Protein AF-A0A2V6TLI9-F1 (afdb_monomer_lite)

Foldseek 3Di:
DDDCPPCVLVVLLVCLLPDPDPVVNLVSLLVNLLVVLVLVPPQQCPQHDLGGPSLQSSVCSVVVHHDQDPPRRSHQDPVCSVVSVVVSVLVSLLSSLVSCCVHVCVVLNVQFPWDQDPVQGIETANVRSLVVLVVCCVPPVVVSLVSLLSNLSSCVSRNVVRYPNLVVSLCSNCVVPVVSNLSNQCSNADADEADQEEEEEEADQEEHEYEDHHYAYEYYGHHEAYEYEDAHYAYEYEQAHYAYEYEDHAEAYEEECHEEAYEYEDAHEAYEEEPAYEAYEYHDHAYAYEYADHAEAYEYELAHDEYEYEQYAYAYEYEDHADEYEAENEEYQYEYEFEARNAHYEYWYDFYPPPRAHEYEYDPPQDPVQWDWEDDPQWIKIDGHPGNGIYIYPNLAPPPDDGRHRQWYAYPVGDIQGPVNNLVRHQAADQEEEEHEAHQEAEEHENAHYAYEYEHDHEAYEYHDAHDEYEYHDAYYAYEAHQHEEEYEEEQHHEAYEYELAHYQYEYEQEAYAYEYEPHAHAYEYEDYHAAYEYEDEPRNPNYHYDYDHPDPPRHYDDDYDPRDDPVNDDDDDDD

Secondary structure (DSSP, 8-state):
----SSSHHHHHHHHHHH---HHHHHHHHHHHHHHHHT-TTS-TTTT-SSS-HHHHHHHHHHHTS----GGG-SS--TTHHHHHHHHHHHHHHHHHHHHHHHHTSHHHHHHH--EEETTTEEE---HHHHHHHHHHHHH-HHHHHHHHHHHHHHHHHTTGGG-THHHHHHHHHHTT-GGGHHHHHTTTPPPEE--SS--EEE--SS--EEEEEESS-EEEEEESS-EEEEEESS-EEEEEESS-EEEEEESS-EEEEEESS-EEEEEESS-EEEEEESS-EEEEEEES-EEEEEESS-EEEEEEES-EEEEEES--EEE--SB--EEEEEES--EEEE-TT-BEEEEE----SS-PPPEEEEPTT--GGGEEEEEETTEEEEEETTSS-EEEEETTT-TT-TT-S--EEE-TTS-EEEHHHHHHHHTEEESS--EEE-BSB--EEEEESS--EEEEEESS-EEEEEESS-EEEEEESS-EEEEEESS-EEEEEES--EEEEEESS-EEE--SS--EEE--SB--EEE--SS--EEEE-TT-BS-EE------TT---EEEEPTT--GGG-------

Structure (mmCIF, N/CA/C/O backbone):
data_AF-A0A2V6TLI9-F1
#
_entry.id   AF-A0A2V6TLI9-F1
#
loop_
_atom_site.group_PDB
_atom_site.id
_atom_site.type_symbol
_atom_site.label_atom_id
_atom_site.label_alt_id
_atom_site.label_comp_id
_atom_site.label_asym_id
_atom_site.label_entity_id
_atom_site.label_seq_id
_atom_site.pdbx_PDB_ins_code
_atom_site.Cartn_x
_atom_site.Cartn_y
_atom_site.Cartn_z
_atom_site.occupancy
_atom_site.B_iso_or_equiv
_atom_site.auth_seq_id
_atom_site.auth_comp_id
_atom_site.auth_asym_id
_atom_site.auth_atom_id
_atom_site.pdbx_PDB_model_num
ATOM 1 N N . MET A 1 1 ? 9.121 -11.587 -52.478 1.00 81.62 1 MET A N 1
ATOM 2 C CA . MET A 1 1 ? 10.486 -11.855 -51.974 1.00 81.62 1 MET A CA 1
ATOM 3 C C . MET A 1 1 ? 11.314 -12.549 -53.044 1.00 81.62 1 MET A C 1
ATOM 5 O O . MET A 1 1 ? 10.767 -13.359 -53.789 1.00 81.62 1 MET A O 1
ATOM 9 N N . VAL A 1 2 ? 12.601 -12.220 -53.144 1.00 83.88 2 VAL A N 1
ATOM 10 C CA . VAL A 1 2 ? 13.513 -12.738 -54.177 1.00 83.88 2 VAL A CA 1
ATOM 11 C C . VAL A 1 2 ? 14.134 -14.068 -53.736 1.00 83.88 2 VAL A C 1
ATOM 13 O O . VAL A 1 2 ? 14.597 -14.200 -52.606 1.00 83.88 2 VAL A O 1
ATOM 16 N N . HIS A 1 3 ? 14.183 -15.051 -54.639 1.00 81.06 3 HIS A N 1
ATOM 17 C CA . HIS A 1 3 ? 14.968 -16.273 -54.438 1.00 81.06 3 HIS A CA 1
ATOM 18 C C . HIS A 1 3 ? 16.465 -15.991 -54.640 1.00 81.06 3 HIS A C 1
ATOM 20 O O . HIS A 1 3 ? 16.863 -15.467 -55.682 1.00 81.06 3 HIS A O 1
ATOM 26 N N . ASP A 1 4 ? 17.308 -16.377 -53.677 1.00 84.69 4 ASP A N 1
ATOM 27 C CA . ASP A 1 4 ? 18.757 -16.133 -53.725 1.00 84.69 4 ASP A CA 1
ATOM 28 C C . ASP A 1 4 ? 19.486 -17.080 -54.694 1.00 84.69 4 ASP A C 1
ATOM 30 O O . ASP A 1 4 ? 20.162 -18.026 -54.297 1.00 84.69 4 ASP A O 1
ATOM 34 N N . MET A 1 5 ? 19.356 -16.830 -55.997 1.00 80.06 5 MET A N 1
ATOM 35 C CA . MET A 1 5 ? 20.033 -17.635 -57.022 1.00 80.06 5 MET A CA 1
ATOM 36 C C . MET A 1 5 ? 21.547 -17.374 -57.104 1.00 80.06 5 MET A C 1
ATOM 38 O O . MET A 1 5 ? 22.277 -18.197 -57.650 1.00 80.06 5 MET A O 1
ATOM 42 N N . ALA A 1 6 ? 22.021 -16.236 -56.583 1.00 81.69 6 ALA A N 1
ATOM 43 C CA . ALA A 1 6 ? 23.413 -15.791 -56.690 1.00 81.69 6 ALA A CA 1
ATOM 44 C C . ALA A 1 6 ? 24.234 -15.985 -55.398 1.00 81.69 6 ALA A C 1
ATOM 46 O O . ALA A 1 6 ? 25.433 -15.709 -55.397 1.00 81.69 6 ALA A O 1
ATOM 47 N N . GLY A 1 7 ? 23.612 -16.433 -54.301 1.00 89.25 7 GLY A N 1
ATOM 48 C CA . GLY A 1 7 ? 24.256 -16.612 -52.993 1.00 89.25 7 GLY A CA 1
ATOM 49 C C . GLY A 1 7 ? 24.571 -15.305 -52.255 1.00 89.25 7 GLY A C 1
ATOM 50 O O . GLY A 1 7 ? 25.278 -15.321 -51.248 1.00 89.25 7 GLY A O 1
ATOM 51 N N . THR A 1 8 ? 24.092 -14.164 -52.757 1.00 89.44 8 THR A N 1
ATOM 52 C CA . THR A 1 8 ? 24.393 -12.839 -52.196 1.00 89.44 8 THR A CA 1
ATOM 53 C C . THR A 1 8 ? 23.690 -12.640 -50.859 1.00 89.44 8 THR A C 1
ATOM 55 O O . THR A 1 8 ? 24.303 -12.142 -49.918 1.00 89.44 8 THR A O 1
ATOM 58 N N . LEU A 1 9 ? 22.421 -13.053 -50.759 1.00 91.56 9 LEU A N 1
ATOM 59 C CA . LEU A 1 9 ? 21.652 -12.933 -49.519 1.00 91.56 9 LEU A CA 1
ATOM 60 C C . LEU A 1 9 ? 22.250 -13.840 -48.438 1.00 91.56 9 LEU A C 1
ATOM 62 O O . LEU A 1 9 ? 22.463 -13.397 -47.311 1.00 91.56 9 LEU A O 1
ATOM 66 N N . LYS A 1 10 ? 22.624 -15.072 -48.809 1.00 93.38 10 LYS A N 1
ATOM 67 C CA . LYS A 1 10 ? 23.360 -15.986 -47.927 1.00 93.38 10 LYS A CA 1
ATOM 68 C C . LYS A 1 10 ? 24.668 -15.371 -47.420 1.00 93.38 10 LYS A C 1
ATOM 70 O O . LYS A 1 10 ? 24.961 -15.491 -46.234 1.00 93.38 10 LYS A O 1
ATOM 75 N N . GLY A 1 11 ? 25.435 -14.714 -48.291 1.00 95.88 11 GLY A N 1
ATOM 76 C CA . GLY A 1 11 ? 26.679 -14.040 -47.911 1.00 95.88 11 GLY A CA 1
ATOM 77 C C . GLY A 1 11 ? 26.464 -12.933 -46.875 1.00 95.88 11 GLY A C 1
ATOM 78 O O . GLY A 1 11 ? 27.190 -12.882 -45.887 1.00 95.88 11 GLY A O 1
ATOM 79 N N . LEU A 1 12 ? 25.430 -12.103 -47.051 1.00 96.12 12 LEU A N 1
ATOM 80 C CA . LEU A 1 12 ? 25.084 -11.041 -46.098 1.00 96.12 12 LEU A CA 1
ATOM 81 C C . LEU A 1 12 ? 24.686 -11.599 -44.723 1.00 96.12 12 LEU A C 1
ATOM 83 O O . LEU A 1 12 ? 25.171 -11.113 -43.703 1.00 96.12 12 LEU A O 1
ATOM 87 N N . VAL A 1 13 ? 23.867 -12.656 -44.690 1.00 95.31 13 VAL A N 1
ATOM 88 C CA . VAL A 1 13 ? 23.484 -13.334 -43.436 1.00 95.31 13 VAL A CA 1
ATOM 89 C C . VAL A 1 13 ? 24.705 -13.955 -42.747 1.00 95.31 13 VAL A C 1
ATOM 91 O O . VAL A 1 13 ? 24.851 -13.845 -41.532 1.00 95.31 13 VAL A O 1
ATOM 94 N N . GLN A 1 14 ? 25.629 -14.555 -43.505 1.00 96.06 14 GLN A N 1
ATOM 95 C CA . GLN A 1 14 ? 26.885 -15.069 -42.949 1.00 96.06 14 GLN A CA 1
ATOM 96 C C . GLN A 1 14 ? 27.755 -13.948 -42.368 1.00 96.06 14 GLN A C 1
ATOM 98 O O . GLN A 1 14 ? 28.296 -14.112 -41.279 1.00 96.06 14 GLN A O 1
ATOM 103 N N . SER A 1 15 ? 27.855 -12.801 -43.050 1.00 97.50 15 SER A N 1
ATOM 104 C CA . SER A 1 15 ? 28.566 -11.631 -42.523 1.00 97.50 15 SER A CA 1
ATOM 105 C C . SER A 1 15 ? 27.953 -11.129 -41.217 1.00 97.50 15 SER A C 1
ATOM 107 O O . SER A 1 15 ? 28.702 -10.824 -40.291 1.00 97.50 15 SER A O 1
ATOM 109 N N . PHE A 1 16 ? 26.620 -11.108 -41.107 1.00 97.19 16 PHE A N 1
ATOM 110 C CA . PHE A 1 16 ? 25.928 -10.755 -39.864 1.00 97.19 16 PHE A CA 1
ATOM 111 C C . PHE A 1 16 ? 26.291 -11.724 -38.732 1.00 97.19 16 PHE A C 1
ATOM 113 O O . PHE A 1 16 ? 26.703 -11.291 -37.655 1.00 97.19 16 PHE A O 1
ATOM 120 N N . ALA A 1 17 ? 26.211 -13.032 -38.997 1.00 95.81 17 ALA A N 1
ATOM 121 C CA . ALA A 1 17 ? 26.489 -14.082 -38.017 1.00 95.81 17 ALA A CA 1
ATOM 122 C C . ALA A 1 17 ? 27.933 -14.049 -37.487 1.00 95.81 17 ALA A C 1
ATOM 124 O O . ALA A 1 17 ? 28.187 -14.459 -36.362 1.00 95.81 17 ALA A O 1
ATOM 125 N N . THR A 1 18 ? 28.886 -13.559 -38.284 1.00 95.94 18 THR A N 1
ATOM 126 C CA . THR A 1 18 ? 30.300 -13.445 -37.882 1.00 95.94 18 THR A CA 1
ATOM 127 C C . THR A 1 18 ? 30.695 -12.065 -37.351 1.00 95.94 18 THR A C 1
ATOM 129 O O . THR A 1 18 ? 31.822 -11.900 -36.890 1.00 95.94 18 THR A O 1
ATOM 132 N N . SER A 1 19 ? 29.816 -11.061 -37.441 1.00 94.75 19 SER A N 1
ATOM 133 C CA . SER A 1 19 ? 30.129 -9.690 -37.022 1.00 94.75 19 SER A CA 1
ATOM 134 C C . SER A 1 19 ? 30.090 -9.546 -35.504 1.00 94.75 19 SER A C 1
ATOM 136 O O . SER A 1 19 ? 29.073 -9.844 -34.876 1.00 94.75 19 SER A O 1
ATOM 138 N N . THR A 1 20 ? 31.162 -9.010 -34.923 1.00 88.06 20 THR A N 1
ATOM 139 C CA . THR A 1 20 ? 31.243 -8.673 -33.492 1.00 88.06 20 THR A CA 1
ATOM 140 C C . THR A 1 20 ? 30.789 -7.247 -33.181 1.00 88.06 20 THR A C 1
ATOM 142 O O . THR A 1 20 ? 30.606 -6.925 -32.015 1.00 88.06 20 THR A O 1
ATOM 145 N N . ASP A 1 21 ? 30.610 -6.400 -34.198 1.00 88.81 21 ASP A N 1
ATOM 146 C CA . ASP A 1 21 ? 30.218 -4.994 -34.053 1.00 88.81 21 ASP A CA 1
ATOM 147 C C . ASP A 1 21 ? 28.692 -4.824 -34.246 1.00 88.81 21 ASP A C 1
ATOM 149 O O . ASP A 1 21 ? 28.194 -5.095 -35.352 1.00 88.81 21 ASP A O 1
ATOM 153 N N . PRO A 1 22 ? 27.948 -4.380 -33.208 1.00 86.06 22 PRO A N 1
ATOM 154 C CA . PRO A 1 22 ? 26.521 -4.057 -33.290 1.00 86.06 22 PRO A CA 1
ATOM 155 C C . PRO A 1 22 ? 26.162 -3.057 -34.395 1.00 86.06 22 PRO A C 1
ATOM 157 O O . PRO A 1 22 ? 25.188 -3.257 -35.127 1.00 86.06 22 PRO A O 1
ATOM 160 N N . ALA A 1 23 ? 26.959 -1.998 -34.572 1.00 85.38 23 ALA A N 1
ATOM 161 C CA . ALA A 1 23 ? 26.677 -0.961 -35.562 1.00 85.38 23 ALA A CA 1
ATOM 162 C C . ALA A 1 23 ? 26.753 -1.542 -36.980 1.00 85.38 23 ALA A C 1
ATOM 164 O O . ALA A 1 23 ? 25.869 -1.325 -37.816 1.00 85.38 23 ALA A O 1
ATOM 165 N N . GLN A 1 24 ? 27.767 -2.375 -37.225 1.00 93.62 24 GLN A N 1
ATOM 166 C CA . GLN A 1 24 ? 27.917 -3.088 -38.487 1.00 93.62 24 GLN A CA 1
ATOM 167 C C . GLN A 1 24 ? 26.790 -4.103 -38.723 1.00 93.62 24 GLN A C 1
ATOM 169 O O . GLN A 1 24 ? 26.320 -4.240 -39.857 1.00 93.62 24 GLN A O 1
ATOM 174 N N . ARG A 1 25 ? 26.313 -4.795 -37.678 1.00 94.56 25 ARG A N 1
ATOM 175 C CA . ARG A 1 25 ? 25.137 -5.676 -37.779 1.00 94.56 25 ARG A CA 1
ATOM 176 C C . ARG A 1 25 ? 23.897 -4.896 -38.228 1.00 94.56 25 ARG A C 1
ATOM 178 O O . ARG A 1 25 ? 23.210 -5.348 -39.142 1.00 94.56 25 ARG A O 1
ATOM 185 N N . GLY A 1 26 ? 23.668 -3.698 -37.689 1.00 90.12 26 GLY A N 1
ATOM 186 C CA . GLY A 1 26 ? 22.569 -2.821 -38.111 1.00 90.12 26 GLY A CA 1
ATOM 187 C C . GLY A 1 26 ? 22.622 -2.440 -39.599 1.00 90.12 26 GLY A C 1
ATOM 188 O O . GLY A 1 26 ? 21.595 -2.449 -40.281 1.00 90.12 26 GLY A O 1
ATOM 189 N N . VAL A 1 27 ? 23.817 -2.166 -40.136 1.00 94.25 27 VAL A N 1
ATOM 190 C CA . VAL A 1 27 ? 24.017 -1.909 -41.577 1.00 94.25 27 VAL A CA 1
ATOM 191 C C . VAL A 1 27 ? 23.728 -3.159 -42.414 1.00 94.25 27 VAL A C 1
ATOM 193 O O . VAL A 1 27 ? 23.079 -3.075 -43.459 1.00 94.25 27 VAL A O 1
ATOM 196 N N . LEU A 1 28 ? 24.190 -4.328 -41.961 1.00 97.06 28 LEU A N 1
ATOM 197 C CA . LEU A 1 28 ? 23.985 -5.597 -42.662 1.00 97.06 28 LEU A CA 1
ATOM 198 C C . LEU A 1 28 ? 22.503 -5.975 -42.749 1.00 97.06 28 LEU A C 1
ATOM 200 O O . LEU A 1 28 ? 22.072 -6.436 -43.803 1.00 97.06 28 LEU A O 1
ATOM 204 N N . VAL A 1 29 ? 21.707 -5.736 -41.704 1.00 96.69 29 VAL A N 1
ATOM 205 C CA . VAL A 1 29 ? 20.259 -6.024 -41.722 1.00 96.69 29 VAL A CA 1
ATOM 206 C C . VAL A 1 29 ? 19.532 -5.211 -42.785 1.00 96.69 29 VAL A C 1
ATOM 208 O O . VAL A 1 29 ? 18.716 -5.751 -43.529 1.00 96.69 29 VAL A O 1
ATOM 211 N N . GLU A 1 30 ? 19.865 -3.933 -42.930 1.00 95.25 30 GLU A N 1
ATOM 212 C CA . GLU A 1 30 ? 19.266 -3.100 -43.971 1.00 95.25 30 GLU A CA 1
ATOM 213 C C . GLU A 1 30 ? 19.638 -3.591 -45.379 1.00 95.25 30 GLU A C 1
ATOM 215 O O . GLU A 1 30 ? 18.778 -3.685 -46.257 1.00 95.25 30 GLU A O 1
ATOM 220 N N . GLN A 1 31 ? 20.892 -4.006 -45.588 1.00 95.25 31 GLN A N 1
ATOM 221 C CA . GLN A 1 31 ? 21.316 -4.632 -46.847 1.00 95.25 31 GLN A CA 1
ATOM 222 C C . GLN A 1 31 ? 20.581 -5.952 -47.112 1.00 95.25 31 GLN A C 1
ATOM 224 O O . GLN A 1 31 ? 20.184 -6.212 -48.251 1.00 95.25 31 GLN A O 1
ATOM 229 N N . ILE A 1 32 ? 20.376 -6.770 -46.074 1.00 96.25 32 ILE A N 1
ATOM 230 C CA . ILE A 1 32 ? 19.600 -8.015 -46.136 1.00 96.25 32 ILE A CA 1
ATOM 231 C C . ILE A 1 32 ? 18.164 -7.706 -46.564 1.00 96.25 32 ILE A C 1
ATOM 233 O O . ILE A 1 32 ? 17.704 -8.287 -47.543 1.00 96.25 32 ILE A O 1
ATOM 237 N N . LEU A 1 33 ? 17.481 -6.764 -45.909 1.00 96.31 33 LEU A N 1
ATOM 238 C CA . LEU A 1 33 ? 16.100 -6.375 -46.216 1.00 96.31 33 LEU A CA 1
ATOM 239 C C . LEU A 1 33 ? 15.939 -5.870 -47.655 1.00 96.31 33 LEU A C 1
ATOM 241 O O . LEU A 1 33 ? 15.080 -6.348 -48.405 1.00 96.31 33 LEU A O 1
ATOM 245 N N . VAL A 1 34 ? 16.794 -4.936 -48.071 1.00 95.06 34 VAL A N 1
ATOM 246 C CA . VAL A 1 34 ? 16.762 -4.357 -49.420 1.00 95.06 34 VAL A CA 1
ATOM 247 C C . VAL A 1 34 ? 17.021 -5.433 -50.477 1.00 95.06 34 VAL A C 1
ATOM 249 O O . VAL A 1 34 ? 16.317 -5.494 -51.487 1.00 95.06 34 VAL A O 1
ATOM 252 N N . ARG A 1 35 ? 17.982 -6.336 -50.244 1.00 94.62 35 ARG A N 1
ATOM 253 C CA . ARG A 1 35 ? 18.284 -7.428 -51.179 1.00 94.62 35 ARG A CA 1
ATOM 254 C C . ARG A 1 35 ? 17.188 -8.492 -51.210 1.00 94.62 35 ARG A C 1
ATOM 256 O O . ARG A 1 35 ? 16.842 -8.973 -52.287 1.00 94.62 35 ARG A O 1
ATOM 263 N N . TRP A 1 36 ? 16.643 -8.863 -50.055 1.00 94.31 36 TRP A N 1
ATOM 264 C CA . TRP A 1 36 ? 15.619 -9.901 -49.924 1.00 94.31 36 TRP A CA 1
ATOM 265 C C . TRP A 1 36 ? 14.309 -9.510 -50.616 1.00 94.31 36 TRP A C 1
ATOM 267 O O . TRP A 1 36 ? 13.657 -10.339 -51.260 1.00 94.31 36 TRP A O 1
ATOM 277 N N . THR A 1 37 ? 13.965 -8.225 -50.558 1.00 94.25 37 THR A N 1
ATOM 278 C CA . THR A 1 37 ? 12.782 -7.669 -51.226 1.00 94.25 37 THR A CA 1
ATOM 279 C C . THR A 1 37 ? 13.008 -7.354 -52.707 1.00 94.25 37 THR A C 1
ATOM 281 O O . THR A 1 37 ? 12.034 -7.206 -53.441 1.00 94.25 37 THR A O 1
ATOM 284 N N . GLY A 1 38 ? 14.261 -7.330 -53.180 1.00 92.38 38 GLY A N 1
ATOM 285 C CA . GLY A 1 38 ? 14.605 -6.951 -54.557 1.00 92.38 38 GLY A CA 1
ATOM 286 C C . GLY A 1 38 ? 14.588 -5.440 -54.798 1.00 92.38 38 GLY A C 1
ATOM 287 O O . GLY A 1 38 ? 14.409 -4.991 -55.929 1.00 92.38 38 GLY A O 1
ATOM 288 N N . SER A 1 39 ? 14.749 -4.658 -53.731 1.00 93.00 39 SER A N 1
ATOM 289 C CA . SER A 1 39 ? 14.694 -3.193 -53.740 1.00 93.00 39 SER A CA 1
ATOM 290 C C . SER A 1 39 ? 16.056 -2.543 -54.018 1.00 93.00 39 SER A C 1
ATOM 292 O O . SER A 1 39 ? 16.161 -1.323 -54.108 1.00 93.00 39 SER A O 1
ATOM 294 N N . ASP A 1 40 ? 17.119 -3.333 -54.171 1.00 89.69 40 ASP A N 1
ATOM 295 C CA . ASP A 1 40 ? 18.507 -2.885 -54.341 1.00 89.69 40 ASP A CA 1
ATOM 296 C C . ASP A 1 40 ? 18.758 -2.093 -55.631 1.00 89.69 40 ASP A C 1
ATOM 298 O O . ASP A 1 40 ? 19.648 -1.243 -55.669 1.00 89.69 40 ASP A O 1
ATOM 302 N N . GLY A 1 41 ? 17.954 -2.328 -56.670 1.00 90.31 41 GLY A N 1
ATOM 303 C CA . GLY A 1 41 ? 18.005 -1.579 -57.929 1.00 90.31 41 GLY A CA 1
ATOM 304 C C . GLY A 1 41 ? 17.278 -0.227 -57.916 1.00 90.31 41 GLY A C 1
ATOM 305 O O . GLY A 1 41 ? 17.340 0.501 -58.908 1.00 90.31 41 GLY A O 1
ATOM 306 N N . ILE A 1 42 ? 16.565 0.116 -56.839 1.00 91.38 42 ILE A N 1
ATOM 307 C CA . ILE A 1 42 ? 15.774 1.351 -56.760 1.00 91.38 42 ILE A CA 1
ATOM 308 C C . ILE A 1 42 ? 16.688 2.530 -56.422 1.00 91.38 42 ILE A C 1
ATOM 310 O O . ILE A 1 42 ? 17.475 2.484 -55.480 1.00 91.38 42 ILE A O 1
ATOM 314 N N . ASN A 1 43 ? 16.563 3.619 -57.185 1.00 89.69 43 ASN A N 1
ATOM 315 C CA . ASN A 1 43 ? 17.271 4.861 -56.887 1.00 89.69 43 ASN A CA 1
ATOM 316 C C . ASN A 1 43 ? 16.726 5.466 -55.569 1.00 89.69 43 ASN A C 1
ATOM 318 O O . ASN A 1 43 ? 15.531 5.784 -55.539 1.00 89.69 43 ASN A O 1
ATOM 322 N N . PRO A 1 44 ? 17.565 5.684 -54.531 1.00 90.00 44 PRO A N 1
ATOM 323 C CA . PRO A 1 44 ? 17.146 6.166 -53.209 1.00 90.00 44 PRO A CA 1
ATOM 324 C C . PRO A 1 44 ? 16.294 7.439 -53.220 1.00 90.00 44 PRO A C 1
ATOM 326 O O . PRO A 1 44 ? 15.411 7.594 -52.387 1.00 90.00 44 PRO A O 1
ATOM 329 N N . THR A 1 45 ? 16.514 8.341 -54.180 1.00 87.69 45 THR A N 1
ATOM 330 C CA . THR A 1 45 ? 15.819 9.640 -54.251 1.00 87.69 45 THR A CA 1
ATOM 331 C C . THR A 1 45 ? 14.636 9.648 -55.220 1.00 87.69 45 THR A C 1
ATOM 333 O O . THR A 1 45 ? 13.971 10.671 -55.390 1.00 87.69 45 THR A O 1
ATOM 336 N N . SER A 1 46 ? 14.338 8.515 -55.869 1.00 86.94 46 SER A N 1
ATOM 337 C CA . SER A 1 46 ? 13.287 8.423 -56.900 1.00 86.94 46 SER A CA 1
ATOM 338 C C . SER A 1 46 ? 11.871 8.676 -56.384 1.00 86.94 46 SER A C 1
ATOM 340 O O . SER A 1 46 ? 10.964 8.913 -57.181 1.00 86.94 46 SER A O 1
ATOM 342 N N . ARG A 1 47 ? 11.682 8.651 -55.062 1.00 83.56 47 ARG A N 1
ATOM 343 C CA . ARG A 1 47 ? 10.399 8.864 -54.393 1.00 83.56 47 ARG A CA 1
ATOM 344 C C . ARG A 1 47 ? 10.424 10.055 -53.438 1.00 83.56 47 ARG A C 1
ATOM 346 O O . ARG A 1 47 ? 9.644 10.080 -52.506 1.00 83.56 47 ARG A O 1
ATOM 353 N N . GLY A 1 48 ? 11.270 11.055 -53.693 1.00 76.81 48 GLY A N 1
ATOM 354 C CA . GLY A 1 48 ? 11.366 12.271 -52.879 1.00 76.81 48 GLY A CA 1
ATOM 355 C C . GLY A 1 48 ? 12.540 12.267 -51.901 1.00 76.81 48 GLY A C 1
ATOM 356 O O . GLY A 1 48 ? 13.353 11.349 -51.895 1.00 76.81 48 GLY A O 1
ATOM 357 N N . ALA A 1 49 ? 12.657 13.346 -51.122 1.00 79.44 49 ALA A N 1
ATOM 358 C CA . ALA A 1 49 ? 13.779 13.576 -50.203 1.00 79.44 49 ALA A CA 1
ATOM 359 C C . ALA A 1 49 ? 13.449 13.278 -48.732 1.00 79.44 49 ALA A C 1
ATOM 361 O O . ALA A 1 49 ? 14.329 13.375 -47.885 1.00 79.44 49 ALA A O 1
ATOM 362 N N . LEU A 1 50 ? 12.188 12.957 -48.425 1.00 82.88 50 LEU A N 1
ATOM 363 C CA . LEU A 1 50 ? 11.736 12.748 -47.050 1.00 82.88 50 LEU A CA 1
ATOM 364 C C . LEU A 1 50 ? 12.053 11.340 -46.534 1.00 82.88 50 LEU A C 1
ATOM 366 O O . LEU A 1 50 ? 12.106 11.158 -45.331 1.00 82.88 50 LEU A O 1
ATOM 370 N N . MET A 1 51 ? 12.276 10.355 -47.409 1.00 87.31 51 MET A N 1
ATOM 371 C CA . MET A 1 51 ? 12.618 8.976 -47.040 1.00 87.31 51 MET A CA 1
ATOM 372 C C . MET A 1 51 ? 13.331 8.280 -48.208 1.00 87.31 51 MET A C 1
ATOM 374 O O . MET A 1 51 ? 13.075 8.608 -49.368 1.00 87.31 51 MET A O 1
ATOM 378 N N . ASP A 1 52 ? 14.206 7.311 -47.923 1.00 90.81 52 ASP A N 1
ATOM 379 C CA . ASP A 1 52 ? 14.850 6.498 -48.959 1.00 90.81 52 ASP A CA 1
ATOM 380 C C . ASP A 1 52 ? 13.810 5.614 -49.675 1.00 90.81 52 ASP A C 1
ATOM 382 O O . ASP A 1 52 ? 13.119 4.794 -49.066 1.00 90.81 52 ASP A O 1
ATOM 386 N N . ALA A 1 53 ? 13.712 5.750 -50.998 1.00 90.81 53 ALA A N 1
ATOM 387 C CA . ALA A 1 53 ? 12.763 5.012 -51.829 1.00 90.81 53 ALA A CA 1
ATOM 388 C C . ALA A 1 53 ? 12.898 3.482 -51.714 1.00 90.81 53 ALA A C 1
ATOM 390 O O . ALA A 1 53 ? 11.922 2.765 -51.949 1.00 90.81 53 ALA A O 1
ATOM 391 N N . ARG A 1 54 ? 14.086 2.972 -51.363 1.00 93.94 54 ARG A N 1
ATOM 392 C CA . ARG A 1 54 ? 14.332 1.539 -51.143 1.00 93.94 54 ARG A CA 1
ATOM 393 C C . ARG A 1 54 ? 13.646 1.046 -49.874 1.00 93.94 54 ARG A C 1
ATOM 395 O O . ARG A 1 54 ? 13.127 -0.062 -49.880 1.00 93.94 54 ARG A O 1
ATOM 402 N N . GLN A 1 55 ? 13.606 1.862 -48.822 1.00 93.50 55 GLN A N 1
ATOM 403 C CA . GLN A 1 55 ? 12.949 1.525 -47.555 1.00 93.50 55 GLN A CA 1
ATOM 404 C C . GLN A 1 55 ? 11.428 1.448 -47.736 1.00 93.50 55 GLN A C 1
ATOM 406 O O . GLN A 1 55 ? 10.795 0.494 -47.290 1.00 93.50 55 GLN A O 1
ATOM 411 N N . VAL A 1 56 ? 10.850 2.381 -48.502 1.00 90.81 56 VAL A N 1
ATOM 412 C CA . VAL A 1 56 ? 9.430 2.320 -48.890 1.00 90.81 56 VAL A CA 1
ATOM 413 C C . VAL A 1 56 ? 9.139 1.041 -49.681 1.00 90.81 56 VAL A C 1
ATOM 415 O O . VAL A 1 56 ? 8.186 0.335 -49.377 1.00 90.81 56 VAL A O 1
ATOM 418 N N . ALA A 1 57 ? 9.979 0.700 -50.662 1.00 91.94 57 ALA A N 1
ATOM 419 C CA . ALA A 1 57 ? 9.799 -0.514 -51.460 1.00 91.94 57 ALA A CA 1
ATOM 420 C C . ALA A 1 57 ? 9.946 -1.811 -50.645 1.00 91.94 57 ALA A C 1
ATOM 422 O O . ALA A 1 57 ? 9.250 -2.789 -50.923 1.00 91.94 57 ALA A O 1
ATOM 423 N N . VAL A 1 58 ? 10.805 -1.818 -49.618 1.00 95.06 58 VAL A N 1
ATOM 424 C CA . VAL A 1 58 ? 10.878 -2.920 -48.650 1.00 95.06 58 VAL A CA 1
ATOM 425 C C . VAL A 1 58 ? 9.528 -3.090 -47.954 1.00 95.06 58 VAL A C 1
ATOM 427 O O . VAL A 1 58 ? 8.980 -4.191 -47.981 1.00 95.06 58 VAL A O 1
ATOM 430 N N . LEU A 1 59 ? 8.958 -2.017 -47.396 1.00 93.00 59 LEU A N 1
ATOM 431 C CA . LEU A 1 59 ? 7.650 -2.070 -46.732 1.00 93.00 59 LEU A CA 1
ATOM 432 C C . LEU A 1 59 ? 6.543 -2.556 -47.676 1.00 93.00 59 LEU A C 1
ATOM 434 O O . LEU A 1 59 ? 5.767 -3.436 -47.312 1.00 93.00 59 LEU A O 1
ATOM 438 N N . GLU A 1 60 ? 6.505 -2.058 -48.913 1.00 90.81 60 GLU A N 1
ATOM 439 C CA . GLU A 1 60 ? 5.547 -2.501 -49.939 1.00 90.81 60 GLU A CA 1
ATOM 440 C C . GLU A 1 60 ? 5.655 -4.006 -50.226 1.00 90.81 60 GLU A C 1
ATOM 442 O O . GLU A 1 60 ? 4.644 -4.699 -50.368 1.00 90.81 60 GLU A O 1
ATOM 447 N N . ALA A 1 61 ? 6.883 -4.530 -50.291 1.00 92.94 61 ALA A N 1
ATOM 448 C CA . ALA A 1 61 ? 7.130 -5.945 -50.534 1.00 92.94 61 ALA A CA 1
ATOM 449 C C . ALA A 1 61 ? 6.669 -6.837 -49.369 1.00 92.94 61 ALA A C 1
ATOM 451 O O . ALA A 1 61 ? 6.211 -7.953 -49.623 1.00 92.94 61 ALA A O 1
ATOM 452 N N . PHE A 1 62 ? 6.777 -6.360 -48.125 1.00 91.25 62 PHE A N 1
ATOM 453 C CA . PHE A 1 62 ? 6.284 -7.067 -46.937 1.00 91.25 62 PHE A CA 1
ATOM 454 C C . PHE A 1 62 ? 4.761 -6.979 -46.793 1.00 91.25 62 PHE A C 1
ATOM 456 O O . PHE A 1 62 ? 4.123 -7.984 -46.495 1.00 91.25 62 PHE A O 1
ATOM 463 N N . MET A 1 63 ? 4.165 -5.816 -47.069 1.00 87.69 63 MET A N 1
ATOM 464 C CA . MET A 1 63 ? 2.711 -5.626 -47.005 1.00 87.69 63 MET A CA 1
ATOM 465 C C . MET A 1 63 ? 1.961 -6.243 -48.195 1.00 87.69 63 MET A C 1
ATOM 467 O O . MET A 1 63 ? 0.741 -6.384 -48.153 1.00 87.69 63 MET A O 1
ATOM 471 N N . GLY A 1 64 ? 2.663 -6.581 -49.282 1.00 87.56 64 GLY A N 1
ATOM 472 C CA . GLY A 1 64 ? 2.067 -7.140 -50.499 1.00 87.56 64 GLY A CA 1
ATOM 473 C C . GLY A 1 64 ? 1.269 -6.130 -51.333 1.00 87.56 64 GLY A C 1
ATOM 474 O O . GLY A 1 64 ? 0.580 -6.521 -52.275 1.00 87.56 64 GLY A O 1
ATOM 475 N N . GLN A 1 65 ? 1.368 -4.840 -51.012 1.00 84.94 65 GLN A N 1
ATOM 476 C CA . GLN A 1 65 ? 0.672 -3.747 -51.684 1.00 84.94 65 GLN A CA 1
ATOM 477 C C . GLN A 1 65 ? 1.552 -2.495 -51.736 1.00 84.94 65 GLN A C 1
ATOM 479 O O . GLN A 1 65 ? 2.354 -2.247 -50.839 1.00 84.94 65 GLN A O 1
ATOM 484 N N . GLY A 1 66 ? 1.408 -1.714 -52.809 1.00 81.94 66 GLY A N 1
ATOM 485 C CA . GLY A 1 66 ? 2.136 -0.457 -52.982 1.00 81.94 66 GLY A CA 1
ATOM 486 C C . GLY A 1 66 ? 1.607 0.646 -52.063 1.00 81.94 66 GLY A C 1
ATOM 487 O O . GLY A 1 66 ? 0.414 0.683 -51.762 1.00 81.94 66 GLY A O 1
ATOM 488 N N . TYR A 1 67 ? 2.473 1.578 -51.670 1.00 79.38 67 TYR A N 1
ATOM 489 C CA . TYR A 1 67 ? 2.061 2.790 -50.975 1.00 79.38 67 TYR A CA 1
ATOM 490 C C . TYR A 1 67 ? 1.211 3.657 -51.911 1.00 79.38 67 TYR A C 1
ATOM 492 O O . TYR A 1 67 ? 1.610 3.958 -53.040 1.00 79.38 67 TYR A O 1
ATOM 500 N N . VAL A 1 68 ? 0.042 4.085 -51.433 1.00 70.38 68 VAL A N 1
ATOM 501 C CA . VAL A 1 68 ? -0.864 4.969 -52.173 1.00 70.38 68 VAL A CA 1
ATOM 502 C C . VAL A 1 68 ? -0.919 6.317 -51.461 1.00 70.38 68 VAL A C 1
ATOM 504 O O . VAL A 1 68 ? -1.584 6.465 -50.440 1.00 70.38 68 VAL A O 1
ATOM 507 N N . GLY A 1 69 ? -0.209 7.310 -51.997 1.00 66.56 69 GLY A N 1
ATOM 508 C CA . GLY A 1 69 ? -0.270 8.683 -51.499 1.00 66.56 69 GLY A CA 1
ATOM 509 C C . GLY A 1 69 ? -1.578 9.391 -51.874 1.00 66.56 69 GLY A C 1
ATOM 510 O O . GLY A 1 69 ? -2.271 9.016 -52.826 1.00 66.56 69 GLY A O 1
ATOM 511 N N . TYR A 1 70 ? -1.902 10.478 -51.168 1.00 60.69 70 TYR A N 1
ATOM 512 C CA . TYR A 1 70 ? -3.016 11.349 -51.549 1.00 60.69 70 TYR A CA 1
ATOM 513 C C . TYR A 1 70 ? -2.728 12.022 -52.907 1.00 60.69 70 TYR A C 1
ATOM 515 O O . TYR A 1 70 ? -1.618 12.487 -53.162 1.00 60.69 70 TYR A O 1
ATOM 523 N N . ALA A 1 71 ? -3.728 12.062 -53.794 1.00 58.03 71 ALA A N 1
ATOM 524 C CA . ALA A 1 71 ? -3.660 12.665 -55.134 1.00 58.03 71 ALA A CA 1
ATOM 525 C C . ALA A 1 71 ? -2.643 12.049 -56.129 1.00 58.03 71 ALA A C 1
ATOM 527 O O . ALA A 1 71 ? -2.219 12.717 -57.072 1.00 58.03 71 ALA A O 1
ATOM 528 N N . GLY A 1 72 ? -2.275 10.771 -55.969 1.00 59.03 72 GLY A N 1
ATOM 529 C CA . GLY A 1 72 ? -1.397 10.069 -56.919 1.00 59.03 72 GLY A CA 1
ATOM 530 C C . GLY A 1 72 ? 0.089 10.426 -56.793 1.00 59.03 72 GLY A C 1
ATOM 531 O O . GLY A 1 72 ? 0.868 10.142 -57.703 1.00 59.03 72 GLY A O 1
ATOM 532 N N . ALA A 1 73 ? 0.490 11.048 -55.680 1.00 60.94 73 ALA A N 1
ATOM 533 C CA . ALA A 1 73 ? 1.891 11.286 -55.363 1.00 60.94 73 ALA A CA 1
ATOM 534 C C . ALA A 1 73 ? 2.613 9.969 -55.017 1.00 60.94 73 ALA A C 1
ATOM 536 O O . ALA A 1 73 ? 2.098 9.143 -54.266 1.00 60.94 73 ALA A O 1
ATOM 537 N N . THR A 1 74 ? 3.829 9.792 -55.542 1.00 61.25 74 THR A N 1
ATOM 538 C CA . THR A 1 74 ? 4.700 8.626 -55.286 1.00 61.25 74 THR A CA 1
ATOM 539 C C . THR A 1 74 ? 5.693 8.849 -54.137 1.00 61.25 74 THR A C 1
ATOM 541 O O . THR A 1 74 ? 6.549 7.999 -53.906 1.00 61.25 74 THR A O 1
ATOM 544 N N . ASN A 1 75 ? 5.612 9.998 -53.457 1.00 68.94 75 ASN A N 1
ATOM 545 C CA . ASN A 1 75 ? 6.455 10.388 -52.325 1.00 68.94 75 ASN A CA 1
ATOM 546 C C . ASN A 1 75 ? 5.593 10.434 -51.057 1.00 68.94 75 ASN A C 1
ATOM 548 O O . ASN A 1 75 ? 4.518 11.045 -51.119 1.00 68.94 75 ASN A O 1
ATOM 552 N N . PRO A 1 76 ? 6.021 9.837 -49.932 1.00 76.00 76 PRO A N 1
ATOM 553 C CA . PRO A 1 76 ? 5.329 10.038 -48.670 1.00 76.00 76 PRO A CA 1
ATOM 554 C C . PRO A 1 76 ? 5.236 11.525 -48.311 1.00 76.00 76 PRO A C 1
ATOM 556 O O . PRO A 1 76 ? 6.203 12.279 -48.398 1.00 76.00 76 PRO A O 1
ATOM 559 N N . TYR A 1 77 ? 4.031 11.960 -47.945 1.00 75.06 77 TYR A N 1
ATOM 560 C CA . TYR A 1 77 ? 3.760 13.345 -47.556 1.00 75.06 77 TYR A CA 1
ATOM 561 C C . TYR A 1 77 ? 4.361 13.656 -46.174 1.00 75.06 77 TYR A C 1
ATOM 563 O O . TYR A 1 77 ? 4.630 12.731 -45.414 1.00 75.06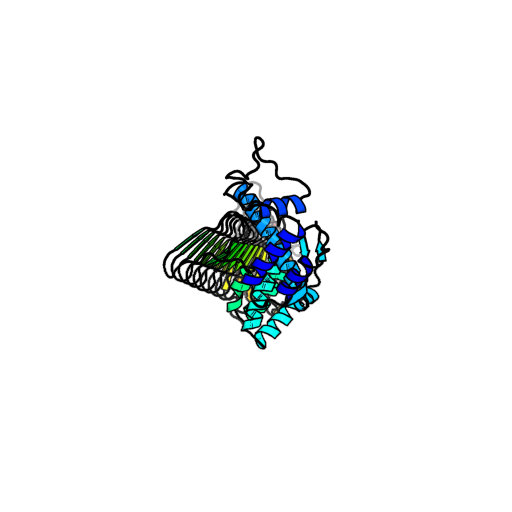 77 TYR A O 1
ATOM 571 N N . HIS A 1 78 ? 4.533 14.937 -45.817 1.00 71.94 78 HIS A N 1
ATOM 572 C CA . HIS A 1 78 ? 5.190 15.370 -44.567 1.00 71.94 78 HIS A CA 1
ATOM 573 C C . HIS A 1 78 ? 4.699 14.650 -43.302 1.00 71.94 78 HIS A C 1
ATOM 575 O O . HIS A 1 78 ? 5.501 14.351 -42.430 1.00 71.94 78 HIS A O 1
ATOM 581 N N . THR A 1 79 ? 3.405 14.347 -43.218 1.00 77.00 79 THR A N 1
ATOM 582 C CA . THR A 1 79 ? 2.801 13.641 -42.079 1.00 77.00 79 THR A CA 1
ATOM 583 C C . THR A 1 79 ? 2.917 12.117 -42.166 1.00 77.00 79 THR A C 1
ATOM 585 O O . THR A 1 79 ? 2.902 11.452 -41.142 1.00 77.00 79 THR A O 1
ATOM 588 N N . SER A 1 80 ? 3.043 11.540 -43.366 1.00 80.69 80 SER A N 1
ATOM 589 C CA . SER A 1 80 ? 3.163 10.085 -43.565 1.00 80.69 80 SER A CA 1
ATOM 590 C C . SER A 1 80 ? 4.608 9.593 -43.583 1.00 80.69 80 SER A C 1
ATOM 592 O O . SER A 1 80 ? 4.847 8.421 -43.309 1.00 80.69 80 SER A O 1
ATOM 594 N N . ALA A 1 81 ? 5.565 10.452 -43.943 1.00 82.38 81 ALA A N 1
ATOM 595 C CA . ALA A 1 81 ? 6.975 10.078 -44.001 1.00 82.38 81 ALA A CA 1
ATOM 596 C C . ALA A 1 81 ? 7.514 9.599 -42.639 1.00 82.38 81 ALA A C 1
ATOM 598 O O . ALA A 1 81 ? 8.100 8.519 -42.635 1.00 82.38 81 ALA A O 1
ATOM 599 N N . PRO A 1 82 ? 7.248 10.279 -41.503 1.00 78.81 82 PRO A N 1
ATOM 600 C CA . PRO A 1 82 ? 7.661 9.786 -40.187 1.00 78.81 82 PRO A CA 1
ATOM 601 C C . PRO A 1 82 ? 7.068 8.411 -39.853 1.00 78.81 82 PRO A C 1
ATOM 603 O O . PRO A 1 82 ? 7.782 7.532 -39.391 1.00 78.81 82 PRO A O 1
ATOM 606 N N . ILE A 1 83 ? 5.793 8.181 -40.187 1.00 81.62 83 ILE A N 1
ATOM 607 C CA . ILE A 1 83 ? 5.109 6.899 -39.942 1.00 81.62 83 ILE A CA 1
ATOM 608 C C . ILE A 1 83 ? 5.774 5.759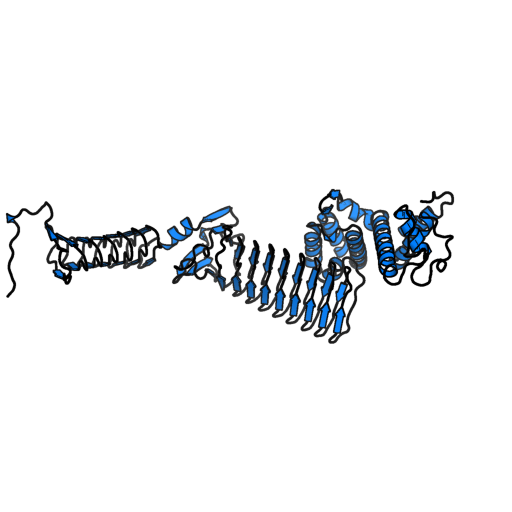 -40.728 1.00 81.62 83 ILE A C 1
ATOM 610 O O . ILE A 1 83 ? 6.030 4.689 -40.185 1.00 81.62 83 ILE A O 1
ATOM 614 N N . LEU A 1 84 ? 6.075 5.971 -42.015 1.00 86.56 84 LEU A N 1
ATOM 615 C CA . LEU A 1 84 ? 6.741 4.949 -42.830 1.00 86.56 84 LEU A CA 1
ATOM 616 C C . LEU A 1 84 ? 8.197 4.731 -42.413 1.00 86.56 84 LEU A C 1
ATOM 618 O O . LEU A 1 84 ? 8.685 3.607 -42.486 1.00 86.56 84 LEU A O 1
ATOM 622 N N . GLN A 1 85 ? 8.897 5.786 -41.997 1.00 86.19 85 GLN A N 1
ATOM 623 C CA . GLN A 1 85 ? 10.241 5.660 -41.441 1.00 86.19 85 GLN A CA 1
ATOM 624 C C . GLN A 1 85 ? 10.224 4.802 -40.180 1.00 86.19 85 GLN A C 1
ATOM 626 O O . GLN A 1 85 ? 11.027 3.876 -40.091 1.00 86.19 85 GLN A O 1
ATOM 631 N N . GLN A 1 86 ? 9.277 5.048 -39.272 1.00 83.25 86 GLN A N 1
ATOM 632 C CA . GLN A 1 86 ? 9.102 4.239 -38.071 1.00 83.25 86 GLN A CA 1
ATOM 633 C C . GLN A 1 86 ? 8.795 2.783 -38.426 1.00 83.25 86 GLN A C 1
ATOM 635 O O . GLN A 1 86 ? 9.539 1.897 -38.029 1.00 83.25 86 GLN A O 1
ATOM 640 N N . ALA A 1 87 ? 7.823 2.535 -39.310 1.00 88.19 87 ALA A N 1
ATOM 641 C CA . ALA A 1 87 ? 7.482 1.177 -39.738 1.00 88.19 87 ALA A CA 1
ATOM 642 C C . ALA A 1 87 ? 8.674 0.417 -40.358 1.00 88.19 87 ALA A C 1
ATOM 644 O O . ALA A 1 87 ? 8.811 -0.797 -40.191 1.00 88.19 87 ALA A O 1
ATOM 645 N N . PHE A 1 88 ? 9.547 1.108 -41.101 1.00 92.06 88 PHE A N 1
ATOM 646 C CA . PHE A 1 88 ? 10.771 0.499 -41.623 1.00 92.06 88 PHE A CA 1
ATOM 647 C C . PHE A 1 88 ? 11.780 0.199 -40.510 1.00 92.06 88 PHE A C 1
ATOM 649 O O . PHE A 1 88 ? 12.412 -0.860 -40.540 1.00 92.06 88 PHE A O 1
ATOM 656 N N . THR A 1 89 ? 11.930 1.108 -39.548 1.00 89.00 89 THR A N 1
ATOM 657 C CA . THR A 1 89 ? 12.753 0.899 -38.353 1.00 89.00 89 THR A CA 1
ATOM 658 C C . THR A 1 89 ? 12.263 -0.314 -37.568 1.00 89.00 89 THR A C 1
ATOM 660 O O . THR A 1 89 ? 13.064 -1.207 -37.316 1.00 89.00 89 THR A O 1
ATOM 663 N N . ASP A 1 90 ? 10.962 -0.436 -37.306 1.00 86.25 90 ASP A N 1
ATOM 664 C CA . ASP A 1 90 ? 10.380 -1.563 -36.565 1.00 86.25 90 ASP A CA 1
ATOM 665 C C . ASP A 1 90 ? 10.638 -2.900 -37.278 1.00 86.25 90 ASP A C 1
ATOM 667 O O . ASP A 1 90 ? 11.108 -3.869 -36.679 1.00 86.25 90 ASP A O 1
ATOM 671 N N . LEU A 1 91 ? 10.431 -2.945 -38.602 1.00 92.12 91 LEU A N 1
ATOM 672 C CA . LEU A 1 91 ? 10.751 -4.126 -39.410 1.00 92.12 91 LEU A CA 1
ATOM 673 C C . LEU A 1 91 ? 12.246 -4.479 -39.343 1.00 92.12 91 LEU A C 1
ATOM 675 O O . LEU A 1 91 ? 12.616 -5.657 -39.299 1.00 92.12 91 LEU A O 1
ATOM 679 N N . LYS A 1 92 ? 13.117 -3.468 -39.374 1.00 93.19 92 LYS A N 1
ATOM 680 C CA . LYS A 1 92 ? 14.567 -3.644 -39.264 1.00 93.19 92 LYS A CA 1
ATOM 681 C C . LYS A 1 92 ? 14.954 -4.195 -37.895 1.00 93.19 92 LYS A C 1
ATOM 683 O O . LYS A 1 92 ? 15.754 -5.128 -37.857 1.00 93.19 92 LYS A O 1
ATOM 688 N N . GLU A 1 93 ? 14.373 -3.683 -36.816 1.00 89.50 93 GLU A N 1
ATOM 689 C CA . GLU A 1 93 ? 14.591 -4.180 -35.455 1.00 89.50 93 GLU A CA 1
ATOM 690 C C . GLU A 1 93 ? 14.125 -5.630 -35.303 1.00 89.50 93 GLU A C 1
ATOM 692 O O . GLU A 1 93 ? 14.890 -6.468 -34.825 1.00 89.50 93 GLU A O 1
ATOM 697 N N . LEU A 1 94 ? 12.940 -5.969 -35.817 1.00 90.62 94 LEU A N 1
ATOM 698 C CA . LEU A 1 94 ? 12.417 -7.336 -35.780 1.00 90.62 94 LEU A CA 1
ATOM 699 C C . LEU A 1 94 ? 13.338 -8.328 -36.506 1.00 90.62 94 LEU A C 1
ATOM 701 O O . LEU A 1 94 ? 13.651 -9.404 -35.991 1.00 90.62 94 LEU A O 1
ATOM 705 N N . VAL A 1 95 ? 13.810 -7.978 -37.708 1.00 94.06 95 VAL A N 1
ATOM 706 C CA . VAL A 1 95 ? 14.733 -8.844 -38.461 1.00 94.06 95 VAL A CA 1
ATOM 707 C C . VAL A 1 95 ? 16.109 -8.908 -37.796 1.00 94.06 95 VAL A C 1
ATOM 709 O O . VAL A 1 95 ? 16.722 -9.977 -37.781 1.00 94.06 95 VAL A O 1
ATOM 712 N N . TYR A 1 96 ? 16.592 -7.801 -37.228 1.00 94.62 96 TYR A N 1
ATOM 713 C CA . TYR A 1 96 ? 17.834 -7.773 -36.458 1.00 94.62 96 TYR A CA 1
ATOM 714 C C . TYR A 1 96 ? 17.763 -8.731 -35.264 1.00 94.62 96 TYR A C 1
ATOM 716 O O . TYR A 1 96 ? 18.619 -9.609 -35.136 1.00 94.62 96 TYR A O 1
ATOM 724 N N . ALA A 1 97 ? 16.716 -8.619 -34.446 1.00 91.44 97 ALA A N 1
ATOM 725 C CA . ALA A 1 97 ? 16.481 -9.474 -33.290 1.00 91.44 97 ALA A CA 1
ATOM 726 C C . ALA A 1 97 ? 16.343 -10.945 -33.694 1.00 91.44 97 ALA A C 1
ATOM 728 O O . ALA A 1 97 ? 16.997 -11.814 -33.117 1.00 91.44 97 ALA A O 1
ATOM 729 N N . GLY A 1 98 ? 15.580 -11.226 -34.756 1.00 91.88 98 GLY A N 1
ATOM 730 C CA . GLY A 1 98 ? 15.424 -12.574 -35.301 1.00 91.88 98 GLY A CA 1
ATOM 731 C C . GLY A 1 98 ? 16.749 -13.210 -35.724 1.00 91.88 98 GLY A C 1
ATOM 732 O O . GLY A 1 98 ? 16.959 -14.403 -35.499 1.00 91.88 98 GLY A O 1
ATOM 733 N N . LEU A 1 99 ? 17.663 -12.432 -36.312 1.00 95.56 99 LEU A N 1
ATOM 734 C CA . LEU A 1 99 ? 19.000 -12.910 -36.658 1.00 95.56 99 LEU A CA 1
ATOM 735 C C . LEU A 1 99 ? 19.884 -13.074 -35.415 1.00 95.56 99 LEU A C 1
ATOM 737 O O . LEU A 1 99 ? 20.552 -14.099 -35.301 1.00 95.56 99 LEU A O 1
ATOM 741 N N . MET A 1 100 ? 19.855 -12.134 -34.463 1.00 95.06 100 MET A N 1
ATOM 742 C CA . MET A 1 100 ? 20.582 -12.257 -33.189 1.00 95.06 100 MET A CA 1
ATOM 743 C C . MET A 1 100 ? 20.192 -13.531 -32.437 1.00 95.06 100 MET A C 1
ATOM 745 O O . MET A 1 100 ? 21.074 -14.298 -32.042 1.00 95.06 100 MET A O 1
ATOM 749 N N . ALA A 1 101 ? 18.890 -13.800 -32.326 1.00 92.06 101 ALA A N 1
ATOM 750 C CA . ALA A 1 101 ? 18.333 -14.987 -31.685 1.00 92.06 101 ALA A CA 1
ATOM 751 C C . ALA A 1 101 ? 18.695 -16.298 -32.400 1.00 92.06 101 ALA A C 1
ATOM 753 O O . ALA A 1 101 ? 18.645 -17.362 -31.797 1.00 92.06 101 ALA A O 1
ATOM 754 N N . GLN A 1 102 ? 19.084 -16.256 -33.675 1.00 92.06 102 GLN A N 1
ATOM 755 C CA . GLN A 1 102 ? 19.492 -17.445 -34.432 1.00 92.06 102 GLN A CA 1
ATOM 756 C C . GLN A 1 102 ? 21.012 -17.612 -34.538 1.00 92.06 102 GLN A C 1
ATOM 758 O O . GLN A 1 102 ? 21.468 -18.664 -34.987 1.00 92.06 102 GLN A O 1
ATOM 763 N N . THR A 1 103 ? 21.802 -16.602 -34.154 1.00 94.50 103 THR A N 1
ATOM 764 C CA . THR A 1 103 ? 23.262 -16.628 -34.329 1.00 94.50 103 THR A CA 1
ATOM 765 C C . THR A 1 103 ? 24.037 -16.334 -33.053 1.00 94.50 103 THR A C 1
ATOM 767 O O . THR A 1 103 ? 24.801 -17.180 -32.604 1.00 94.50 103 THR A O 1
ATOM 770 N N . HIS A 1 104 ? 23.888 -15.136 -32.486 1.00 93.69 104 HIS A N 1
ATOM 771 C CA . HIS A 1 104 ? 24.759 -14.636 -31.413 1.00 93.69 104 HIS A CA 1
ATOM 772 C C . HIS A 1 104 ? 24.221 -14.969 -30.023 1.00 93.69 104 HIS A C 1
ATOM 774 O O . HIS A 1 104 ? 25.004 -15.160 -29.100 1.00 93.69 104 HIS A O 1
ATOM 780 N N . LEU A 1 105 ? 22.895 -15.051 -29.897 1.00 94.06 105 LEU A N 1
ATOM 781 C CA . LEU A 1 105 ? 22.176 -15.265 -28.639 1.00 94.06 105 LEU A CA 1
ATOM 782 C C . LEU A 1 105 ? 21.327 -16.543 -28.679 1.00 94.06 105 LEU A C 1
ATOM 784 O O . LEU A 1 105 ? 20.402 -16.705 -27.886 1.00 94.06 105 LEU A O 1
ATOM 788 N N . SER A 1 106 ? 21.604 -17.450 -29.621 1.00 92.19 106 SER A N 1
ATOM 789 C CA . SER A 1 106 ? 20.764 -18.629 -29.868 1.00 92.19 106 SER A CA 1
ATOM 790 C C . SER A 1 106 ? 20.604 -19.535 -28.663 1.00 92.19 106 SER A C 1
ATOM 792 O O . SER A 1 106 ? 19.574 -20.175 -28.491 1.00 92.19 106 SER A O 1
ATOM 794 N N . ASP A 1 107 ? 21.627 -19.598 -27.827 1.00 92.06 107 ASP A N 1
ATOM 795 C CA . ASP A 1 107 ? 21.614 -20.395 -26.617 1.00 92.06 107 ASP A CA 1
ATOM 796 C C . ASP A 1 107 ? 20.792 -19.737 -25.491 1.00 92.06 107 ASP A C 1
ATOM 798 O O . ASP A 1 107 ? 20.121 -20.462 -24.762 1.00 92.06 107 ASP A O 1
ATOM 802 N N . LEU A 1 108 ? 20.768 -18.398 -25.386 1.00 91.56 108 LEU A N 1
ATOM 803 C CA . LEU A 1 108 ? 19.885 -17.680 -24.459 1.00 91.56 108 LEU A CA 1
ATOM 804 C C . LEU A 1 108 ? 18.430 -17.842 -24.894 1.00 91.56 108 LEU A C 1
ATOM 806 O O . LEU A 1 108 ? 17.608 -18.322 -24.121 1.00 91.56 108 LEU A O 1
ATOM 810 N N . TYR A 1 109 ? 18.123 -17.554 -26.160 1.00 88.94 109 TYR A N 1
ATOM 811 C CA . TYR A 1 109 ? 16.761 -17.671 -26.690 1.00 88.94 109 TYR A CA 1
ATOM 812 C C . TYR A 1 109 ? 16.227 -19.110 -26.688 1.00 88.94 109 TYR A C 1
ATOM 814 O O . TYR A 1 109 ? 15.034 -19.319 -26.477 1.00 88.94 109 TYR A O 1
ATOM 822 N N . ALA A 1 110 ? 17.091 -20.120 -26.848 1.00 88.12 110 ALA A N 1
ATOM 823 C CA . ALA A 1 110 ? 16.691 -21.520 -26.704 1.00 88.12 110 ALA A CA 1
ATOM 824 C C . ALA A 1 110 ? 16.244 -21.882 -25.276 1.00 88.12 110 ALA A C 1
ATOM 826 O O . ALA A 1 110 ? 15.495 -22.844 -25.110 1.00 88.12 110 ALA A O 1
ATOM 827 N N . ARG A 1 111 ? 16.694 -21.136 -24.256 1.00 89.19 111 ARG A N 1
ATOM 828 C CA . ARG A 1 111 ? 16.315 -21.340 -22.848 1.00 89.19 111 ARG A CA 1
ATOM 829 C C . ARG A 1 111 ? 15.003 -20.656 -22.478 1.00 89.19 111 ARG A C 1
ATOM 831 O O . ARG A 1 111 ? 14.368 -21.125 -21.547 1.00 89.19 111 ARG A O 1
ATOM 838 N N . VAL A 1 112 ? 14.603 -19.613 -23.212 1.00 83.69 112 VAL A N 1
ATOM 839 C CA . VAL A 1 112 ? 13.381 -18.840 -22.922 1.00 83.69 112 VAL A CA 1
ATOM 840 C C . VAL A 1 112 ? 12.103 -19.638 -23.201 1.00 83.69 112 VAL A C 1
ATOM 842 O O . VAL A 1 112 ? 11.069 -19.417 -22.586 1.00 83.69 112 VAL A O 1
ATOM 845 N N . GLY A 1 113 ? 12.144 -20.578 -24.151 1.00 76.00 113 GLY A N 1
ATOM 846 C CA . GLY A 1 113 ? 10.963 -21.383 -24.477 1.00 76.00 113 GLY A CA 1
ATOM 847 C C . GLY A 1 113 ? 9.787 -20.548 -25.000 1.00 76.00 113 GLY A C 1
ATOM 848 O O . GLY A 1 113 ? 8.653 -20.773 -24.595 1.00 76.00 113 GLY A O 1
ATOM 849 N N . LEU A 1 114 ? 10.060 -19.589 -25.893 1.00 74.88 114 LEU A N 1
ATOM 850 C CA . LEU A 1 114 ? 9.066 -18.658 -26.442 1.00 74.88 114 LEU A CA 1
ATOM 851 C C . LEU A 1 114 ? 7.870 -19.384 -27.094 1.00 74.88 114 LEU A C 1
ATOM 853 O O . LEU A 1 114 ? 8.037 -20.241 -27.968 1.00 74.88 114 LEU A O 1
ATOM 857 N N . THR A 1 115 ? 6.662 -18.986 -26.704 1.00 74.94 115 THR A N 1
ATOM 858 C CA . THR A 1 115 ? 5.365 -19.443 -27.218 1.00 74.94 115 THR A CA 1
ATOM 859 C C . THR A 1 115 ? 4.498 -18.250 -27.615 1.00 74.94 115 THR A C 1
ATOM 861 O O . THR A 1 115 ? 4.726 -17.136 -27.163 1.00 74.94 115 THR A O 1
ATOM 864 N N . TRP A 1 116 ? 3.519 -18.459 -28.496 1.00 72.50 116 TRP A N 1
ATOM 865 C CA . TRP A 1 116 ? 2.579 -17.409 -28.896 1.00 72.50 116 TRP A CA 1
ATOM 866 C C . TRP A 1 116 ? 1.261 -17.544 -28.130 1.00 72.50 116 TRP A C 1
ATOM 868 O O . TRP A 1 116 ? 0.694 -18.638 -28.067 1.00 72.50 116 TRP A O 1
ATOM 878 N N . ASN A 1 117 ? 0.771 -16.427 -27.608 1.00 72.19 117 ASN A N 1
ATOM 879 C CA . ASN A 1 117 ? -0.494 -16.259 -26.911 1.00 72.19 117 ASN A CA 1
ATOM 880 C C . ASN A 1 117 ? -1.310 -15.168 -27.628 1.00 72.19 117 ASN A C 1
ATOM 882 O O . ASN A 1 117 ? -0.821 -14.068 -27.858 1.00 72.19 117 ASN A O 1
ATOM 886 N N . ASP A 1 118 ? -2.565 -15.452 -27.974 1.00 66.56 118 ASP A N 1
ATOM 887 C CA . ASP A 1 118 ? -3.397 -14.518 -28.746 1.00 66.56 118 ASP A CA 1
ATOM 888 C C . ASP A 1 118 ? -3.798 -13.245 -27.976 1.00 66.56 118 ASP A C 1
ATOM 890 O O . ASP A 1 118 ? -4.151 -12.250 -28.603 1.00 66.56 118 ASP A O 1
ATOM 894 N N . ALA A 1 119 ? -3.745 -13.265 -26.641 1.00 58.56 119 ALA A N 1
ATOM 895 C CA . ALA A 1 119 ? -4.021 -12.106 -25.792 1.00 58.56 119 ALA A CA 1
ATOM 896 C C . ALA A 1 119 ? -2.756 -11.304 -25.443 1.00 58.56 119 ALA A C 1
ATOM 898 O O . ALA A 1 119 ? -2.847 -10.101 -25.238 1.00 58.56 119 ALA A O 1
ATOM 899 N N . GLN A 1 120 ? -1.595 -11.964 -25.375 1.00 55.12 120 GLN A N 1
ATOM 900 C CA . GLN A 1 120 ? -0.358 -11.396 -24.810 1.00 55.12 120 GLN A CA 1
ATOM 901 C C . GLN A 1 120 ? 0.818 -11.365 -25.801 1.00 55.12 120 GLN A C 1
ATOM 903 O O . GLN A 1 120 ? 1.914 -10.941 -25.456 1.00 55.12 120 GLN A O 1
ATOM 908 N N . GLY A 1 121 ? 0.630 -11.838 -27.035 1.00 65.25 121 GLY A N 1
ATOM 909 C CA . GLY A 1 121 ? 1.704 -11.937 -28.020 1.00 65.25 121 GLY A CA 1
ATOM 910 C C . GLY A 1 121 ? 2.711 -13.039 -27.679 1.00 65.25 121 GLY A C 1
ATOM 911 O O . GLY A 1 121 ? 2.337 -14.172 -27.379 1.00 65.25 121 GLY A O 1
ATOM 912 N N . LEU A 1 122 ? 4.006 -12.749 -27.794 1.00 66.38 122 LEU A N 1
ATOM 913 C CA . LEU A 1 122 ? 5.062 -13.734 -27.566 1.00 66.38 122 LEU A CA 1
ATOM 914 C C . LEU A 1 122 ? 5.413 -13.818 -26.070 1.00 66.38 122 LEU A C 1
ATOM 916 O O . LEU A 1 122 ? 5.936 -12.869 -25.504 1.00 66.38 122 LEU A O 1
ATOM 920 N N . VAL A 1 123 ? 5.179 -14.973 -25.448 1.00 68.00 123 VAL A N 1
ATOM 921 C CA . VAL A 1 123 ? 5.396 -15.216 -24.012 1.00 68.00 123 VAL A CA 1
ATOM 922 C C . VAL A 1 123 ? 6.466 -16.293 -23.824 1.00 68.00 123 VAL A C 1
ATOM 924 O O . VAL A 1 123 ? 6.448 -17.309 -24.524 1.00 68.00 123 VAL A O 1
ATOM 927 N N . GLY A 1 124 ? 7.391 -16.121 -22.880 1.00 74.38 124 GLY A N 1
ATOM 928 C CA . GLY A 1 124 ? 8.378 -17.147 -22.537 1.00 74.38 124 GLY A CA 1
ATOM 929 C C . GLY A 1 124 ? 8.986 -16.961 -21.149 1.00 74.38 124 GLY A C 1
ATOM 930 O O . GLY A 1 124 ? 8.952 -15.865 -20.605 1.00 74.38 124 GLY A O 1
ATOM 931 N N . ASP A 1 125 ? 9.553 -18.042 -20.614 1.00 79.75 125 ASP A N 1
ATOM 932 C CA . ASP A 1 125 ? 10.158 -18.107 -19.281 1.00 79.75 125 ASP A CA 1
ATOM 933 C C . ASP A 1 125 ? 11.595 -17.577 -19.326 1.00 79.75 125 ASP A C 1
ATOM 935 O O . ASP A 1 125 ? 12.527 -18.238 -19.798 1.00 79.75 125 ASP A O 1
ATOM 939 N N . LEU A 1 126 ? 11.792 -16.361 -18.823 1.00 86.12 126 LEU A N 1
ATOM 940 C CA . LEU A 1 126 ? 13.101 -15.714 -18.824 1.00 86.12 126 LEU A CA 1
ATOM 941 C C . LEU A 1 126 ? 14.040 -16.236 -17.727 1.00 86.12 126 LEU A C 1
ATOM 943 O O . LEU A 1 126 ? 15.241 -15.976 -17.806 1.00 86.12 126 LEU A O 1
ATOM 947 N N . THR A 1 127 ? 13.567 -17.035 -16.765 1.00 83.50 127 THR A N 1
ATOM 948 C CA . THR A 1 127 ? 14.337 -17.474 -15.584 1.00 83.50 127 THR A CA 1
ATOM 949 C C . THR A 1 127 ? 15.616 -18.214 -15.970 1.00 83.50 127 THR A C 1
ATOM 951 O O . THR A 1 127 ? 16.704 -17.951 -15.450 1.00 83.50 127 THR A O 1
ATOM 954 N N . ALA A 1 128 ? 15.520 -19.134 -16.933 1.00 84.88 128 ALA A N 1
ATOM 955 C CA . ALA A 1 128 ? 16.668 -19.919 -17.382 1.00 84.88 128 ALA A CA 1
ATOM 956 C C . ALA A 1 128 ? 17.684 -19.083 -18.182 1.00 84.88 128 ALA A C 1
ATOM 958 O O . ALA A 1 128 ? 18.885 -19.368 -18.135 1.00 84.88 128 ALA A O 1
ATOM 959 N N . ALA A 1 129 ? 17.222 -18.064 -18.913 1.00 89.31 129 ALA A N 1
ATOM 960 C CA . ALA A 1 129 ? 18.092 -17.114 -19.605 1.00 89.31 129 ALA A CA 1
ATOM 961 C C . ALA A 1 129 ? 18.758 -16.150 -18.613 1.00 89.31 129 ALA A C 1
ATOM 963 O O . ALA A 1 129 ? 19.950 -15.871 -18.734 1.00 89.31 129 ALA A O 1
ATOM 964 N N . ALA A 1 130 ? 18.020 -15.715 -17.595 1.00 88.19 130 ALA A N 1
ATOM 965 C CA . ALA A 1 130 ? 18.495 -14.848 -16.532 1.00 88.19 130 ALA A CA 1
ATOM 966 C C . ALA A 1 130 ? 19.604 -15.519 -15.702 1.00 88.19 130 ALA A C 1
ATOM 968 O O . ALA A 1 130 ? 20.671 -14.941 -15.516 1.00 88.19 130 ALA A O 1
ATOM 969 N N . ALA A 1 131 ? 19.415 -16.780 -15.292 1.00 88.19 131 ALA A N 1
ATOM 970 C CA . ALA A 1 131 ? 20.428 -17.541 -14.553 1.00 88.19 131 ALA A CA 1
ATOM 971 C C . ALA A 1 131 ? 21.718 -17.750 -15.373 1.00 88.19 131 ALA A C 1
ATOM 973 O O . ALA A 1 131 ? 22.832 -17.712 -14.845 1.00 88.19 131 ALA A O 1
ATOM 974 N N . GLU A 1 132 ? 21.585 -17.946 -16.687 1.00 92.38 132 GLU A N 1
ATOM 975 C CA . GLU A 1 132 ? 22.726 -18.012 -17.604 1.00 92.38 132 GLU A CA 1
ATOM 976 C C . GLU A 1 132 ? 23.417 -16.644 -17.747 1.00 92.38 132 GLU A C 1
ATOM 978 O O . GLU A 1 132 ? 24.646 -16.581 -17.718 1.00 92.38 132 GLU A O 1
ATOM 983 N N . LEU A 1 133 ? 22.665 -15.545 -17.855 1.00 92.25 133 LEU A N 1
ATOM 984 C CA . LEU A 1 133 ? 23.216 -14.186 -17.907 1.00 92.25 133 LEU A CA 1
ATOM 985 C C . LEU A 1 133 ? 23.944 -13.812 -16.612 1.00 92.25 133 LEU A C 1
ATOM 987 O O . LEU A 1 133 ? 25.042 -13.268 -16.685 1.00 92.25 133 LEU A O 1
ATOM 991 N N . GLN A 1 134 ? 23.423 -14.193 -15.446 1.00 91.06 134 GLN A N 1
ATOM 992 C CA . GLN A 1 134 ? 24.130 -14.064 -14.167 1.00 91.06 134 GLN A CA 1
ATOM 993 C C . GLN A 1 134 ? 25.448 -14.841 -14.167 1.00 91.06 134 GLN A C 1
ATOM 995 O O . GLN A 1 134 ? 26.498 -14.317 -13.793 1.00 91.06 134 GLN A O 1
ATOM 1000 N N . HIS A 1 135 ? 25.426 -16.089 -14.643 1.00 91.69 135 HIS A N 1
ATOM 1001 C CA . HIS A 1 135 ? 26.645 -16.883 -14.759 1.00 91.69 135 HIS A CA 1
ATOM 1002 C C . HIS A 1 135 ? 27.677 -16.221 -15.692 1.00 91.69 135 HIS A C 1
ATOM 1004 O O . HIS A 1 135 ? 28.879 -16.226 -15.404 1.00 91.69 135 HIS A O 1
ATOM 1010 N N . ARG A 1 136 ? 27.223 -15.598 -16.788 1.00 93.81 136 ARG A N 1
ATOM 1011 C CA . ARG A 1 136 ? 28.078 -14.814 -17.694 1.00 93.81 136 ARG A CA 1
ATOM 1012 C C . ARG A 1 136 ? 28.621 -13.562 -17.035 1.00 93.81 136 ARG A C 1
ATOM 1014 O O . ARG A 1 136 ? 29.810 -13.305 -17.171 1.00 93.81 136 ARG A O 1
ATOM 1021 N N . LEU A 1 137 ? 27.800 -12.820 -16.299 1.00 92.06 137 LEU A N 1
ATOM 1022 C CA . LEU A 1 137 ? 28.229 -11.630 -15.562 1.00 92.06 137 LEU A CA 1
ATOM 1023 C C . LEU A 1 137 ? 29.335 -11.971 -14.559 1.00 92.06 137 LEU A C 1
ATOM 1025 O O . LEU A 1 137 ? 30.315 -11.241 -14.464 1.00 92.06 137 LEU A O 1
ATOM 1029 N N . ALA A 1 138 ? 29.249 -13.127 -13.897 1.00 91.12 138 ALA A N 1
ATOM 1030 C CA . ALA A 1 138 ? 30.284 -13.597 -12.978 1.00 91.12 138 ALA A CA 1
ATOM 1031 C C . ALA A 1 138 ? 31.595 -14.037 -13.667 1.00 91.12 138 ALA A C 1
ATOM 1033 O O . ALA A 1 138 ? 32.640 -14.098 -13.015 1.00 91.12 138 ALA A O 1
ATOM 1034 N N . THR A 1 139 ? 31.564 -14.381 -14.961 1.00 94.38 139 THR A N 1
ATOM 1035 C CA . THR A 1 139 ? 32.712 -14.963 -15.687 1.00 94.38 139 THR A CA 1
ATOM 1036 C C . THR A 1 139 ? 33.372 -13.996 -16.673 1.00 94.38 139 THR A C 1
ATOM 1038 O O . THR A 1 139 ? 34.600 -13.948 -16.741 1.00 94.38 139 THR A O 1
ATOM 1041 N N . ASP A 1 140 ? 32.584 -13.213 -17.410 1.00 93.88 140 ASP A N 1
ATOM 1042 C CA . ASP A 1 140 ? 33.014 -12.157 -18.333 1.00 93.88 140 ASP A CA 1
ATOM 1043 C C . ASP A 1 140 ? 31.992 -10.995 -18.323 1.00 93.88 140 ASP A C 1
ATOM 1045 O O . ASP A 1 140 ? 31.114 -10.921 -19.192 1.00 93.88 140 ASP A O 1
ATOM 1049 N N . PRO A 1 141 ? 32.099 -10.066 -17.351 1.00 88.31 141 PRO A N 1
ATOM 1050 C CA . PRO A 1 141 ? 31.123 -8.992 -17.162 1.00 88.31 141 PRO A CA 1
ATOM 1051 C C . PRO A 1 141 ? 30.945 -8.090 -18.389 1.00 88.31 141 PRO A C 1
ATOM 1053 O O . PRO A 1 141 ? 29.839 -7.647 -18.691 1.00 88.31 141 PRO A O 1
ATOM 1056 N N . VAL A 1 142 ? 32.028 -7.815 -19.125 1.00 87.88 142 VAL A N 1
ATOM 1057 C CA . VAL A 1 142 ? 32.001 -6.894 -20.272 1.00 87.88 142 VAL A CA 1
ATOM 1058 C C . VAL A 1 142 ? 31.199 -7.500 -21.419 1.00 87.88 142 VAL A C 1
ATOM 1060 O O . VAL A 1 142 ? 30.314 -6.846 -21.983 1.00 87.88 142 VAL A O 1
ATOM 1063 N N . LYS A 1 143 ? 31.481 -8.765 -21.753 1.00 88.69 143 LYS A N 1
ATOM 1064 C CA . LYS A 1 143 ? 30.717 -9.470 -22.782 1.00 88.69 143 LYS A CA 1
ATOM 1065 C C . LYS A 1 143 ? 29.275 -9.687 -22.332 1.00 88.69 143 LYS A C 1
ATOM 1067 O O . LYS A 1 143 ? 28.372 -9.467 -23.131 1.00 88.69 143 LYS A O 1
ATOM 1072 N N . ALA A 1 144 ? 29.054 -10.068 -21.076 1.00 89.75 144 ALA A N 1
ATOM 1073 C CA . ALA A 1 144 ? 27.721 -10.337 -20.549 1.00 89.75 144 ALA A CA 1
ATOM 1074 C C . ALA A 1 144 ? 26.802 -9.111 -20.614 1.00 89.75 144 ALA A C 1
ATOM 1076 O O . ALA A 1 144 ? 25.665 -9.243 -21.046 1.00 89.75 144 ALA A O 1
ATOM 1077 N N . ARG A 1 145 ? 27.303 -7.913 -20.287 1.00 90.00 145 ARG A N 1
ATOM 1078 C CA . ARG A 1 145 ? 26.544 -6.655 -20.428 1.00 90.00 145 ARG A CA 1
ATOM 1079 C C . ARG A 1 145 ? 26.194 -6.336 -21.880 1.00 90.00 145 ARG A C 1
ATOM 1081 O O . ARG A 1 145 ? 25.103 -5.858 -22.165 1.00 90.00 145 ARG A O 1
ATOM 1088 N N . THR A 1 146 ? 27.101 -6.645 -22.806 1.00 88.12 146 THR A N 1
ATOM 1089 C CA . THR A 1 146 ? 26.836 -6.492 -24.246 1.00 88.12 146 THR A CA 1
ATOM 1090 C C . THR A 1 146 ? 25.781 -7.495 -24.720 1.00 88.12 146 THR A C 1
ATOM 1092 O O . THR A 1 146 ? 24.849 -7.117 -25.425 1.00 88.12 146 THR A O 1
ATOM 1095 N N . ASP A 1 147 ? 25.908 -8.764 -24.318 1.00 91.06 147 ASP A N 1
ATOM 1096 C CA . ASP A 1 147 ? 24.925 -9.811 -24.608 1.00 91.06 147 ASP A CA 1
ATOM 1097 C C . ASP A 1 147 ? 23.553 -9.446 -24.015 1.00 91.06 147 ASP A C 1
ATOM 1099 O O . ASP A 1 147 ? 22.545 -9.647 -24.682 1.00 91.06 147 ASP A O 1
ATOM 1103 N N . LEU A 1 148 ? 23.519 -8.877 -22.805 1.00 91.19 148 LEU A N 1
ATOM 1104 C CA . LEU A 1 148 ? 22.310 -8.429 -22.115 1.00 91.19 148 LEU A CA 1
ATOM 1105 C C . LEU A 1 148 ? 21.611 -7.296 -22.865 1.00 91.19 148 LEU A C 1
ATOM 1107 O O . LEU A 1 148 ? 20.422 -7.408 -23.131 1.00 91.19 148 LEU A O 1
ATOM 1111 N N . ALA A 1 149 ? 22.341 -6.251 -23.265 1.00 89.00 149 ALA A N 1
ATOM 1112 C CA . ALA A 1 149 ? 21.774 -5.140 -24.031 1.00 89.00 149 ALA A CA 1
ATOM 1113 C C . ALA A 1 149 ? 21.164 -5.615 -25.363 1.00 89.00 149 ALA A C 1
ATOM 1115 O O . ALA A 1 149 ? 20.077 -5.198 -25.757 1.00 89.00 149 ALA A O 1
ATOM 1116 N N . GLU A 1 150 ? 21.849 -6.528 -26.057 1.00 90.75 150 GLU A N 1
ATOM 1117 C CA . GLU A 1 150 ? 21.356 -7.120 -27.305 1.00 90.75 150 GLU A CA 1
ATOM 1118 C C . GLU A 1 150 ? 20.186 -8.085 -27.073 1.00 90.75 150 GLU A C 1
ATOM 1120 O O . GLU A 1 150 ? 19.289 -8.193 -27.912 1.00 90.75 150 GLU A O 1
ATOM 1125 N N . PHE A 1 151 ? 20.185 -8.792 -25.943 1.00 90.75 151 PHE A N 1
ATOM 1126 C CA . PHE A 1 151 ? 19.093 -9.665 -25.543 1.00 90.75 151 PHE A CA 1
ATOM 1127 C C . PHE A 1 151 ? 17.841 -8.845 -25.229 1.00 90.75 151 PHE A C 1
ATOM 1129 O O . PHE A 1 151 ? 16.816 -9.100 -25.852 1.00 90.75 151 PHE A O 1
ATOM 1136 N N . ALA A 1 152 ? 17.949 -7.811 -24.390 1.00 87.38 152 ALA A N 1
ATOM 1137 C CA . ALA A 1 152 ? 16.870 -6.891 -24.028 1.00 87.38 152 ALA A CA 1
ATOM 1138 C C . ALA A 1 152 ? 16.296 -6.159 -25.256 1.00 87.38 152 ALA A C 1
ATOM 1140 O O . ALA A 1 152 ? 15.084 -6.130 -25.463 1.00 87.38 152 ALA A O 1
ATOM 1141 N N . ARG A 1 153 ? 17.164 -5.695 -26.166 1.00 87.06 153 ARG A N 1
ATOM 1142 C CA . ARG A 1 153 ? 16.748 -5.156 -27.471 1.00 87.06 153 ARG A CA 1
ATOM 1143 C C . ARG A 1 153 ? 15.937 -6.153 -28.291 1.00 87.06 153 ARG A C 1
ATOM 1145 O O . ARG A 1 153 ? 14.966 -5.776 -28.948 1.00 87.06 153 ARG A O 1
ATOM 1152 N N . GLY A 1 154 ? 16.357 -7.416 -28.298 1.00 87.38 154 GLY A N 1
ATOM 1153 C CA . GLY A 1 154 ? 15.631 -8.466 -28.997 1.00 87.38 154 GLY A CA 1
ATOM 1154 C C . GLY A 1 154 ? 14.286 -8.781 -28.342 1.00 87.38 154 GLY A C 1
ATOM 1155 O O . GLY A 1 154 ? 13.301 -8.909 -29.062 1.00 87.38 154 GLY A O 1
ATOM 1156 N N . LEU A 1 155 ? 14.219 -8.809 -27.006 1.00 83.06 155 LEU A N 1
ATOM 1157 C CA . LEU A 1 155 ? 12.973 -8.954 -26.249 1.00 83.06 155 LEU A CA 1
ATOM 1158 C C . LEU A 1 155 ? 11.955 -7.874 -26.648 1.00 83.06 155 LEU A C 1
ATOM 1160 O O . LEU A 1 155 ? 10.840 -8.217 -27.038 1.00 83.06 155 LEU A O 1
ATOM 1164 N N . ARG A 1 156 ? 12.364 -6.600 -26.694 1.00 82.19 156 ARG A N 1
ATOM 1165 C CA . ARG A 1 156 ? 11.523 -5.495 -27.193 1.00 82.19 156 ARG A CA 1
ATOM 1166 C C . ARG A 1 156 ? 11.064 -5.703 -28.626 1.00 82.19 156 ARG A C 1
ATOM 1168 O O . ARG A 1 156 ? 9.885 -5.586 -28.928 1.00 82.19 156 ARG A O 1
ATOM 1175 N N . ALA A 1 157 ? 11.981 -6.047 -29.527 1.00 82.69 157 ALA A N 1
ATOM 1176 C CA . ALA A 1 157 ? 11.636 -6.269 -30.931 1.00 82.69 157 ALA A CA 1
ATOM 1177 C C . ALA A 1 157 ? 10.632 -7.422 -31.131 1.00 82.69 157 ALA A C 1
ATOM 1179 O O . ALA A 1 157 ? 9.971 -7.485 -32.166 1.00 82.69 157 ALA A O 1
ATOM 1180 N N . PHE A 1 158 ? 10.520 -8.331 -30.159 1.00 79.31 158 PHE A N 1
ATOM 1181 C CA . PHE A 1 158 ? 9.531 -9.403 -30.135 1.00 79.31 158 PHE A CA 1
ATOM 1182 C C . PHE A 1 158 ? 8.258 -9.073 -29.335 1.00 79.31 158 PHE A C 1
ATOM 1184 O O . PHE A 1 158 ? 7.360 -9.914 -29.296 1.00 79.31 158 PHE A O 1
ATOM 1191 N N . GLY A 1 159 ? 8.160 -7.879 -28.740 1.00 73.44 159 GLY A N 1
ATOM 1192 C CA . GLY A 1 159 ? 7.017 -7.436 -27.933 1.00 73.44 159 GLY A CA 1
ATOM 1193 C C . GLY A 1 159 ? 6.978 -8.028 -26.523 1.00 73.44 159 GLY A C 1
ATOM 1194 O O . GLY A 1 159 ? 5.907 -8.141 -25.941 1.00 73.44 159 GLY A O 1
ATOM 1195 N N . ALA A 1 160 ? 8.122 -8.448 -25.974 1.00 69.62 160 ALA A N 1
ATOM 1196 C CA . ALA A 1 160 ? 8.187 -9.076 -24.651 1.00 69.62 160 ALA A CA 1
ATOM 1197 C C . ALA A 1 160 ? 8.085 -8.082 -23.476 1.00 69.62 160 ALA A C 1
ATOM 1199 O O . ALA A 1 160 ? 8.100 -8.515 -22.331 1.00 69.62 160 ALA A O 1
ATOM 1200 N N . GLU A 1 161 ? 7.953 -6.780 -23.746 1.00 62.31 161 GLU A N 1
ATOM 1201 C CA . GLU A 1 161 ? 7.683 -5.732 -22.741 1.00 62.31 161 GLU A CA 1
ATOM 1202 C C . GLU A 1 161 ? 6.378 -5.971 -21.957 1.00 62.31 161 GLU A C 1
ATOM 1204 O O . GLU A 1 161 ? 6.209 -5.466 -20.860 1.00 62.31 161 GLU A O 1
ATOM 1209 N N . GLN A 1 162 ? 5.500 -6.829 -22.481 1.00 61.28 162 GLN A N 1
ATOM 1210 C CA . GLN A 1 162 ? 4.223 -7.220 -21.881 1.00 61.28 162 GLN A CA 1
ATOM 1211 C C . GLN A 1 162 ? 4.289 -8.571 -21.131 1.00 61.28 162 GLN A C 1
ATOM 1213 O O . GLN A 1 162 ? 3.267 -9.109 -20.700 1.00 61.28 162 GLN A O 1
ATOM 1218 N N . ALA A 1 163 ? 5.475 -9.185 -21.027 1.00 63.28 163 ALA A N 1
ATOM 1219 C CA . ALA A 1 163 ? 5.641 -10.497 -20.406 1.00 63.28 163 ALA A CA 1
ATOM 1220 C C . ALA A 1 163 ? 5.781 -10.373 -18.872 1.00 63.28 163 ALA A C 1
ATOM 1222 O O . ALA A 1 163 ? 6.723 -9.729 -18.414 1.00 63.28 163 ALA A O 1
ATOM 1223 N N . PRO A 1 164 ? 4.949 -11.063 -18.063 1.00 62.38 164 PRO A N 1
ATOM 1224 C CA . PRO A 1 164 ? 5.030 -11.006 -16.595 1.00 62.38 164 PRO A CA 1
ATOM 1225 C C . PRO A 1 164 ? 6.401 -11.402 -16.023 1.00 62.38 164 PRO A C 1
ATOM 1227 O O . PRO A 1 164 ? 6.840 -10.870 -15.008 1.00 62.38 164 PRO A O 1
ATOM 1230 N N . ASP A 1 165 ? 7.109 -12.311 -16.700 1.00 71.69 165 ASP A N 1
ATOM 1231 C CA . ASP A 1 165 ? 8.419 -12.810 -16.265 1.00 71.69 165 ASP A CA 1
ATOM 1232 C C . ASP A 1 165 ? 9.565 -11.806 -16.511 1.00 71.69 165 ASP A C 1
ATOM 1234 O O . ASP A 1 165 ? 10.699 -12.050 -16.088 1.00 71.69 165 ASP A O 1
ATOM 1238 N N . TYR A 1 166 ? 9.309 -10.689 -17.206 1.00 78.44 166 TYR A N 1
ATOM 1239 C CA . TYR A 1 166 ? 10.320 -9.669 -17.498 1.00 78.44 166 TYR A CA 1
ATOM 1240 C C . TYR A 1 166 ? 10.831 -8.974 -16.232 1.00 78.44 166 TYR A C 1
ATOM 1242 O O . TYR A 1 166 ? 12.042 -8.814 -16.075 1.00 78.44 166 TYR A O 1
ATOM 1250 N N . TRP A 1 167 ? 9.948 -8.659 -15.285 1.00 75.19 167 TRP A N 1
ATOM 1251 C CA . TRP A 1 167 ? 10.349 -8.015 -14.032 1.00 75.19 167 TRP A CA 1
ATOM 1252 C C . TRP A 1 167 ? 11.130 -8.958 -13.124 1.00 75.19 167 TRP A C 1
ATOM 1254 O O . TRP A 1 167 ? 12.196 -8.602 -12.633 1.00 75.19 167 TRP A O 1
ATOM 1264 N N . ALA A 1 168 ? 10.712 -10.223 -13.029 1.00 80.81 168 ALA A N 1
ATOM 1265 C CA . ALA A 1 168 ? 11.503 -11.240 -12.340 1.00 80.81 168 ALA A CA 1
ATOM 1266 C C . ALA A 1 168 ? 12.899 -11.405 -12.973 1.00 80.81 168 ALA A C 1
ATOM 1268 O O . ALA A 1 168 ? 13.892 -11.598 -12.270 1.00 80.81 168 ALA A O 1
ATOM 1269 N N . PHE A 1 169 ? 12.998 -11.308 -14.303 1.00 85.94 169 PHE A N 1
ATOM 1270 C CA . PHE A 1 169 ? 14.273 -11.286 -15.019 1.00 85.94 169 PHE A CA 1
ATOM 1271 C C . PHE A 1 169 ? 15.124 -10.055 -14.664 1.00 85.94 169 PHE A C 1
ATOM 1273 O O . PHE A 1 169 ? 16.321 -10.222 -14.401 1.00 85.94 169 PHE A O 1
ATOM 1280 N N . ARG A 1 170 ? 14.524 -8.855 -14.635 1.00 86.00 170 ARG A N 1
ATOM 1281 C CA . ARG A 1 170 ? 15.173 -7.597 -14.236 1.00 86.00 170 ARG A CA 1
ATOM 1282 C C . ARG A 1 170 ? 15.714 -7.703 -12.818 1.00 86.00 170 ARG A C 1
ATOM 1284 O O . ARG A 1 170 ? 16.929 -7.652 -12.633 1.00 86.00 170 ARG A O 1
ATOM 1291 N N . ASP A 1 171 ? 14.837 -7.921 -11.845 1.00 84.62 171 ASP A N 1
ATOM 1292 C CA . ASP A 1 171 ? 15.160 -7.865 -10.418 1.00 84.62 171 ASP A CA 1
ATOM 1293 C C . ASP A 1 171 ? 16.249 -8.869 -10.057 1.00 84.62 171 ASP A C 1
ATOM 1295 O O . ASP A 1 171 ? 17.186 -8.565 -9.319 1.00 84.62 171 ASP A O 1
ATOM 1299 N N . MET A 1 172 ? 16.198 -10.065 -10.648 1.00 86.38 172 MET A N 1
ATOM 1300 C CA . MET A 1 172 ? 17.208 -11.081 -10.390 1.00 86.38 172 MET A CA 1
ATOM 1301 C C . MET A 1 172 ? 18.608 -10.660 -10.882 1.00 86.38 172 MET A C 1
ATOM 1303 O O . MET A 1 172 ? 19.614 -11.053 -10.283 1.00 86.38 172 MET A O 1
ATOM 1307 N N . LEU A 1 173 ? 18.708 -9.892 -11.971 1.00 88.25 173 LEU A N 1
ATOM 1308 C CA . LEU A 1 173 ? 19.982 -9.370 -12.481 1.00 88.25 173 LEU A CA 1
ATOM 1309 C C . LEU A 1 173 ? 20.431 -8.120 -11.712 1.00 88.25 173 LEU A C 1
ATOM 1311 O O . LEU A 1 173 ? 21.589 -8.058 -11.293 1.00 88.25 173 LEU A O 1
ATOM 1315 N N . VAL A 1 174 ? 19.518 -7.172 -11.489 1.00 87.75 174 VAL A N 1
ATOM 1316 C CA . VAL A 1 174 ? 19.770 -5.894 -10.800 1.00 87.75 174 VAL A CA 1
ATOM 1317 C C . VAL A 1 174 ? 20.184 -6.118 -9.346 1.00 87.75 174 VAL A C 1
ATOM 1319 O O . VAL A 1 174 ? 21.145 -5.507 -8.888 1.00 87.75 174 VAL A O 1
ATOM 1322 N N . ALA A 1 175 ? 19.588 -7.091 -8.649 1.00 85.00 175 ALA A N 1
ATOM 1323 C CA . ALA A 1 175 ? 19.958 -7.422 -7.271 1.00 85.00 175 ALA A CA 1
ATOM 1324 C C . ALA A 1 175 ? 21.434 -7.842 -7.103 1.00 85.00 175 ALA A C 1
ATOM 1326 O O . ALA A 1 175 ? 21.995 -7.717 -6.014 1.00 85.00 175 ALA A O 1
ATOM 1327 N N . GLN A 1 176 ? 22.081 -8.368 -8.152 1.00 84.06 176 GLN A N 1
ATOM 1328 C CA . GLN A 1 176 ? 23.516 -8.688 -8.112 1.00 84.06 176 GLN A CA 1
ATOM 1329 C C . GLN A 1 176 ? 24.399 -7.528 -8.567 1.00 84.06 176 GLN A C 1
ATOM 1331 O O . GLN A 1 176 ? 25.539 -7.409 -8.111 1.00 84.06 176 GLN A O 1
ATOM 1336 N N . ASP A 1 177 ? 23.902 -6.724 -9.502 1.00 85.50 177 ASP A N 1
ATOM 1337 C CA . ASP A 1 177 ? 24.619 -5.606 -10.100 1.00 85.50 177 ASP A CA 1
ATOM 1338 C C . ASP A 1 177 ? 23.620 -4.506 -10.494 1.00 85.50 177 ASP A C 1
ATOM 1340 O O . ASP A 1 177 ? 23.100 -4.524 -11.615 1.00 85.50 177 ASP A O 1
ATOM 1344 N N . PRO A 1 178 ? 23.383 -3.520 -9.608 1.00 84.62 178 PRO A N 1
ATOM 1345 C CA . PRO A 1 178 ? 22.456 -2.421 -9.874 1.00 84.62 178 PRO A CA 1
ATOM 1346 C C . PRO A 1 178 ? 22.818 -1.606 -11.120 1.00 84.62 178 PRO A C 1
ATOM 1348 O O . PRO A 1 178 ? 21.969 -0.997 -11.753 1.00 84.62 178 PRO A O 1
ATOM 1351 N N . THR A 1 179 ? 24.075 -1.657 -11.581 1.00 82.94 179 THR A N 1
ATOM 1352 C CA . THR A 1 179 ? 24.483 -0.939 -12.803 1.00 82.94 179 THR A CA 1
ATOM 1353 C C . THR A 1 179 ? 23.865 -1.503 -14.090 1.00 82.94 179 THR A C 1
ATOM 1355 O O . THR A 1 179 ? 24.067 -0.939 -15.169 1.00 82.94 179 THR A O 1
ATOM 1358 N N . LEU A 1 180 ? 23.151 -2.631 -14.009 1.00 86.62 180 LEU A N 1
ATOM 1359 C CA . LEU A 1 180 ? 22.456 -3.256 -15.136 1.00 86.62 180 LEU A CA 1
ATOM 1360 C C . LEU A 1 180 ? 21.050 -2.717 -15.366 1.00 86.62 180 LEU A C 1
ATOM 1362 O O . LEU A 1 180 ? 20.518 -2.935 -16.451 1.00 86.62 180 LEU A O 1
ATOM 1366 N N . GLU A 1 181 ? 20.479 -2.038 -14.380 1.00 85.75 181 GLU A N 1
ATOM 1367 C CA . GLU A 1 181 ? 19.082 -1.611 -14.346 1.00 85.75 181 GLU A CA 1
ATOM 1368 C C . GLU A 1 181 ? 18.686 -0.865 -15.623 1.00 85.75 181 GLU A C 1
ATOM 1370 O O . GLU A 1 181 ? 17.937 -1.377 -16.447 1.00 85.75 181 GLU A O 1
ATOM 1375 N N . TRP A 1 182 ? 19.384 0.229 -15.920 1.00 85.44 182 TRP A N 1
ATOM 1376 C CA . TRP A 1 182 ? 19.186 0.998 -17.146 1.00 85.44 182 TRP A CA 1
ATOM 1377 C C . TRP A 1 182 ? 19.351 0.200 -18.450 1.00 85.44 182 TRP A C 1
ATOM 1379 O O . TRP A 1 182 ? 18.678 0.466 -19.449 1.00 85.44 182 TRP A O 1
ATOM 1389 N N . ILE A 1 183 ? 20.279 -0.765 -18.490 1.00 84.00 183 ILE A N 1
ATOM 1390 C CA . ILE A 1 183 ? 20.503 -1.594 -19.689 1.00 84.00 183 ILE A CA 1
ATOM 1391 C C . ILE A 1 183 ? 19.275 -2.467 -19.956 1.00 84.00 183 ILE A C 1
ATOM 1393 O O . ILE A 1 183 ? 18.929 -2.702 -21.118 1.00 84.00 183 ILE A O 1
ATOM 1397 N N . ILE A 1 184 ? 18.662 -2.963 -18.884 1.00 84.88 184 ILE A N 1
ATOM 1398 C CA . ILE A 1 184 ? 17.497 -3.835 -18.927 1.00 84.88 184 ILE A CA 1
ATOM 1399 C C . ILE A 1 184 ? 16.260 -3.003 -19.225 1.00 84.88 184 ILE A C 1
ATOM 1401 O O . ILE A 1 184 ? 15.611 -3.296 -20.229 1.00 84.88 184 ILE A O 1
ATOM 1405 N N . ASP A 1 185 ? 16.013 -1.961 -18.432 1.00 84.50 185 ASP A N 1
ATOM 1406 C CA . ASP A 1 185 ? 14.769 -1.186 -18.421 1.00 84.50 185 ASP A CA 1
ATOM 1407 C C . ASP A 1 185 ? 14.600 -0.425 -19.728 1.00 84.50 185 ASP A C 1
ATOM 1409 O O . ASP A 1 185 ? 13.564 -0.528 -20.374 1.00 84.50 185 ASP A O 1
ATOM 1413 N N . SER A 1 186 ? 15.676 0.182 -20.247 1.00 83.50 186 SER A N 1
ATOM 1414 C CA . SER A 1 186 ? 15.648 0.791 -21.584 1.00 83.50 186 SER A CA 1
ATOM 1415 C C . SER A 1 186 ? 15.359 -0.216 -22.698 1.00 83.50 186 SER A C 1
ATOM 1417 O O . SER A 1 186 ? 15.140 0.189 -23.839 1.00 83.50 186 SER A O 1
ATOM 1419 N N . LEU A 1 187 ? 15.437 -1.524 -22.435 1.00 79.19 187 LEU A N 1
ATOM 1420 C CA . LEU A 1 187 ? 15.297 -2.586 -23.423 1.00 79.19 187 LEU A CA 1
ATOM 1421 C C . LEU A 1 187 ? 16.177 -2.343 -24.663 1.00 79.19 187 LEU A C 1
ATOM 1423 O O . LEU A 1 187 ? 15.775 -2.559 -25.811 1.00 79.19 187 LEU A O 1
ATOM 1427 N N . GLY A 1 188 ? 17.380 -1.800 -24.445 1.00 74.12 188 GLY A N 1
ATOM 1428 C CA . GLY A 1 188 ? 18.304 -1.400 -25.506 1.00 74.12 188 GLY A CA 1
ATOM 1429 C C . GLY A 1 188 ? 17.783 -0.273 -26.411 1.00 74.12 188 GLY A C 1
ATOM 1430 O O . GLY A 1 188 ? 18.068 -0.269 -27.617 1.00 74.12 188 GLY A O 1
ATOM 1431 N N . ARG A 1 189 ? 16.950 0.643 -25.900 1.00 78.19 189 ARG A N 1
ATOM 1432 C CA . ARG A 1 189 ? 16.590 1.913 -26.564 1.00 78.19 189 ARG A CA 1
ATOM 1433 C C . ARG A 1 189 ? 17.824 2.821 -26.615 1.00 78.19 189 ARG A C 1
ATOM 1435 O O . ARG A 1 189 ? 18.729 2.713 -25.792 1.00 78.19 189 ARG A O 1
ATOM 1442 N N . ASN A 1 190 ? 17.887 3.692 -27.622 1.00 72.25 190 ASN A N 1
ATOM 1443 C CA . ASN A 1 190 ? 18.933 4.714 -27.690 1.00 72.25 190 ASN A CA 1
ATOM 1444 C C . ASN A 1 190 ? 18.483 5.911 -26.853 1.00 72.25 190 ASN A C 1
ATOM 1446 O O . ASN A 1 190 ? 17.484 6.524 -27.226 1.00 72.25 190 ASN A O 1
ATOM 1450 N N . PRO A 1 191 ? 19.199 6.268 -25.782 1.00 79.75 191 PRO A N 1
ATOM 1451 C CA . PRO A 1 191 ? 18.670 7.244 -24.855 1.00 79.75 191 PRO A CA 1
ATOM 1452 C C . PRO A 1 191 ? 18.899 8.693 -25.277 1.00 79.75 191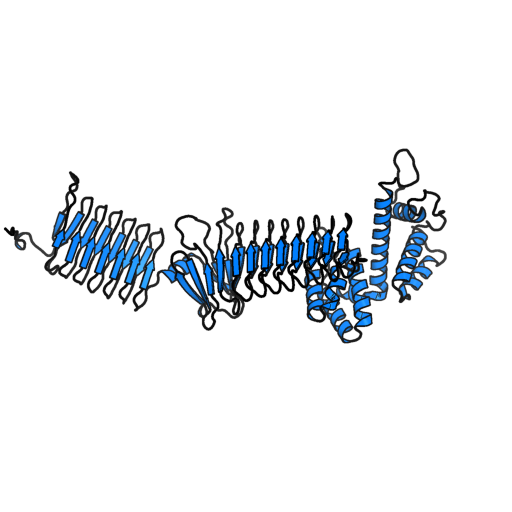 PRO A C 1
ATOM 1454 O O . PRO A 1 191 ? 19.904 9.030 -25.912 1.00 79.75 191 PRO A O 1
ATOM 1457 N N . ILE A 1 192 ? 17.974 9.554 -24.859 1.00 88.38 192 ILE A N 1
ATOM 1458 C CA . ILE A 1 192 ? 18.148 11.000 -24.765 1.00 88.38 192 ILE A CA 1
ATOM 1459 C C . ILE A 1 192 ? 18.753 11.273 -23.387 1.00 88.38 192 ILE A C 1
ATOM 1461 O O . ILE A 1 192 ? 18.104 11.050 -22.371 1.00 88.38 192 ILE A O 1
ATOM 1465 N N . THR A 1 193 ? 20.005 11.723 -23.350 1.00 92.06 193 THR A N 1
ATOM 1466 C CA . THR A 1 193 ? 20.718 11.995 -22.094 1.00 92.06 193 THR A CA 1
ATOM 1467 C C . THR A 1 193 ? 20.950 13.491 -21.921 1.00 92.06 193 THR A C 1
ATOM 1469 O O . THR A 1 193 ? 21.390 14.153 -22.870 1.00 92.06 193 THR A O 1
ATOM 1472 N N . GLY A 1 194 ? 20.659 13.997 -20.725 1.00 90.00 194 GLY A N 1
ATOM 1473 C CA . GLY A 1 194 ? 20.938 15.356 -20.289 1.00 90.00 194 GLY A CA 1
ATOM 1474 C C . GLY A 1 194 ? 22.417 15.597 -19.989 1.00 90.00 194 GLY A C 1
ATOM 1475 O O . GLY A 1 194 ? 23.322 14.865 -20.411 1.00 90.00 194 GLY A O 1
ATOM 1476 N N . THR A 1 195 ? 22.672 16.723 -19.347 1.00 93.25 195 THR A N 1
ATOM 1477 C CA . THR A 1 195 ? 23.983 17.233 -18.978 1.00 93.25 195 THR A CA 1
ATOM 1478 C C . THR A 1 195 ? 24.250 16.962 -17.496 1.00 93.25 195 THR A C 1
ATOM 1480 O O . THR A 1 195 ? 23.995 15.869 -17.021 1.00 93.25 195 THR A O 1
ATOM 1483 N N . ALA A 1 196 ? 24.910 17.883 -16.796 1.00 92.12 196 ALA A N 1
ATOM 1484 C CA . ALA A 1 196 ? 25.186 17.764 -15.360 1.00 92.12 196 ALA A CA 1
ATOM 1485 C C . ALA A 1 196 ? 24.581 18.944 -14.585 1.00 92.12 196 ALA A C 1
ATOM 1487 O O . ALA A 1 196 ? 25.103 19.368 -13.553 1.00 92.12 196 ALA A O 1
ATOM 1488 N N . GLY A 1 197 ? 23.568 19.578 -15.158 1.00 91.56 197 GLY A N 1
ATOM 1489 C CA . GLY A 1 197 ? 22.778 20.595 -14.493 1.00 91.56 197 GLY A CA 1
ATOM 1490 C C . GLY A 1 197 ? 21.396 20.619 -15.115 1.00 91.56 197 GLY A C 1
ATOM 1491 O O . GLY A 1 197 ? 21.212 20.042 -16.168 1.00 91.56 197 GLY A O 1
ATOM 1492 N N . ARG A 1 198 ? 20.483 21.378 -14.510 1.00 96.81 198 ARG A N 1
ATOM 1493 C CA . ARG A 1 198 ? 19.062 21.398 -14.865 1.00 96.81 198 ARG A CA 1
ATOM 1494 C C . ARG A 1 198 ? 18.756 21.365 -16.366 1.00 96.81 198 ARG A C 1
ATOM 1496 O O . ARG A 1 198 ? 18.899 22.380 -17.065 1.00 96.81 198 ARG A O 1
ATOM 1503 N N . ASP A 1 199 ? 18.197 20.251 -16.794 1.00 96.19 199 ASP A N 1
ATOM 1504 C CA . ASP A 1 199 ? 17.759 19.955 -18.141 1.00 96.19 199 ASP A CA 1
ATOM 1505 C C . ASP A 1 199 ? 16.232 19.836 -18.237 1.00 96.19 199 ASP A C 1
ATOM 1507 O O . ASP A 1 199 ? 15.500 19.677 -17.260 1.00 96.19 199 ASP A O 1
ATOM 1511 N N . VAL A 1 200 ? 15.731 19.996 -19.462 1.00 97.50 200 VAL A N 1
ATOM 1512 C CA . VAL A 1 200 ? 14.332 19.725 -19.802 1.00 97.50 200 VAL A CA 1
ATOM 1513 C C . VAL A 1 200 ? 14.335 18.804 -21.008 1.00 97.50 200 VAL A C 1
ATOM 1515 O O . VAL A 1 200 ? 14.653 19.240 -22.119 1.00 97.50 200 VAL A O 1
ATOM 1518 N N . LEU A 1 201 ? 14.000 17.540 -20.784 1.00 95.19 201 LEU A N 1
ATOM 1519 C CA . LEU A 1 201 ? 13.966 16.507 -21.809 1.00 95.19 201 LEU A CA 1
ATOM 1520 C C . LEU A 1 201 ? 12.515 16.131 -22.109 1.00 95.19 201 LEU A C 1
ATOM 1522 O O . LEU A 1 201 ? 11.637 16.167 -21.247 1.00 95.19 201 LEU A O 1
ATOM 1526 N N . SER A 1 202 ? 12.235 15.810 -23.365 1.00 96.06 202 SER A N 1
ATOM 1527 C CA . SER A 1 202 ? 10.918 15.330 -23.775 1.00 96.06 202 SER A CA 1
ATOM 1528 C C . SER A 1 202 ? 11.082 14.277 -24.855 1.00 96.06 202 SER A C 1
ATOM 1530 O O . SER A 1 202 ? 11.835 14.496 -25.813 1.00 96.06 202 SER A O 1
ATOM 1532 N N . GLY A 1 203 ? 10.392 13.160 -24.674 1.00 90.62 203 GLY A N 1
ATOM 1533 C CA . GLY A 1 203 ? 10.249 12.111 -25.656 1.00 90.62 203 GLY A CA 1
ATOM 1534 C C . GLY A 1 203 ? 9.250 12.500 -26.738 1.00 90.62 203 GLY A C 1
ATOM 1535 O O . GLY A 1 203 ? 8.977 13.674 -27.030 1.00 90.62 203 GLY A O 1
ATOM 1536 N N . THR A 1 204 ? 8.777 11.479 -27.417 1.00 86.06 204 THR A N 1
ATOM 1537 C CA . THR A 1 204 ? 7.952 11.522 -28.605 1.00 86.06 204 THR A CA 1
ATOM 1538 C C . THR A 1 204 ? 6.588 10.910 -28.289 1.00 86.06 204 THR A C 1
ATOM 1540 O O . THR A 1 204 ? 6.089 11.037 -27.183 1.00 86.06 204 THR A O 1
ATOM 1543 N N . ALA A 1 205 ? 5.915 10.359 -29.297 1.00 81.69 205 ALA A N 1
ATOM 1544 C CA . ALA A 1 205 ? 4.668 9.618 -29.105 1.00 81.69 205 ALA A CA 1
ATOM 1545 C C . ALA A 1 205 ? 4.881 8.104 -29.265 1.00 81.69 205 ALA A C 1
ATOM 1547 O O . ALA A 1 205 ? 3.932 7.364 -29.523 1.00 81.69 205 ALA A O 1
ATOM 1548 N N . GLY A 1 206 ? 6.140 7.676 -29.281 1.00 80.00 206 GLY A N 1
ATOM 1549 C CA . GLY A 1 206 ? 6.513 6.280 -29.225 1.00 80.00 206 GLY A CA 1
ATOM 1550 C C . GLY A 1 206 ? 7.464 6.082 -28.062 1.00 80.00 206 GLY A C 1
ATOM 1551 O O . GLY A 1 206 ? 8.023 7.032 -27.549 1.00 80.00 206 GLY A O 1
ATOM 1552 N N . ALA A 1 207 ? 7.688 4.824 -27.732 1.00 83.50 207 ALA A N 1
ATOM 1553 C CA . ALA A 1 207 ? 8.416 4.443 -26.545 1.00 83.50 207 ALA A CA 1
ATOM 1554 C C . ALA A 1 207 ? 9.911 4.859 -26.573 1.00 83.50 207 ALA A C 1
ATOM 1556 O O . ALA A 1 207 ? 10.705 4.375 -27.400 1.00 83.50 207 ALA A O 1
ATOM 1557 N N . ASP A 1 208 ? 10.299 5.702 -25.626 1.00 85.50 208 ASP A N 1
ATOM 1558 C CA . ASP A 1 208 ? 11.556 6.431 -25.515 1.00 85.50 208 ASP A CA 1
ATOM 1559 C C . ASP A 1 208 ? 12.366 6.030 -24.268 1.00 85.50 208 ASP A C 1
ATOM 1561 O O . ASP A 1 208 ? 11.912 5.316 -23.379 1.00 85.50 208 ASP A O 1
ATOM 1565 N N . ALA A 1 209 ? 13.638 6.435 -24.237 1.00 91.56 209 ALA A N 1
ATOM 1566 C CA . ALA A 1 209 ? 14.488 6.306 -23.055 1.00 91.56 209 ALA A CA 1
ATOM 1567 C C . ALA A 1 209 ? 15.133 7.659 -22.751 1.00 91.56 209 ALA A C 1
ATOM 1569 O O . ALA A 1 209 ? 15.860 8.198 -23.591 1.00 91.56 209 ALA A O 1
ATOM 1570 N N . LEU A 1 210 ? 14.871 8.209 -21.571 1.00 94.88 210 LEU A N 1
ATOM 1571 C CA . LEU A 1 210 ? 15.338 9.518 -21.133 1.00 94.88 210 LEU A CA 1
ATOM 1572 C C . LEU A 1 210 ? 16.160 9.374 -19.850 1.00 94.88 210 LEU A C 1
ATOM 1574 O O . LEU A 1 210 ? 15.808 8.609 -18.959 1.00 94.88 210 LEU A O 1
ATOM 1578 N N . ARG A 1 211 ? 17.266 10.111 -19.760 1.00 95.81 211 ARG A N 1
ATOM 1579 C CA . ARG A 1 2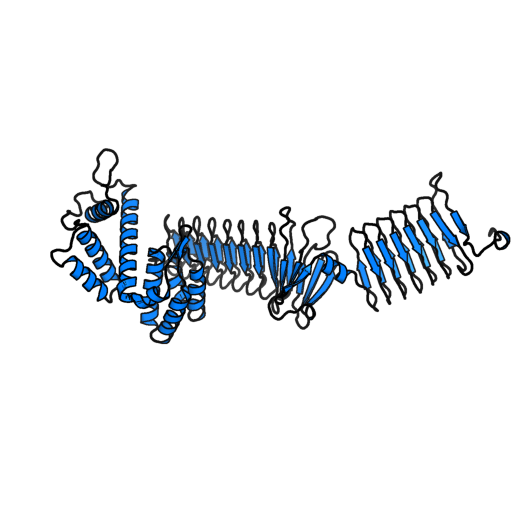11 ? 18.121 10.157 -18.570 1.00 95.81 211 ARG A CA 1
ATOM 1580 C C . ARG A 1 211 ? 18.556 11.591 -18.302 1.00 95.81 211 ARG A C 1
ATOM 1582 O O . ARG A 1 211 ? 19.203 12.166 -19.178 1.00 95.81 211 ARG A O 1
ATOM 1589 N N . GLY A 1 212 ? 18.208 12.142 -17.145 1.00 95.62 212 GLY A N 1
ATOM 1590 C CA . GLY A 1 212 ? 18.539 13.508 -16.738 1.00 95.62 212 GLY A CA 1
ATOM 1591 C C . GLY A 1 212 ? 20.038 13.648 -16.519 1.00 95.62 212 GLY A C 1
ATOM 1592 O O . GLY A 1 212 ? 20.731 14.336 -17.276 1.00 95.62 212 GLY A O 1
ATOM 1593 N N . GLY A 1 213 ? 20.559 12.806 -15.628 1.00 92.69 213 GLY A N 1
ATOM 1594 C CA . GLY A 1 213 ? 21.925 12.902 -15.140 1.00 92.69 213 GLY A CA 1
ATOM 1595 C C . GLY A 1 213 ? 21.947 13.750 -13.868 1.00 92.69 213 GLY A C 1
ATOM 1596 O O . GLY A 1 213 ? 20.943 13.867 -13.187 1.00 92.69 213 GLY A O 1
ATOM 1597 N N . PRO A 1 214 ? 23.092 14.324 -13.481 1.00 95.44 214 PRO A N 1
ATOM 1598 C CA . PRO A 1 214 ? 23.115 15.194 -12.311 1.00 95.44 214 PRO A CA 1
ATOM 1599 C C . PRO A 1 214 ? 22.379 16.522 -12.553 1.00 95.44 214 PRO A C 1
ATOM 1601 O O . PRO A 1 214 ? 22.627 17.179 -13.564 1.00 95.44 214 PRO A O 1
ATOM 1604 N N . GLY A 1 215 ? 21.652 17.017 -11.554 1.00 96.19 215 GLY A N 1
ATOM 1605 C CA . GLY A 1 215 ? 20.942 18.297 -11.561 1.00 96.19 215 GLY A CA 1
ATOM 1606 C C . GLY A 1 215 ? 19.433 18.136 -11.375 1.00 96.19 215 GLY A C 1
ATOM 1607 O O . GLY A 1 215 ? 18.905 17.060 -11.530 1.00 96.19 215 GLY A O 1
ATOM 1608 N N . ASP A 1 216 ? 18.746 19.231 -11.035 1.00 98.31 216 ASP A N 1
ATOM 1609 C CA . ASP A 1 216 ? 17.286 19.223 -10.859 1.00 98.31 216 ASP A CA 1
ATOM 1610 C C . ASP A 1 216 ? 16.573 19.281 -12.224 1.00 98.31 216 ASP A C 1
ATOM 1612 O O . ASP A 1 216 ? 16.348 20.382 -12.762 1.00 98.31 216 ASP A O 1
ATOM 1616 N N . ASP A 1 217 ? 16.220 18.138 -12.792 1.00 98.25 217 ASP A N 1
ATOM 1617 C CA . ASP A 1 217 ? 15.771 17.986 -14.170 1.00 98.25 217 ASP A CA 1
ATOM 1618 C C . ASP A 1 217 ? 14.243 17.873 -14.315 1.00 98.25 217 ASP A C 1
ATOM 1620 O O . ASP A 1 217 ? 13.471 17.701 -13.373 1.00 98.25 217 ASP A O 1
ATOM 1624 N N . VAL A 1 218 ? 13.762 18.072 -15.546 1.00 98.62 218 VAL A N 1
ATOM 1625 C CA . VAL A 1 218 ? 12.357 17.867 -15.928 1.00 98.62 218 VAL A CA 1
ATOM 1626 C C . VAL A 1 218 ? 12.299 16.961 -17.148 1.00 98.62 218 VAL A C 1
ATOM 1628 O O . VAL A 1 218 ? 12.713 17.366 -18.237 1.00 98.62 218 VAL A O 1
ATOM 1631 N N . LEU A 1 219 ? 11.752 15.761 -16.996 1.00 98.44 219 LEU A N 1
ATOM 1632 C CA . LEU A 1 219 ? 11.691 14.760 -18.056 1.00 98.44 219 LEU A CA 1
ATOM 1633 C C . LEU A 1 219 ? 10.240 14.371 -18.340 1.00 98.44 219 LEU A C 1
ATOM 1635 O O . LEU A 1 219 ? 9.428 14.251 -17.429 1.00 98.44 219 LEU A O 1
ATOM 1639 N N . ARG A 1 220 ? 9.905 14.203 -19.620 1.00 98.38 220 ARG A N 1
ATOM 1640 C CA . ARG A 1 220 ? 8.554 13.837 -20.071 1.00 98.38 220 ARG A CA 1
ATOM 1641 C C . ARG A 1 220 ? 8.648 12.734 -21.110 1.00 98.38 220 ARG A C 1
ATOM 1643 O O . ARG A 1 220 ? 9.288 12.980 -22.132 1.00 98.38 220 ARG A O 1
ATOM 1650 N N . GLY A 1 221 ? 8.035 11.585 -20.860 1.00 95.88 221 GLY A N 1
ATOM 1651 C CA . GLY A 1 221 ? 7.969 10.455 -21.782 1.00 95.88 221 GLY A CA 1
ATOM 1652 C C . GLY A 1 221 ? 7.147 10.816 -23.014 1.00 95.88 221 GLY A C 1
ATOM 1653 O O . GLY A 1 221 ? 7.705 11.129 -24.069 1.00 95.88 221 GLY A O 1
ATOM 1654 N N . GLY A 1 222 ? 5.838 10.974 -22.824 1.00 94.69 222 GLY A N 1
ATOM 1655 C CA . GLY A 1 222 ? 4.925 11.458 -23.851 1.00 94.69 222 GLY A CA 1
ATOM 1656 C C . GLY A 1 222 ? 3.838 10.448 -24.172 1.00 94.69 222 GLY A C 1
ATOM 1657 O O . GLY A 1 222 ? 2.754 10.528 -23.620 1.00 94.69 222 GLY A O 1
ATOM 1658 N N . ALA A 1 223 ? 4.036 9.592 -25.160 1.00 90.69 223 ALA A N 1
ATOM 1659 C CA . ALA A 1 223 ? 3.121 8.474 -25.349 1.00 90.69 223 ALA A CA 1
ATOM 1660 C C . ALA A 1 223 ? 3.908 7.231 -25.746 1.00 90.69 223 ALA A C 1
ATOM 1662 O O . ALA A 1 223 ? 4.889 7.329 -26.484 1.00 90.69 223 ALA A O 1
ATOM 1663 N N . GLY A 1 224 ? 3.385 6.064 -25.390 1.00 85.81 224 GLY A N 1
ATOM 1664 C CA . GLY A 1 224 ? 4.092 4.797 -25.480 1.00 85.81 224 GLY A CA 1
ATOM 1665 C C . GLY A 1 224 ? 4.935 4.535 -24.235 1.00 85.81 224 GLY A C 1
ATOM 1666 O O . GLY A 1 224 ? 5.192 5.428 -23.460 1.00 85.81 224 GLY A O 1
ATOM 1667 N N . ASN A 1 225 ? 5.365 3.284 -24.096 1.00 88.12 225 ASN A N 1
ATOM 1668 C CA . ASN A 1 225 ? 6.015 2.764 -22.894 1.00 88.12 225 ASN A CA 1
ATOM 1669 C C . ASN A 1 225 ? 7.450 3.294 -22.728 1.00 88.12 225 ASN A C 1
ATOM 1671 O O . ASN A 1 225 ? 8.406 2.760 -23.318 1.00 88.12 225 ASN A O 1
ATOM 1675 N N . ASP A 1 226 ? 7.592 4.346 -21.946 1.00 90.94 226 ASP A N 1
ATOM 1676 C CA . ASP A 1 226 ? 8.790 5.141 -21.764 1.00 90.94 226 ASP A CA 1
ATOM 1677 C C . ASP A 1 226 ? 9.619 4.681 -20.561 1.00 90.94 226 ASP A C 1
ATOM 1679 O O . ASP A 1 226 ? 9.143 4.048 -19.624 1.00 90.94 226 ASP A O 1
ATOM 1683 N N . VAL A 1 227 ? 10.919 4.974 -20.602 1.00 93.62 227 VAL A N 1
ATOM 1684 C CA . VAL A 1 227 ? 11.848 4.684 -19.502 1.00 93.62 227 VAL A CA 1
ATOM 1685 C C . VAL A 1 227 ? 12.581 5.963 -19.152 1.00 93.62 227 VAL A C 1
ATOM 1687 O O . VAL A 1 227 ? 13.323 6.500 -19.979 1.00 93.62 227 VAL A O 1
ATOM 1690 N N . ILE A 1 228 ? 12.386 6.458 -17.939 1.00 96.56 228 ILE A N 1
ATOM 1691 C CA . ILE A 1 228 ? 12.776 7.804 -17.539 1.00 96.56 228 ILE A CA 1
ATOM 1692 C C . ILE A 1 228 ? 13.557 7.737 -16.228 1.00 96.56 228 ILE A C 1
ATOM 1694 O O . ILE A 1 228 ? 13.057 7.232 -15.235 1.00 96.56 228 ILE A O 1
ATOM 1698 N N . TYR A 1 229 ? 14.793 8.235 -16.238 1.00 96.62 229 TYR A N 1
ATOM 1699 C CA . TYR A 1 229 ? 15.669 8.278 -15.062 1.00 96.62 229 TYR A CA 1
ATOM 1700 C C . TYR A 1 229 ? 16.050 9.723 -14.746 1.00 96.62 229 TYR A C 1
ATOM 1702 O O . TYR A 1 229 ? 16.589 10.396 -15.632 1.00 96.62 229 TYR A O 1
ATOM 1710 N N . GLY A 1 230 ? 15.805 10.176 -13.517 1.00 96.81 230 GLY A N 1
ATOM 1711 C CA . GLY A 1 230 ? 16.277 11.460 -12.991 1.00 96.81 230 GLY A CA 1
ATOM 1712 C C . GLY A 1 230 ? 17.789 11.442 -12.769 1.00 96.81 230 GLY A C 1
ATOM 1713 O O . GLY A 1 230 ? 18.521 12.130 -13.477 1.00 96.81 230 GLY A O 1
ATOM 1714 N N . ASP A 1 231 ? 18.253 10.458 -11.992 1.00 95.56 231 ASP A N 1
ATOM 1715 C CA . ASP A 1 231 ? 19.616 10.261 -11.475 1.00 95.56 231 ASP A CA 1
ATOM 1716 C C . ASP A 1 231 ? 19.908 11.042 -10.179 1.00 95.56 231 ASP A C 1
ATOM 1718 O O . ASP A 1 231 ? 19.529 10.572 -9.122 1.00 95.56 231 ASP A O 1
ATOM 1722 N N . GLU A 1 232 ? 20.689 12.124 -10.183 1.00 96.38 232 GLU A N 1
ATOM 1723 C CA . GLU A 1 232 ? 21.012 12.861 -8.943 1.00 96.38 232 GLU A CA 1
ATOM 1724 C C . GLU A 1 232 ? 20.392 14.253 -9.026 1.00 96.38 232 GLU A C 1
ATOM 1726 O O . GLU A 1 232 ? 20.781 15.011 -9.906 1.00 96.38 232 GLU A O 1
ATOM 1731 N N . GLY A 1 233 ? 19.597 14.683 -8.056 1.00 97.50 233 GLY A N 1
ATOM 1732 C CA . GLY A 1 233 ? 18.978 16.006 -8.079 1.00 97.50 233 GLY A CA 1
ATOM 1733 C C . GLY A 1 233 ? 17.557 15.961 -7.556 1.00 97.50 233 GLY A C 1
ATOM 1734 O O . GLY A 1 233 ? 17.108 14.938 -7.083 1.00 97.50 233 GLY A O 1
ATOM 1735 N N . VAL A 1 234 ? 16.873 17.103 -7.567 1.00 98.62 234 VAL A N 1
ATOM 1736 C CA . VAL A 1 234 ? 15.419 17.129 -7.352 1.00 98.62 234 VAL A CA 1
ATOM 1737 C C . VAL A 1 234 ? 14.739 17.149 -8.713 1.00 98.62 234 VAL A C 1
ATOM 1739 O O . VAL A 1 234 ? 14.618 18.209 -9.344 1.00 98.62 234 VAL A O 1
ATOM 1742 N N . ASP A 1 235 ? 14.298 15.981 -9.145 1.00 98.62 235 ASP A N 1
ATOM 1743 C CA . ASP A 1 235 ? 13.786 15.711 -10.474 1.00 98.62 235 ASP A CA 1
ATOM 1744 C C . ASP A 1 235 ? 12.259 15.708 -10.523 1.00 98.62 235 ASP A C 1
ATOM 1746 O O . ASP A 1 235 ? 11.547 15.487 -9.541 1.00 98.62 235 ASP A O 1
ATOM 1750 N N . ALA A 1 236 ? 11.726 16.007 -11.706 1.00 98.75 236 ALA A N 1
ATOM 1751 C CA . ALA A 1 236 ? 10.306 15.873 -11.983 1.00 98.75 236 ALA A CA 1
ATOM 1752 C C . ALA A 1 236 ? 10.086 15.099 -13.287 1.00 98.75 236 ALA A C 1
ATOM 1754 O O . ALA A 1 236 ? 10.505 15.532 -14.370 1.00 98.75 236 ALA A O 1
ATOM 1755 N N . LEU A 1 237 ? 9.415 13.959 -13.168 1.00 98.75 237 LEU A N 1
ATOM 1756 C CA . LEU A 1 237 ? 9.309 12.911 -14.175 1.00 98.75 237 LEU A CA 1
ATOM 1757 C C . LEU A 1 237 ? 7.824 12.675 -14.487 1.00 98.75 237 LEU A C 1
ATOM 1759 O O . LEU A 1 237 ? 7.015 12.512 -13.577 1.00 98.75 237 LEU A O 1
ATOM 1763 N N . TRP A 1 238 ? 7.468 12.680 -15.771 1.00 98.75 238 TRP A N 1
ATOM 1764 C CA . TRP A 1 238 ? 6.112 12.382 -16.250 1.00 98.75 238 TRP A CA 1
ATOM 1765 C C . TRP A 1 238 ? 6.164 11.282 -17.307 1.00 98.75 238 TRP A C 1
ATOM 1767 O O . TRP A 1 238 ? 6.825 11.491 -18.330 1.00 98.75 238 TRP A O 1
ATOM 1777 N N . GLY A 1 239 ? 5.468 10.171 -17.070 1.00 97.81 239 GLY A N 1
ATOM 1778 C CA . GLY A 1 239 ? 5.265 9.085 -18.031 1.00 97.81 239 GLY A CA 1
ATOM 1779 C C . GLY A 1 239 ? 4.343 9.519 -19.168 1.00 97.81 239 GLY A C 1
ATOM 1780 O O . GLY A 1 239 ? 4.805 9.697 -20.300 1.00 97.81 239 GLY A O 1
ATOM 1781 N N . HIS A 1 240 ? 3.128 9.939 -18.793 1.00 98.00 240 HIS A N 1
ATOM 1782 C CA . HIS A 1 240 ? 1.993 10.286 -19.656 1.00 98.00 240 HIS A CA 1
ATOM 1783 C C . HIS A 1 240 ? 1.193 9.045 -20.103 1.00 98.00 240 HIS A C 1
ATOM 1785 O O . HIS A 1 240 ? 0.611 8.379 -19.262 1.00 98.00 240 HIS A O 1
ATOM 1791 N N . ASP A 1 241 ? 1.022 8.789 -21.405 1.00 95.25 241 ASP A N 1
ATOM 1792 C CA . ASP A 1 241 ? 0.227 7.638 -21.864 1.00 95.25 241 ASP A CA 1
ATOM 1793 C C . ASP A 1 241 ? 1.150 6.445 -22.161 1.00 95.25 241 ASP A C 1
ATOM 1795 O O . ASP A 1 241 ? 1.866 6.490 -23.156 1.00 95.25 241 ASP A O 1
ATOM 1799 N N . GLY A 1 242 ? 1.053 5.325 -21.460 1.00 90.56 242 GLY A N 1
ATOM 1800 C CA . GLY A 1 242 ? 1.905 4.159 -21.715 1.00 90.56 242 GLY A CA 1
ATOM 1801 C C . GLY A 1 242 ? 2.132 3.349 -20.450 1.00 90.56 242 GLY A C 1
ATOM 1802 O O . GLY A 1 242 ? 1.800 3.803 -19.376 1.00 90.56 242 GLY A O 1
ATOM 1803 N N . ASP A 1 243 ? 2.660 2.132 -20.584 1.00 92.31 243 ASP A N 1
ATOM 1804 C CA . ASP A 1 243 ? 3.167 1.416 -19.405 1.00 92.31 243 ASP A CA 1
ATOM 1805 C C . ASP A 1 243 ? 4.627 1.848 -19.194 1.00 92.31 243 ASP A C 1
ATOM 1807 O O . ASP A 1 243 ? 5.525 1.352 -19.894 1.00 92.31 243 ASP A O 1
ATOM 1811 N N . ASP A 1 244 ? 4.858 2.795 -18.292 1.00 94.06 244 ASP A N 1
ATOM 1812 C CA . ASP A 1 244 ? 6.117 3.519 -18.156 1.00 94.06 244 ASP A CA 1
ATOM 1813 C C . ASP A 1 244 ? 6.961 3.038 -16.966 1.00 94.06 244 ASP A C 1
ATOM 1815 O O . ASP A 1 244 ? 6.482 2.458 -15.992 1.00 94.06 244 ASP A O 1
ATOM 1819 N N . VAL A 1 245 ? 8.271 3.277 -17.044 1.00 94.38 245 VAL A N 1
ATOM 1820 C CA . VAL A 1 245 ? 9.219 3.074 -15.940 1.00 94.38 245 VAL A CA 1
ATOM 1821 C C . VAL A 1 245 ? 9.857 4.407 -15.590 1.00 94.38 245 VAL A C 1
ATOM 1823 O O . VAL A 1 245 ? 10.615 4.961 -16.389 1.00 94.38 245 VAL A O 1
ATOM 1826 N N . LEU A 1 246 ? 9.591 4.906 -14.389 1.00 97.81 246 LEU A N 1
ATOM 1827 C CA . LEU A 1 246 ? 10.148 6.147 -13.864 1.00 97.81 246 LEU A CA 1
ATOM 1828 C C . LEU A 1 246 ? 11.024 5.838 -12.650 1.00 97.81 246 LEU A C 1
ATOM 1830 O O . LEU A 1 246 ? 10.578 5.181 -11.715 1.00 97.81 246 LEU A O 1
ATOM 1834 N N . VAL A 1 247 ? 12.254 6.346 -12.654 1.00 97.81 247 VAL A N 1
ATOM 1835 C CA . VAL A 1 247 ? 13.194 6.236 -11.533 1.00 97.81 247 VAL A CA 1
ATOM 1836 C C . VAL A 1 247 ? 13.698 7.632 -11.175 1.00 97.81 247 VAL A C 1
ATOM 1838 O O . VAL A 1 247 ? 14.297 8.290 -12.029 1.00 97.81 247 VAL A O 1
ATOM 1841 N N . GLY A 1 248 ? 13.439 8.082 -9.947 1.00 97.56 248 GLY A N 1
ATOM 1842 C CA . GLY A 1 248 ? 13.898 9.363 -9.402 1.00 97.56 248 GLY A CA 1
ATOM 1843 C C . GLY A 1 248 ? 15.410 9.368 -9.259 1.00 97.56 248 GLY A C 1
ATOM 1844 O O . GLY A 1 248 ? 16.126 9.926 -10.094 1.00 97.56 248 GLY A O 1
ATOM 1845 N N . GLY A 1 249 ? 15.893 8.575 -8.308 1.00 96.25 249 GLY A N 1
ATOM 1846 C CA . GLY A 1 249 ? 17.306 8.433 -8.010 1.00 96.25 249 GLY A CA 1
ATOM 1847 C C . GLY A 1 249 ? 17.621 9.063 -6.661 1.00 96.25 249 GLY A C 1
ATOM 1848 O O . GLY A 1 249 ? 17.075 8.645 -5.655 1.00 96.25 249 GLY A O 1
ATOM 1849 N N . ALA A 1 250 ? 18.591 9.966 -6.596 1.00 96.81 250 ALA A N 1
ATOM 1850 C CA . ALA A 1 250 ? 18.980 10.606 -5.349 1.00 96.81 250 ALA A CA 1
ATOM 1851 C C . ALA A 1 250 ? 18.467 12.042 -5.282 1.00 96.81 250 ALA A C 1
ATOM 1853 O O . ALA A 1 250 ? 18.992 12.909 -5.977 1.00 96.81 250 ALA A O 1
ATOM 1854 N N . GLY A 1 251 ? 17.594 12.320 -4.324 1.00 98.00 251 GLY A N 1
ATOM 1855 C CA . GLY A 1 251 ? 16.990 13.615 -4.061 1.00 98.00 251 GLY A CA 1
ATOM 1856 C C . GLY A 1 251 ? 15.499 13.467 -3.797 1.00 98.00 251 GLY A C 1
ATOM 1857 O O . GLY A 1 251 ? 15.001 12.374 -3.646 1.00 98.00 251 GLY A O 1
ATOM 1858 N N . ASN A 1 252 ? 14.806 14.589 -3.635 1.00 98.69 252 ASN A N 1
ATOM 1859 C CA . ASN A 1 252 ? 13.384 14.579 -3.295 1.00 98.69 252 ASN A CA 1
ATOM 1860 C C . ASN A 1 252 ? 12.568 14.778 -4.572 1.00 98.69 252 ASN A C 1
ATOM 1862 O O . ASN A 1 252 ? 12.292 15.924 -4.952 1.00 98.69 252 ASN A O 1
ATOM 1866 N N . ASP A 1 253 ? 12.214 13.688 -5.226 1.00 98.81 253 ASP A N 1
ATOM 1867 C CA . ASP A 1 253 ? 11.737 13.656 -6.597 1.00 98.81 253 ASP A CA 1
ATOM 1868 C C . ASP A 1 253 ? 10.208 13.654 -6.698 1.00 98.81 253 ASP A C 1
ATOM 1870 O O . ASP A 1 253 ? 9.459 13.441 -5.741 1.00 98.81 253 ASP A O 1
ATOM 1874 N N . GLN A 1 254 ? 9.717 13.973 -7.894 1.00 98.88 254 GLN A N 1
ATOM 1875 C CA . GLN A 1 254 ? 8.299 13.900 -8.236 1.00 98.88 254 GLN A CA 1
ATOM 1876 C C . GLN A 1 254 ? 8.107 13.021 -9.462 1.00 98.88 254 GLN A C 1
ATOM 1878 O O . GLN A 1 254 ? 8.571 13.365 -10.551 1.00 98.88 254 GLN A O 1
ATOM 1883 N N . LEU A 1 255 ? 7.393 11.914 -9.295 1.00 98.88 255 LEU A N 1
ATOM 1884 C CA . LEU A 1 255 ? 7.136 10.929 -10.336 1.00 98.88 255 LEU A CA 1
ATOM 1885 C C . LEU A 1 255 ? 5.627 10.815 -10.570 1.00 98.88 255 LEU A C 1
ATOM 1887 O O . LEU A 1 255 ? 4.861 10.596 -9.632 1.00 98.88 255 LEU A O 1
ATOM 1891 N N . PHE A 1 256 ? 5.211 10.948 -11.828 1.00 98.81 256 PHE A N 1
ATOM 1892 C CA . PHE A 1 256 ? 3.818 10.814 -12.254 1.00 98.81 256 PHE A CA 1
ATOM 1893 C C . PHE A 1 256 ? 3.734 9.823 -13.417 1.00 98.81 256 PHE A C 1
ATOM 1895 O O . PHE A 1 256 ? 4.279 10.117 -14.485 1.00 98.81 256 PHE A O 1
ATOM 1902 N N . GLY A 1 257 ? 3.082 8.679 -13.203 1.00 98.19 257 GLY A N 1
ATOM 1903 C CA . GLY A 1 257 ? 2.803 7.680 -14.240 1.00 98.19 257 GLY A CA 1
ATOM 1904 C C . GLY A 1 257 ? 1.809 8.212 -15.276 1.00 98.19 257 GLY A C 1
ATOM 1905 O O . GLY A 1 257 ? 2.172 8.434 -16.428 1.00 98.19 257 GLY A O 1
ATOM 1906 N N . GLU A 1 258 ? 0.647 8.657 -14.789 1.00 98.38 258 GLU A N 1
ATOM 1907 C CA . GLU A 1 258 ? -0.520 9.120 -15.550 1.00 98.38 258 GLU A CA 1
ATOM 1908 C C . GLU A 1 258 ? -1.420 7.979 -16.060 1.00 98.38 258 GLU A C 1
ATOM 1910 O O . GLU A 1 258 ? -2.287 7.547 -15.311 1.00 98.38 258 GLU A O 1
ATOM 1915 N N . ASN A 1 259 ? -1.363 7.566 -17.331 1.00 96.75 259 ASN A N 1
ATOM 1916 C CA . ASN A 1 259 ? -2.242 6.506 -17.846 1.00 96.75 259 ASN A CA 1
ATOM 1917 C C . ASN A 1 259 ? -1.427 5.290 -18.280 1.00 96.75 259 ASN A C 1
ATOM 1919 O O . ASN A 1 259 ? -0.732 5.366 -19.288 1.00 96.75 259 ASN A O 1
ATOM 1923 N N . GLY A 1 260 ? -1.732 4.127 -17.723 1.00 94.44 260 GLY A N 1
ATOM 1924 C CA . GLY A 1 260 ? -1.139 2.851 -18.110 1.00 94.44 260 GLY A CA 1
ATOM 1925 C C . GLY A 1 260 ? -0.691 2.093 -16.876 1.00 94.44 260 GLY A C 1
ATOM 1926 O O . GLY A 1 260 ? -0.986 2.505 -15.771 1.00 94.44 260 GLY A O 1
ATOM 1927 N N . ARG A 1 261 ? -0.079 0.922 -17.053 1.00 95.00 261 ARG A N 1
ATOM 1928 C CA . ARG A 1 261 ? 0.494 0.181 -15.924 1.00 95.00 261 ARG A CA 1
ATOM 1929 C C . ARG A 1 261 ? 1.920 0.665 -15.702 1.00 95.00 261 ARG A C 1
ATOM 1931 O O . ARG A 1 261 ? 2.844 0.185 -16.363 1.00 95.00 261 ARG A O 1
ATOM 1938 N N . ASP A 1 262 ? 2.096 1.548 -14.742 1.00 96.06 262 ASP A N 1
ATOM 1939 C CA . ASP A 1 262 ? 3.355 2.223 -14.504 1.00 96.06 262 ASP A CA 1
ATOM 1940 C C . ASP A 1 262 ? 4.155 1.592 -13.367 1.00 96.06 262 ASP A C 1
ATOM 1942 O O . ASP A 1 262 ? 3.641 0.993 -12.417 1.00 96.06 262 ASP A O 1
ATOM 1946 N N . ARG A 1 263 ? 5.475 1.729 -13.468 1.00 95.31 263 ARG A N 1
ATOM 1947 C CA . ARG A 1 263 ? 6.419 1.419 -12.399 1.00 95.31 263 ARG A CA 1
ATOM 1948 C C . ARG A 1 263 ? 7.171 2.681 -12.011 1.00 95.31 263 ARG A C 1
ATOM 1950 O O . ARG A 1 263 ? 7.941 3.209 -12.811 1.00 95.31 263 ARG A O 1
ATOM 1957 N N . LEU A 1 264 ? 7.017 3.101 -10.764 1.00 98.31 264 LEU A N 1
ATOM 1958 C CA . LEU A 1 264 ? 7.691 4.266 -10.201 1.00 98.31 264 LEU A CA 1
ATOM 1959 C C . LEU A 1 264 ? 8.630 3.822 -9.068 1.00 98.31 264 LEU A C 1
ATOM 1961 O O . LEU A 1 264 ? 8.202 3.120 -8.154 1.00 98.31 264 LEU A O 1
ATOM 1965 N N . GLU A 1 265 ? 9.896 4.232 -9.125 1.00 98.12 265 GLU A N 1
ATOM 1966 C CA . GLU A 1 265 ? 10.912 4.054 -8.074 1.00 98.12 265 GLU A CA 1
ATOM 1967 C C . GLU A 1 265 ? 11.448 5.431 -7.643 1.00 98.12 265 GLU A C 1
ATOM 1969 O O . GLU A 1 265 ? 12.084 6.108 -8.449 1.00 98.12 265 GLU A O 1
ATOM 1974 N N . GLY A 1 266 ? 11.204 5.854 -6.400 1.00 98.06 266 GLY A N 1
ATOM 1975 C CA . GLY A 1 266 ? 11.741 7.111 -5.851 1.00 98.06 266 GLY A CA 1
ATOM 1976 C C . GLY A 1 266 ? 13.251 7.033 -5.598 1.00 98.06 266 GLY A C 1
ATOM 1977 O O . GLY A 1 266 ? 14.026 7.774 -6.199 1.00 98.06 266 GLY A O 1
ATOM 1978 N N . ALA A 1 267 ? 13.657 5.975 -4.893 1.00 96.62 267 ALA A N 1
ATOM 1979 C CA . ALA A 1 267 ? 15.006 5.657 -4.434 1.00 96.62 267 ALA A CA 1
ATOM 1980 C C . ALA A 1 267 ? 15.453 6.436 -3.181 1.00 96.62 267 ALA A C 1
ATOM 1982 O O . ALA A 1 267 ? 14.968 6.114 -2.108 1.00 96.62 267 ALA A O 1
ATOM 1983 N N . ASP A 1 268 ? 16.452 7.316 -3.231 1.00 97.06 268 ASP A N 1
ATOM 1984 C CA . ASP A 1 268 ? 16.965 7.994 -2.028 1.00 97.06 268 ASP A CA 1
ATOM 1985 C C . ASP A 1 268 ? 16.358 9.404 -1.910 1.00 97.06 268 ASP A C 1
ATOM 1987 O O . ASP A 1 268 ? 16.745 10.272 -2.681 1.00 97.06 268 ASP A O 1
ATOM 1991 N N . GLY A 1 269 ? 15.609 9.717 -0.855 1.00 98.25 269 GLY A N 1
ATOM 1992 C CA . GLY A 1 269 ? 15.102 11.065 -0.562 1.00 98.25 269 GLY A CA 1
ATOM 1993 C C . GLY A 1 269 ? 13.626 11.060 -0.184 1.00 98.25 269 GLY A C 1
ATOM 1994 O O . GLY A 1 269 ? 13.018 10.010 -0.145 1.00 98.25 269 GLY A O 1
ATOM 1995 N N . ASP A 1 270 ? 13.066 12.224 0.179 1.00 98.75 270 ASP A N 1
ATOM 1996 C CA . ASP A 1 270 ? 11.621 12.305 0.463 1.00 98.75 270 ASP A CA 1
ATOM 1997 C C . ASP A 1 270 ? 10.855 12.589 -0.846 1.00 98.75 270 ASP A C 1
ATOM 1999 O O . ASP A 1 270 ? 10.797 13.745 -1.297 1.00 98.75 270 ASP A O 1
ATOM 2003 N N . ASP A 1 271 ? 10.259 11.555 -1.424 1.00 98.81 271 ASP A N 1
ATOM 2004 C CA . ASP A 1 271 ? 9.697 11.515 -2.768 1.00 98.81 271 ASP A CA 1
ATOM 2005 C C . ASP A 1 271 ? 8.165 11.630 -2.806 1.00 98.81 271 ASP A C 1
ATOM 2007 O O . ASP A 1 271 ? 7.429 11.349 -1.852 1.00 98.81 271 ASP A O 1
ATOM 2011 N N . LEU A 1 272 ? 7.656 12.061 -3.963 1.00 98.88 272 LEU A N 1
ATOM 2012 C CA . LEU A 1 272 ? 6.234 12.063 -4.300 1.00 98.88 272 LEU A CA 1
ATOM 2013 C C . LEU A 1 272 ? 5.990 11.210 -5.546 1.00 98.88 272 LEU A C 1
ATOM 2015 O O . LEU A 1 272 ? 6.374 11.605 -6.647 1.00 98.88 272 LEU A O 1
ATOM 2019 N N . LEU A 1 273 ? 5.278 10.098 -5.383 1.00 98.88 273 LEU A N 1
ATOM 2020 C CA . LEU A 1 273 ? 4.918 9.176 -6.462 1.00 98.88 273 LEU A CA 1
ATOM 2021 C C . LEU A 1 273 ? 3.392 9.155 -6.657 1.00 98.88 273 LEU A C 1
ATOM 2023 O O . LEU A 1 273 ? 2.642 9.009 -5.689 1.00 98.88 273 LEU A O 1
ATOM 2027 N N . SER A 1 274 ? 2.930 9.281 -7.903 1.00 98.81 274 SER A N 1
ATOM 2028 C CA . SER A 1 274 ? 1.520 9.114 -8.292 1.00 98.81 274 SER A CA 1
ATOM 2029 C C . SER A 1 274 ? 1.420 8.192 -9.506 1.00 98.81 274 SER A C 1
ATOM 2031 O O . SER A 1 274 ? 1.978 8.531 -10.550 1.00 98.81 274 SER A O 1
ATOM 2033 N N . GLY A 1 275 ? 0.731 7.056 -9.376 1.00 98.38 275 GLY A N 1
ATOM 2034 C CA . GLY A 1 275 ? 0.408 6.176 -10.509 1.00 98.38 275 GLY A CA 1
ATOM 2035 C C . GLY A 1 275 ? -0.663 6.796 -11.412 1.00 98.38 275 GLY A C 1
ATOM 2036 O O . GLY A 1 275 ? -0.485 6.916 -12.618 1.00 98.38 275 GLY A O 1
ATOM 2037 N N . ASP A 1 276 ? -1.668 7.405 -10.776 1.00 98.19 276 ASP A N 1
ATOM 2038 C CA . ASP A 1 276 ? -2.866 8.013 -11.360 1.00 98.19 276 ASP A CA 1
ATOM 2039 C C . ASP A 1 276 ? -3.860 6.994 -11.931 1.00 98.19 276 ASP A C 1
ATOM 2041 O O . ASP A 1 276 ? -4.936 6.851 -11.354 1.00 98.19 276 ASP A O 1
ATOM 2045 N N . GLY A 1 277 ? -3.603 6.360 -13.071 1.00 96.81 277 GLY A N 1
ATOM 2046 C CA . GLY A 1 277 ? -4.589 5.505 -13.727 1.00 96.81 277 GLY A CA 1
ATOM 2047 C C . GLY A 1 277 ? -3.991 4.278 -14.393 1.00 96.81 277 GLY A C 1
ATOM 2048 O O . GLY A 1 277 ? -3.420 4.378 -15.470 1.00 96.81 277 GLY A O 1
ATOM 2049 N N . GLY A 1 278 ? -4.327 3.108 -13.874 1.00 96.94 278 GLY A N 1
ATOM 2050 C CA . GLY A 1 278 ? -3.853 1.800 -14.295 1.00 96.94 278 GLY A CA 1
ATOM 2051 C C . GLY A 1 278 ? -3.492 0.969 -13.071 1.00 96.94 278 GLY A C 1
ATOM 2052 O O . GLY A 1 278 ? -3.741 1.388 -11.955 1.00 96.94 278 GLY A O 1
ATOM 2053 N N . ASP A 1 279 ? -3.002 -0.251 -13.285 1.00 97.12 279 ASP A N 1
ATOM 2054 C CA . ASP A 1 279 ? -2.617 -1.124 -12.167 1.00 97.12 279 ASP A CA 1
ATOM 2055 C C . ASP A 1 279 ? -1.121 -0.930 -11.896 1.00 97.12 279 ASP A C 1
ATOM 2057 O O . ASP A 1 279 ? -0.300 -1.610 -12.529 1.00 97.12 279 ASP A O 1
ATOM 2061 N N . ASP A 1 280 ? -0.765 -0.013 -11.009 1.00 98.19 280 ASP A N 1
ATOM 2062 C CA . ASP A 1 280 ? 0.580 0.542 -10.893 1.00 98.19 280 ASP A CA 1
ATOM 2063 C C . ASP A 1 280 ? 1.432 -0.137 -9.813 1.00 98.19 280 ASP A C 1
ATOM 2065 O O . ASP A 1 280 ? 0.968 -0.849 -8.921 1.00 98.19 280 ASP A O 1
ATOM 2069 N N . THR A 1 281 ? 2.748 0.046 -9.898 1.00 97.62 281 THR A N 1
ATOM 2070 C CA . THR A 1 281 ? 3.696 -0.369 -8.857 1.00 97.62 281 THR A CA 1
ATOM 2071 C C . THR A 1 281 ? 4.566 0.805 -8.442 1.00 97.62 281 THR A C 1
ATOM 2073 O O . THR A 1 281 ? 5.425 1.249 -9.203 1.00 97.62 281 THR A O 1
ATOM 2076 N N . LEU A 1 282 ? 4.386 1.264 -7.207 1.00 98.62 282 LEU A N 1
ATOM 2077 C CA . LEU A 1 282 ? 5.105 2.387 -6.616 1.00 98.62 282 LEU A CA 1
ATOM 2078 C C . LEU A 1 282 ? 6.025 1.876 -5.503 1.00 98.62 282 LEU A C 1
ATOM 2080 O O . LEU A 1 282 ? 5.569 1.245 -4.548 1.00 98.62 282 LEU A O 1
ATOM 2084 N N . LEU A 1 283 ? 7.316 2.163 -5.629 1.00 98.12 283 LEU A N 1
ATOM 2085 C CA . LEU A 1 283 ? 8.353 1.840 -4.653 1.00 98.12 283 LEU A CA 1
ATOM 2086 C C . LEU A 1 283 ? 9.035 3.138 -4.229 1.00 98.12 283 LEU A C 1
ATOM 2088 O O . LEU A 1 283 ? 9.641 3.810 -5.063 1.00 98.12 283 LEU A O 1
ATOM 2092 N N . ALA A 1 284 ? 8.914 3.507 -2.962 1.00 98.12 284 ALA A N 1
ATOM 2093 C CA . ALA A 1 284 ? 9.417 4.788 -2.490 1.00 98.12 284 ALA A CA 1
ATOM 2094 C C . ALA A 1 284 ? 10.936 4.770 -2.321 1.00 98.12 284 ALA A C 1
ATOM 2096 O O . ALA A 1 284 ? 11.630 5.502 -3.015 1.00 98.12 284 ALA A O 1
ATOM 2097 N N . GLY A 1 285 ? 11.456 3.831 -1.530 1.00 97.69 285 GLY A N 1
ATOM 2098 C CA . GLY A 1 285 ? 12.881 3.709 -1.252 1.00 97.69 285 GLY A CA 1
ATOM 2099 C C . GLY A 1 285 ? 13.225 4.180 0.158 1.00 97.69 285 GLY A C 1
ATOM 2100 O O . GLY A 1 285 ? 12.787 3.577 1.127 1.00 97.69 285 GLY A O 1
ATOM 2101 N N . ALA A 1 286 ? 14.119 5.147 0.309 1.00 97.81 286 ALA A N 1
ATOM 2102 C CA . ALA A 1 286 ? 14.575 5.627 1.604 1.00 97.81 286 ALA A CA 1
ATOM 2103 C C . ALA A 1 286 ? 14.218 7.098 1.783 1.00 97.81 286 ALA A C 1
ATOM 2105 O O . ALA A 1 286 ? 14.809 7.945 1.126 1.00 97.81 286 ALA A O 1
ATOM 2106 N N . GLY A 1 287 ? 13.396 7.431 2.769 1.00 98.44 287 GLY A N 1
ATOM 2107 C CA . GLY A 1 287 ? 12.921 8.796 2.957 1.00 98.44 287 GLY A CA 1
ATOM 2108 C C . GLY A 1 287 ? 11.582 8.821 3.663 1.00 98.44 287 GLY A C 1
ATOM 2109 O O . GLY A 1 287 ? 11.174 7.841 4.251 1.00 98.44 287 GLY A O 1
ATOM 2110 N N . ASN A 1 288 ? 10.932 9.976 3.742 1.00 98.75 288 ASN A N 1
ATOM 2111 C CA . ASN A 1 288 ? 9.551 10.047 4.218 1.00 98.75 288 ASN A CA 1
ATOM 2112 C C . ASN A 1 288 ? 8.668 10.389 3.030 1.00 98.75 288 ASN A C 1
ATOM 2114 O O . ASN A 1 288 ? 8.498 11.564 2.681 1.00 98.75 288 ASN A O 1
ATOM 2118 N N . ASP A 1 289 ? 8.107 9.355 2.437 1.00 98.88 289 ASP A N 1
ATOM 2119 C CA . ASP A 1 289 ? 7.582 9.418 1.092 1.00 98.88 289 ASP A CA 1
ATOM 2120 C C . ASP A 1 289 ? 6.067 9.576 1.070 1.00 98.88 289 ASP A C 1
ATOM 2122 O O . ASP A 1 289 ? 5.339 9.345 2.046 1.00 98.88 289 ASP A O 1
ATOM 2126 N N . ARG A 1 290 ? 5.557 10.016 -0.080 1.00 98.88 290 ARG A N 1
ATOM 2127 C CA . ARG A 1 290 ? 4.122 10.091 -0.339 1.00 98.88 290 ARG A CA 1
ATOM 2128 C C . ARG A 1 290 ? 3.785 9.376 -1.637 1.00 98.88 290 ARG A C 1
ATOM 2130 O O . ARG A 1 290 ? 4.155 9.837 -2.713 1.00 98.88 290 ARG A O 1
ATOM 2137 N N . LEU A 1 291 ? 3.003 8.309 -1.526 1.00 98.88 291 LEU A N 1
ATOM 2138 C CA . LEU A 1 291 ? 2.604 7.449 -2.635 1.00 98.88 291 LEU A CA 1
ATOM 2139 C C . LEU A 1 291 ? 1.092 7.519 -2.819 1.00 98.88 291 LEU A C 1
ATOM 2141 O O . LEU A 1 291 ? 0.340 7.436 -1.847 1.00 98.88 291 LEU A O 1
ATOM 2145 N N . ASN A 1 292 ? 0.648 7.654 -4.060 1.00 98.62 292 ASN A N 1
ATOM 2146 C CA . ASN A 1 292 ? -0.757 7.613 -4.444 1.00 98.62 292 ASN A CA 1
ATOM 2147 C C . ASN A 1 292 ? -0.918 6.670 -5.640 1.00 98.62 292 ASN A C 1
ATOM 2149 O O . ASN A 1 292 ? -0.431 7.007 -6.716 1.00 98.62 292 ASN A O 1
ATOM 2153 N N . GLY A 1 293 ? -1.566 5.520 -5.454 1.00 98.31 293 GLY A N 1
ATOM 2154 C CA . GLY A 1 293 ? -1.816 4.560 -6.533 1.00 98.31 293 GLY A CA 1
ATOM 2155 C C . GLY A 1 293 ? -2.716 5.182 -7.593 1.00 98.31 293 GLY A C 1
ATOM 2156 O O . GLY A 1 293 ? -2.266 5.510 -8.684 1.00 98.31 293 GLY A O 1
ATOM 2157 N N . GLY A 1 294 ? -3.917 5.583 -7.184 1.00 97.62 294 GLY A N 1
ATOM 2158 C CA . GLY A 1 294 ? -4.848 6.301 -8.041 1.00 97.62 294 GLY A CA 1
ATOM 2159 C C . GLY A 1 294 ? -6.046 5.436 -8.387 1.00 97.62 294 GLY A C 1
ATOM 2160 O O . GLY A 1 294 ? -6.945 5.312 -7.562 1.00 97.62 294 GLY A O 1
ATOM 2161 N N . ALA A 1 295 ? -6.147 4.956 -9.620 1.00 96.69 295 ALA A N 1
ATOM 2162 C CA . ALA A 1 295 ? -7.253 4.122 -10.064 1.00 96.69 295 ALA A CA 1
ATOM 2163 C C . ALA A 1 295 ? -6.740 2.871 -10.772 1.00 96.69 295 ALA A C 1
ATOM 2165 O O . ALA A 1 295 ? -6.176 2.99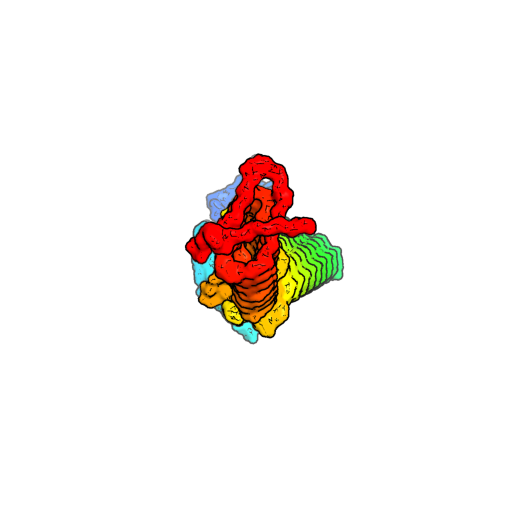5 -11.848 1.00 96.69 295 ALA A O 1
ATOM 2166 N N . GLY A 1 296 ? -7.110 1.696 -10.284 1.00 96.31 296 GLY A N 1
ATOM 2167 C CA . GLY A 1 296 ? -6.632 0.392 -10.730 1.00 96.31 296 GLY A CA 1
ATOM 2168 C C . GLY A 1 296 ? -6.155 -0.412 -9.526 1.00 96.31 296 GLY A C 1
ATOM 2169 O O . GLY A 1 296 ? -6.237 0.059 -8.402 1.00 96.31 296 GLY A O 1
ATOM 2170 N N . ASP A 1 297 ? -5.762 -1.664 -9.744 1.00 96.62 297 ASP A N 1
ATOM 2171 C CA . ASP A 1 297 ? -5.310 -2.521 -8.643 1.00 96.62 297 ASP A CA 1
ATOM 2172 C C . ASP A 1 297 ? -3.803 -2.287 -8.402 1.00 96.62 297 ASP A C 1
ATOM 2174 O O . ASP A 1 297 ? -2.964 -2.866 -9.107 1.00 96.62 297 ASP A O 1
ATOM 2178 N N . ASP A 1 298 ? -3.456 -1.455 -7.418 1.00 98.44 298 ASP A N 1
ATOM 2179 C CA . ASP A 1 298 ? -2.102 -0.918 -7.245 1.00 98.44 298 ASP A CA 1
ATOM 2180 C C . ASP A 1 298 ? -1.251 -1.674 -6.209 1.00 98.44 298 ASP A C 1
ATOM 2182 O O . ASP A 1 298 ? -1.736 -2.322 -5.278 1.00 98.44 298 ASP A O 1
ATOM 2186 N N . VAL A 1 299 ? 0.077 -1.575 -6.333 1.00 98.50 299 VAL A N 1
ATOM 2187 C CA . VAL A 1 299 ? 1.048 -2.070 -5.343 1.00 98.50 299 VAL A CA 1
ATOM 2188 C C . VAL A 1 299 ? 1.927 -0.923 -4.860 1.00 98.50 299 VAL A C 1
ATOM 2190 O O . VAL A 1 299 ? 2.747 -0.405 -5.614 1.00 98.50 299 VAL A O 1
ATOM 2193 N N . LEU A 1 300 ? 1.810 -0.569 -3.581 1.00 98.75 300 LEU A N 1
ATOM 2194 C CA . LEU A 1 300 ? 2.549 0.522 -2.949 1.00 98.75 300 LEU A CA 1
ATOM 2195 C C . LEU A 1 300 ? 3.480 -0.017 -1.860 1.00 98.75 300 LEU A C 1
ATOM 2197 O O . LEU A 1 300 ? 3.039 -0.724 -0.948 1.00 98.75 300 LEU A O 1
ATOM 2201 N N . ARG A 1 301 ? 4.760 0.366 -1.922 1.00 98.69 301 ARG A N 1
ATOM 2202 C CA . ARG A 1 301 ? 5.752 0.105 -0.870 1.00 98.69 301 ARG A CA 1
ATOM 2203 C C . ARG A 1 301 ? 6.436 1.392 -0.428 1.00 98.69 301 ARG A C 1
ATOM 2205 O O . ARG A 1 301 ? 7.064 2.038 -1.261 1.00 98.69 301 ARG A O 1
ATOM 2212 N N . GLY A 1 302 ? 6.303 1.733 0.854 1.00 98.31 302 GLY A N 1
ATOM 2213 C CA . GLY A 1 302 ? 6.998 2.866 1.479 1.00 98.31 302 GLY A CA 1
ATOM 2214 C C . GLY A 1 302 ? 8.491 2.600 1.671 1.00 98.31 302 GLY A C 1
ATOM 2215 O O . GLY A 1 302 ? 9.309 3.469 1.426 1.00 98.31 302 GLY A O 1
ATOM 2216 N N . ASP A 1 303 ? 8.855 1.345 1.943 1.00 97.81 303 ASP A N 1
ATOM 2217 C CA . ASP A 1 303 ? 10.233 0.945 2.232 1.00 97.81 303 ASP A CA 1
ATOM 2218 C C . ASP A 1 303 ? 10.768 1.627 3.518 1.00 97.81 303 ASP A C 1
ATOM 2220 O O . ASP A 1 303 ? 10.199 1.398 4.583 1.00 97.81 303 ASP A O 1
ATOM 2224 N N . GLU A 1 304 ? 11.918 2.308 3.514 1.00 97.75 304 GLU A N 1
ATOM 2225 C CA . GLU A 1 304 ? 12.511 2.871 4.738 1.00 97.75 304 GLU A CA 1
ATOM 2226 C C . GLU A 1 304 ? 12.016 4.293 5.029 1.00 97.75 304 GLU A C 1
ATOM 2228 O O . GLU A 1 304 ? 12.478 5.233 4.395 1.00 97.75 304 GLU A O 1
ATOM 2233 N N . GLY A 1 305 ? 11.299 4.481 6.139 1.00 98.25 305 GLY A N 1
ATOM 2234 C CA . GLY A 1 305 ? 11.053 5.793 6.729 1.00 98.25 305 GLY A CA 1
ATOM 2235 C C . GLY A 1 305 ? 9.630 5.976 7.230 1.00 98.25 305 GLY A C 1
ATOM 2236 O O . GLY A 1 305 ? 9.096 5.077 7.857 1.00 98.25 305 GLY A O 1
ATOM 2237 N N . ALA A 1 306 ? 9.088 7.191 7.177 1.00 98.62 306 ALA A N 1
ATOM 2238 C CA . ALA A 1 306 ? 7.752 7.468 7.716 1.00 98.62 306 ALA A CA 1
ATOM 2239 C C . ALA A 1 306 ? 6.825 7.921 6.593 1.00 98.62 306 ALA A C 1
ATOM 2241 O O . ALA A 1 306 ? 6.701 9.122 6.318 1.00 98.62 306 ALA A O 1
ATOM 2242 N N . ASP A 1 307 ? 6.154 6.949 5.990 1.00 98.81 307 ASP A N 1
ATOM 2243 C CA . ASP A 1 307 ? 5.557 7.107 4.672 1.00 98.81 307 ASP A CA 1
ATOM 2244 C C . ASP A 1 307 ? 4.045 7.308 4.728 1.00 98.81 307 ASP A C 1
ATOM 2246 O O . ASP A 1 307 ? 3.353 6.975 5.697 1.00 98.81 307 ASP A O 1
ATOM 2250 N N . GLN A 1 308 ? 3.505 7.897 3.665 1.00 98.75 308 GLN A N 1
ATOM 2251 C CA . GLN A 1 308 ? 2.069 8.060 3.465 1.00 98.75 308 GLN A CA 1
ATOM 2252 C C . GLN A 1 308 ? 1.646 7.356 2.183 1.00 98.75 308 GLN A C 1
ATOM 2254 O O . GLN A 1 308 ? 1.959 7.826 1.089 1.00 98.75 308 GLN A O 1
ATOM 2259 N N . LEU A 1 309 ? 0.895 6.269 2.322 1.00 98.69 309 LEU A N 1
ATOM 2260 C CA . LEU A 1 309 ? 0.431 5.450 1.208 1.00 98.69 309 LEU A CA 1
ATOM 2261 C C . LEU A 1 309 ? -1.084 5.596 1.058 1.00 98.69 309 LEU A C 1
ATOM 2263 O O . LEU A 1 309 ? -1.841 5.312 1.989 1.00 98.69 309 LEU A O 1
ATOM 2267 N N . PHE A 1 310 ? -1.511 6.023 -0.128 1.00 97.69 310 PHE A N 1
ATOM 2268 C CA . PHE A 1 310 ? -2.909 6.104 -0.538 1.00 97.69 310 PHE A CA 1
ATOM 2269 C C . PHE A 1 310 ? -3.113 5.132 -1.703 1.00 97.69 310 PHE A C 1
ATOM 2271 O O . PHE A 1 310 ? -2.541 5.371 -2.760 1.00 97.69 310 PHE A O 1
ATOM 2278 N N . GLY A 1 311 ? -3.884 4.060 -1.505 1.00 95.94 311 GLY A N 1
ATOM 2279 C CA . GLY A 1 311 ? -4.199 3.078 -2.551 1.00 95.94 311 GLY A CA 1
ATOM 2280 C C . GLY A 1 311 ? -5.003 3.731 -3.673 1.00 95.94 311 GLY A C 1
ATOM 2281 O O . GLY A 1 311 ? -4.438 4.167 -4.670 1.00 95.94 311 GLY A O 1
ATOM 2282 N N . GLY A 1 312 ? -6.280 4.001 -3.412 1.00 94.12 312 GLY A N 1
ATOM 2283 C CA . GLY A 1 312 ? -7.134 4.744 -4.331 1.00 94.12 312 GLY A CA 1
ATOM 2284 C C . GLY A 1 312 ? -8.414 3.985 -4.656 1.00 94.12 312 GLY A C 1
ATOM 2285 O O . GLY A 1 312 ? -9.120 3.547 -3.753 1.00 94.12 312 GLY A O 1
ATOM 2286 N N . ASP A 1 313 ? -8.793 3.950 -5.929 1.00 92.75 313 ASP A N 1
ATOM 2287 C CA . ASP A 1 313 ? -9.884 3.111 -6.420 1.00 92.75 313 ASP A CA 1
ATOM 2288 C C . ASP A 1 313 ? -9.297 1.803 -6.974 1.00 92.75 313 ASP A C 1
ATOM 2290 O O . ASP A 1 313 ? -8.626 1.857 -7.991 1.00 92.75 313 ASP A O 1
ATOM 2294 N N . GLY A 1 314 ? -9.672 0.640 -6.452 1.00 92.75 314 GLY A N 1
ATOM 2295 C CA . GLY A 1 314 ? -9.169 -0.659 -6.914 1.00 92.75 314 GLY A CA 1
ATOM 2296 C C . GLY A 1 314 ? -8.751 -1.534 -5.743 1.00 92.75 314 GLY A C 1
ATOM 2297 O O . GLY A 1 314 ? -8.876 -1.120 -4.604 1.00 92.75 314 GLY A O 1
ATOM 2298 N N . ALA A 1 315 ? -8.389 -2.791 -5.994 1.00 94.00 315 ALA A N 1
ATOM 2299 C CA . ALA A 1 315 ? -7.945 -3.699 -4.939 1.00 94.00 315 ALA A CA 1
ATOM 2300 C C . ALA A 1 315 ? -6.429 -3.583 -4.744 1.00 94.00 315 ALA A C 1
ATOM 2302 O O . ALA A 1 315 ? -5.657 -4.233 -5.457 1.00 94.00 315 ALA A O 1
ATOM 2303 N N . ASP A 1 316 ? -6.023 -2.807 -3.744 1.00 96.56 316 ASP A N 1
ATOM 2304 C CA . ASP A 1 316 ? -4.639 -2.374 -3.595 1.00 96.56 316 ASP A CA 1
ATOM 2305 C C . ASP A 1 316 ? -3.839 -3.240 -2.615 1.00 96.56 316 ASP A C 1
ATOM 2307 O O . ASP A 1 316 ? -4.368 -3.897 -1.714 1.00 96.56 316 ASP A O 1
ATOM 2311 N N . VAL A 1 317 ? -2.514 -3.232 -2.759 1.00 97.94 317 VAL A N 1
ATOM 2312 C CA . VAL A 1 317 ? -1.571 -3.842 -1.815 1.00 97.94 317 VAL A CA 1
ATOM 2313 C C . VAL A 1 317 ? -0.653 -2.768 -1.251 1.00 97.94 317 VAL A C 1
ATOM 2315 O O . VAL A 1 317 ? 0.176 -2.220 -1.972 1.00 97.94 317 VAL A O 1
ATOM 2318 N N . LEU A 1 318 ? -0.756 -2.504 0.051 1.00 98.44 318 LEU A N 1
ATOM 2319 C CA . LEU A 1 318 ? 0.013 -1.473 0.745 1.00 98.44 318 LEU A CA 1
ATOM 2320 C C . LEU A 1 318 ? 0.979 -2.107 1.756 1.00 98.44 318 LEU A C 1
ATOM 2322 O O . LEU A 1 318 ? 0.570 -2.871 2.634 1.00 98.44 318 LEU A O 1
ATOM 2326 N N . GLU A 1 319 ? 2.259 -1.756 1.669 1.00 98.44 319 GLU A N 1
ATOM 2327 C CA . GLU A 1 319 ? 3.307 -2.134 2.624 1.00 98.44 319 GLU A CA 1
ATOM 2328 C C . GLU A 1 319 ? 4.076 -0.880 3.050 1.00 98.44 319 GLU A C 1
ATOM 2330 O O . GLU A 1 319 ? 4.793 -0.302 2.242 1.00 98.44 319 GLU A O 1
ATOM 2335 N N . GLY A 1 320 ? 3.931 -0.454 4.310 1.00 98.25 320 GLY A N 1
ATOM 2336 C CA . GLY A 1 320 ? 4.679 0.697 4.838 1.00 98.25 320 GLY A CA 1
ATOM 2337 C C . GLY A 1 320 ? 6.186 0.447 4.805 1.00 98.25 320 GLY A C 1
ATOM 2338 O O . GLY A 1 320 ? 6.916 1.167 4.149 1.00 98.25 320 GLY A O 1
ATOM 2339 N N . GLY A 1 321 ? 6.618 -0.689 5.358 1.00 97.75 321 GLY A N 1
ATOM 2340 C CA . GLY A 1 321 ? 8.038 -1.007 5.498 1.00 97.75 321 GLY A CA 1
ATOM 2341 C C . GLY A 1 321 ? 8.533 -0.611 6.889 1.00 97.75 321 GLY A C 1
ATOM 2342 O O . GLY A 1 321 ? 7.736 -0.614 7.826 1.00 97.75 321 GLY A O 1
ATOM 2343 N N . PRO A 1 322 ? 9.848 -0.444 7.115 1.00 97.25 322 PRO A N 1
ATOM 2344 C CA . PRO A 1 322 ? 10.347 0.017 8.402 1.00 97.25 322 PRO A CA 1
ATOM 2345 C C . PRO A 1 322 ? 10.077 1.502 8.673 1.00 97.25 322 PRO A C 1
ATOM 2347 O O . PRO A 1 322 ? 10.774 2.362 8.147 1.00 97.25 322 PRO A O 1
ATOM 2350 N N . GLY A 1 323 ? 9.259 1.784 9.686 1.00 97.50 323 GLY A N 1
ATOM 2351 C CA . GLY A 1 323 ? 9.232 3.085 10.339 1.00 97.50 323 GLY A CA 1
ATOM 2352 C C . GLY A 1 323 ? 7.899 3.409 10.988 1.00 97.50 323 GLY A C 1
ATOM 2353 O O . GLY A 1 323 ? 7.571 2.817 12.017 1.00 97.50 323 GLY A O 1
ATOM 2354 N N . SER A 1 324 ? 7.221 4.475 10.584 1.00 98.19 324 SER A N 1
ATOM 2355 C CA . SER A 1 324 ? 5.945 4.851 11.213 1.00 98.19 324 SER A CA 1
ATOM 2356 C C . SER A 1 324 ? 5.006 5.403 10.168 1.00 98.19 324 SER A C 1
ATOM 2358 O O . SER A 1 324 ? 4.952 6.618 9.954 1.00 98.19 324 SER A O 1
ATOM 2360 N N . ASP A 1 325 ? 4.266 4.486 9.562 1.00 98.75 325 ASP A N 1
ATOM 2361 C CA . ASP A 1 325 ? 3.616 4.746 8.288 1.00 98.75 325 ASP A CA 1
ATOM 2362 C C . ASP A 1 325 ? 2.123 5.032 8.447 1.00 98.75 325 ASP A C 1
ATOM 2364 O O . ASP A 1 325 ? 1.468 4.673 9.434 1.00 98.75 325 ASP A O 1
ATOM 2368 N N . SER A 1 326 ? 1.567 5.721 7.459 1.00 98.19 326 SER A N 1
ATOM 2369 C CA . SER A 1 326 ? 0.144 6.016 7.340 1.00 98.19 326 SER A CA 1
ATOM 2370 C C . SER A 1 326 ? -0.395 5.369 6.076 1.00 98.19 326 SER A C 1
ATOM 2372 O O . SER A 1 326 ? -0.115 5.833 4.974 1.00 98.19 326 SER A O 1
ATOM 2374 N N . LEU A 1 327 ? -1.211 4.332 6.244 1.00 97.62 327 LEU A N 1
ATOM 2375 C CA . LEU A 1 327 ? -1.781 3.529 5.168 1.00 97.62 327 LEU A CA 1
ATOM 2376 C C . LEU A 1 327 ? -3.277 3.815 5.024 1.00 97.62 327 LEU A C 1
ATOM 2378 O O . LEU A 1 327 ? -4.026 3.765 6.005 1.00 97.62 327 LEU A O 1
ATOM 2382 N N . GLN A 1 328 ? -3.714 4.085 3.800 1.00 94.69 328 GLN A N 1
ATOM 2383 C CA . GLN A 1 328 ? -5.112 4.323 3.466 1.00 94.69 328 GLN A CA 1
ATOM 2384 C C . GLN A 1 328 ? -5.438 3.656 2.128 1.00 94.69 328 GLN A C 1
ATOM 2386 O O . GLN A 1 328 ? -5.080 4.193 1.083 1.00 94.69 328 GLN A O 1
ATOM 2391 N N . GLY A 1 329 ? -6.113 2.507 2.153 1.00 90.00 329 GLY A N 1
ATOM 2392 C CA . GLY A 1 329 ? -6.496 1.787 0.933 1.00 90.00 329 GLY A CA 1
ATOM 2393 C C . GLY A 1 329 ? -7.573 2.522 0.129 1.00 90.00 329 GLY A C 1
ATOM 2394 O O . GLY A 1 329 ? -7.381 2.807 -1.043 1.00 90.00 329 GLY A O 1
ATOM 2395 N N . ASN A 1 330 ? -8.578 3.076 0.816 1.00 88.19 330 ASN A N 1
ATOM 2396 C CA . ASN A 1 330 ? -9.765 3.709 0.229 1.00 88.19 330 ASN A CA 1
ATOM 2397 C C . ASN A 1 330 ? -10.737 2.691 -0.370 1.00 88.19 330 ASN A C 1
ATOM 2399 O O . ASN A 1 330 ? -11.426 2.019 0.382 1.00 88.19 330 ASN A O 1
ATOM 2403 N N . ARG A 1 331 ? -10.949 2.705 -1.686 1.00 88.19 331 ARG A N 1
ATOM 2404 C CA . ARG A 1 331 ? -12.081 2.029 -2.301 1.00 88.19 331 ARG A CA 1
ATOM 2405 C C . ARG A 1 331 ? -11.608 0.748 -2.965 1.00 88.19 331 ARG A C 1
ATOM 2407 O O . ARG A 1 331 ? -11.226 0.779 -4.126 1.00 88.19 331 ARG A O 1
ATOM 2414 N N . GLY A 1 332 ? -11.843 -0.377 -2.319 1.00 88.81 332 GLY A N 1
ATOM 2415 C CA . GLY A 1 332 ? -11.510 -1.673 -2.875 1.00 88.81 332 GLY A CA 1
ATOM 2416 C C . GLY A 1 332 ? -11.660 -2.755 -1.840 1.00 88.81 332 GLY A C 1
ATOM 2417 O O . GLY A 1 332 ? -12.377 -2.577 -0.868 1.00 88.81 332 GLY A O 1
ATOM 2418 N N . GLY A 1 333 ? -11.033 -3.899 -2.088 1.00 89.94 333 GLY A N 1
ATOM 2419 C CA . GLY A 1 333 ? -10.727 -4.845 -1.021 1.00 89.94 333 GLY A CA 1
ATOM 2420 C C . GLY A 1 333 ? -9.218 -4.905 -0.902 1.00 89.94 333 GLY A C 1
ATOM 2421 O O . GLY A 1 333 ? -8.586 -5.620 -1.688 1.00 89.94 333 GLY A O 1
ATOM 2422 N N . ASP A 1 334 ? -8.667 -4.140 0.033 1.00 93.69 334 ASP A N 1
ATOM 2423 C CA . ASP A 1 334 ? -7.243 -3.836 0.070 1.00 93.69 334 ASP A CA 1
ATOM 2424 C C . ASP A 1 334 ? -6.484 -4.796 0.986 1.00 93.69 334 ASP A C 1
ATOM 2426 O O . ASP A 1 334 ? -7.006 -5.383 1.941 1.00 93.69 334 ASP A O 1
ATOM 2430 N N . VAL A 1 335 ? -5.200 -4.985 0.694 1.00 95.88 335 VAL A N 1
ATOM 2431 C CA . VAL A 1 335 ? -4.299 -5.834 1.469 1.00 95.88 335 VAL A CA 1
ATOM 2432 C C . VAL A 1 335 ? -3.200 -4.987 2.087 1.00 95.88 335 VAL A C 1
ATOM 2434 O O . VAL A 1 335 ? -2.311 -4.489 1.405 1.00 95.88 335 VAL A O 1
ATOM 2437 N N . TYR A 1 336 ? -3.190 -4.935 3.412 1.00 97.25 336 TYR A N 1
ATOM 2438 C CA . TYR A 1 336 ? -2.187 -4.230 4.198 1.00 97.25 336 TYR A CA 1
ATOM 2439 C C . TYR A 1 336 ? -1.164 -5.230 4.736 1.00 97.25 336 TYR A C 1
ATOM 2441 O O . TYR A 1 336 ? -1.486 -6.094 5.562 1.00 97.25 336 TYR A O 1
ATOM 2449 N N . LEU A 1 337 ? 0.075 -5.151 4.257 1.00 97.94 337 LEU A N 1
ATOM 2450 C CA . LEU A 1 337 ? 1.162 -6.025 4.685 1.00 97.94 337 LEU A CA 1
ATOM 2451 C C . LEU A 1 337 ? 1.816 -5.468 5.951 1.00 97.94 337 LEU A C 1
ATOM 2453 O O . LEU A 1 337 ? 2.264 -4.327 5.979 1.00 97.94 337 LEU A O 1
ATOM 2457 N N . PHE A 1 338 ? 1.897 -6.290 7.000 1.00 97.94 338 PHE A N 1
ATOM 2458 C CA . PHE A 1 338 ? 2.507 -5.890 8.271 1.00 97.94 338 PHE A CA 1
ATOM 2459 C C . PHE A 1 338 ? 3.395 -6.996 8.848 1.00 97.94 338 PHE A C 1
ATOM 2461 O O . PHE A 1 338 ? 3.057 -8.186 8.821 1.00 97.94 338 PHE A O 1
ATOM 2468 N N . GLY A 1 339 ? 4.560 -6.628 9.376 1.00 95.69 339 GLY A N 1
ATOM 2469 C CA . GLY A 1 339 ? 5.617 -7.574 9.717 1.00 95.69 339 GLY A CA 1
ATOM 2470 C C . GLY A 1 339 ? 6.414 -7.212 10.966 1.00 95.69 339 GLY A C 1
ATOM 2471 O O . GLY A 1 339 ? 6.130 -6.266 11.694 1.00 95.69 339 GLY A O 1
ATOM 2472 N N . ARG A 1 340 ? 7.443 -8.023 11.245 1.00 95.56 340 ARG A N 1
ATOM 2473 C CA . ARG A 1 340 ? 8.439 -7.687 12.268 1.00 95.56 340 ARG A CA 1
ATOM 2474 C C . ARG A 1 340 ? 9.395 -6.656 11.686 1.00 95.56 340 ARG A C 1
ATOM 2476 O O . ARG A 1 340 ? 9.968 -6.914 10.632 1.00 95.56 340 ARG A O 1
ATOM 2483 N N . GLY A 1 341 ? 9.645 -5.583 12.423 1.00 95.38 341 GLY A N 1
ATOM 2484 C CA . GLY A 1 341 ? 10.460 -4.466 11.961 1.00 95.38 341 GLY A CA 1
ATOM 2485 C C . GLY A 1 341 ? 9.685 -3.400 11.190 1.00 95.38 341 GLY A C 1
ATOM 2486 O O . GLY A 1 341 ? 10.332 -2.445 10.779 1.00 95.38 341 GLY A O 1
ATOM 2487 N N . SER A 1 342 ? 8.362 -3.537 11.031 1.00 96.56 342 SER A N 1
ATOM 2488 C CA . SER A 1 342 ? 7.523 -2.506 10.406 1.00 96.56 342 SER A CA 1
ATOM 2489 C C . SER A 1 342 ? 7.414 -1.240 11.264 1.00 96.56 342 SER A C 1
ATOM 2491 O O . SER A 1 342 ? 7.309 -0.143 10.752 1.00 96.56 342 SER A O 1
ATOM 2493 N N . GLY A 1 343 ? 7.555 -1.353 12.590 1.00 96.94 343 GLY A N 1
ATOM 2494 C CA . GLY A 1 343 ? 7.501 -0.187 13.469 1.00 96.94 343 GLY A CA 1
ATOM 2495 C C . GLY A 1 343 ? 6.079 0.171 13.912 1.00 96.94 343 GLY A C 1
ATOM 2496 O O . GLY A 1 343 ? 5.398 -0.676 14.492 1.00 96.94 343 GLY A O 1
ATOM 2497 N N . GLN A 1 344 ? 5.690 1.442 13.817 1.00 98.00 344 GLN A N 1
ATOM 2498 C CA . GLN A 1 344 ? 4.472 1.988 14.441 1.00 98.00 344 GLN A CA 1
ATOM 2499 C C . GLN A 1 344 ? 3.527 2.563 13.391 1.00 98.00 344 GLN A C 1
ATOM 2501 O O . GLN A 1 344 ? 3.510 3.773 13.161 1.00 98.00 344 GLN A O 1
ATOM 2506 N N . ASP A 1 345 ? 2.695 1.698 12.831 1.00 98.38 345 ASP A N 1
ATOM 2507 C CA . ASP A 1 345 ? 1.909 2.040 11.656 1.00 98.38 345 ASP A CA 1
ATOM 2508 C C . ASP A 1 345 ? 0.477 2.405 12.032 1.00 98.38 345 ASP A C 1
ATOM 2510 O O . ASP A 1 345 ? -0.104 1.950 13.032 1.00 98.38 345 ASP A O 1
ATOM 2514 N N . SER A 1 346 ? -0.109 3.242 11.192 1.00 96.88 346 SER A N 1
ATOM 2515 C CA . SER A 1 346 ? -1.489 3.680 11.257 1.00 96.88 346 SER A CA 1
ATOM 2516 C C . SER A 1 346 ? -2.207 3.297 9.979 1.00 96.88 346 SER A C 1
ATOM 2518 O O . SER A 1 346 ? -1.710 3.517 8.883 1.00 96.88 346 SER A O 1
ATOM 2520 N N . LEU A 1 347 ? -3.391 2.722 10.135 1.00 93.81 347 LEU A N 1
ATOM 2521 C CA . LEU A 1 347 ? -4.246 2.322 9.035 1.00 93.81 347 LEU A CA 1
ATOM 2522 C C . LEU A 1 347 ? -5.576 3.037 9.182 1.00 93.81 347 LEU A C 1
ATOM 2524 O O . LEU A 1 347 ? -6.204 2.975 10.244 1.00 93.81 347 LEU A O 1
ATOM 2528 N N . GLN A 1 348 ? -5.996 3.719 8.128 1.00 88.88 348 GLN A N 1
ATOM 2529 C CA . GLN A 1 348 ? -7.335 4.260 8.020 1.00 88.88 348 GLN A CA 1
ATOM 2530 C C . GLN A 1 348 ? -8.012 3.643 6.810 1.00 88.88 348 GLN A C 1
ATOM 2532 O O . GLN A 1 348 ? -7.697 3.973 5.674 1.00 88.88 348 GLN A O 1
ATOM 2537 N N . ASP A 1 349 ? -8.990 2.800 7.090 1.00 77.31 349 ASP A N 1
ATOM 2538 C CA . ASP A 1 349 ? -9.899 2.309 6.077 1.00 77.31 349 ASP A CA 1
ATOM 2539 C C . ASP A 1 349 ? -11.094 3.279 5.944 1.00 77.31 349 ASP A C 1
ATOM 2541 O O . ASP A 1 349 ? -11.627 3.803 6.939 1.00 77.31 349 ASP A O 1
ATOM 2545 N N . ILE A 1 350 ? -11.455 3.601 4.701 1.00 70.38 350 ILE A N 1
ATOM 2546 C CA . ILE A 1 350 ? -12.618 4.419 4.365 1.00 70.38 350 ILE A CA 1
ATOM 2547 C C . ILE A 1 350 ? -13.575 3.525 3.607 1.00 70.38 350 ILE A C 1
ATOM 2549 O O . ILE A 1 350 ? -13.367 3.228 2.441 1.00 70.38 350 ILE A O 1
ATOM 2553 N N . GLY A 1 351 ? -14.676 3.198 4.262 1.00 61.78 351 GLY A N 1
ATOM 2554 C CA . GLY A 1 351 ? -15.479 2.075 3.862 1.00 61.78 351 GLY A CA 1
ATOM 2555 C C . GLY A 1 351 ? -16.037 2.148 2.460 1.00 61.78 351 GLY A C 1
ATOM 2556 O O . GLY A 1 351 ? -16.603 3.162 2.027 1.00 61.78 351 GLY A O 1
ATOM 2557 N N . ASP A 1 352 ? -15.922 1.012 1.784 1.00 66.00 352 ASP A N 1
ATOM 2558 C CA . ASP A 1 352 ? -16.418 0.806 0.442 1.00 66.00 352 ASP A CA 1
ATOM 2559 C C . ASP A 1 352 ? -17.794 0.122 0.450 1.00 66.00 352 ASP A C 1
ATOM 2561 O O . ASP A 1 352 ? -18.161 -0.725 1.262 1.00 66.00 352 ASP A O 1
ATOM 2565 N N . THR A 1 353 ? -18.596 0.503 -0.533 1.00 62.44 353 THR A N 1
ATOM 2566 C CA . THR A 1 353 ? -19.860 -0.148 -0.877 1.00 62.44 353 THR A CA 1
ATOM 2567 C C . THR A 1 353 ? -19.683 -1.354 -1.808 1.00 62.44 353 THR A C 1
ATOM 2569 O O . THR A 1 353 ? -20.684 -1.992 -2.148 1.00 62.44 353 THR A O 1
ATOM 2572 N N . SER A 1 354 ? -18.459 -1.661 -2.262 1.00 67.06 354 SER A N 1
ATOM 2573 C CA . SER A 1 354 ? -18.173 -2.816 -3.126 1.00 67.06 354 SER A CA 1
ATOM 2574 C C . SER A 1 354 ? -18.397 -4.158 -2.428 1.00 67.06 354 SER A C 1
ATOM 2576 O O . SER A 1 354 ? -18.812 -5.117 -3.086 1.00 67.06 354 SER A O 1
ATOM 2578 N N . GLY A 1 355 ? -18.179 -4.216 -1.109 1.00 66.50 355 GLY A N 1
ATOM 2579 C CA . GLY A 1 355 ? -18.254 -5.436 -0.307 1.00 66.50 355 GLY A CA 1
ATOM 2580 C C . GLY A 1 355 ? -17.089 -6.408 -0.528 1.00 66.50 355 GLY A C 1
ATOM 2581 O O . GLY A 1 355 ? -17.224 -7.581 -0.167 1.00 66.50 355 GLY A O 1
ATOM 2582 N N . ALA A 1 356 ? -15.996 -5.966 -1.160 1.00 78.62 356 ALA A N 1
ATOM 2583 C CA . ALA A 1 356 ? -14.726 -6.683 -1.127 1.00 78.62 356 ALA A CA 1
ATOM 2584 C C . ALA A 1 356 ? -14.068 -6.456 0.249 1.00 78.62 356 ALA A C 1
ATOM 2586 O O . ALA A 1 356 ? -14.148 -5.341 0.743 1.00 78.62 356 ALA A O 1
ATOM 2587 N N . PRO A 1 357 ? -13.512 -7.497 0.894 1.00 82.19 357 PRO A N 1
ATOM 2588 C CA . PRO A 1 357 ? -12.971 -7.366 2.241 1.00 82.19 357 PRO A CA 1
ATOM 2589 C C . PRO A 1 357 ? -11.554 -6.789 2.240 1.00 82.19 357 PRO A C 1
ATOM 2591 O O . PRO A 1 357 ? -10.709 -7.237 1.460 1.00 82.19 357 PRO A O 1
ATOM 2594 N N . ASP A 1 358 ? -11.295 -5.916 3.199 1.00 89.50 358 ASP A N 1
ATOM 2595 C CA . ASP A 1 358 ? -9.989 -5.419 3.591 1.00 89.50 358 ASP A CA 1
ATOM 2596 C C . ASP A 1 358 ? -9.279 -6.405 4.525 1.00 89.50 358 ASP A C 1
ATOM 2598 O O . ASP A 1 358 ? -9.855 -7.005 5.446 1.00 89.50 358 ASP A O 1
ATOM 2602 N N . VAL A 1 359 ? -7.984 -6.601 4.286 1.00 93.50 359 VAL A N 1
ATOM 2603 C CA . VAL A 1 359 ? -7.200 -7.656 4.929 1.00 93.50 359 VAL A CA 1
ATOM 2604 C C . VAL A 1 359 ? -5.868 -7.128 5.439 1.00 93.50 359 VAL A C 1
ATOM 2606 O O . VAL A 1 359 ? -5.008 -6.708 4.671 1.00 93.50 359 VAL A O 1
ATOM 2609 N N . ILE A 1 360 ? -5.618 -7.286 6.739 1.00 96.69 360 ILE A N 1
ATOM 2610 C CA . ILE A 1 360 ? -4.257 -7.199 7.279 1.00 96.69 360 ILE A CA 1
ATOM 2611 C C . ILE A 1 360 ? -3.589 -8.559 7.099 1.00 96.69 360 ILE A C 1
ATOM 2613 O O . ILE A 1 360 ? -3.995 -9.548 7.714 1.00 96.69 360 ILE A O 1
ATOM 2617 N N . ARG A 1 361 ? -2.526 -8.627 6.300 1.00 97.75 361 ARG A N 1
ATOM 2618 C CA . ARG A 1 361 ? -1.760 -9.858 6.091 1.00 97.75 361 ARG A CA 1
ATOM 2619 C C . ARG A 1 361 ? -0.418 -9.784 6.802 1.00 97.75 361 ARG A C 1
ATOM 2621 O O . ARG A 1 361 ? 0.443 -8.965 6.493 1.00 97.75 361 ARG A O 1
ATOM 2628 N N . LEU A 1 362 ? -0.227 -10.700 7.745 1.00 98.00 362 LEU A N 1
ATOM 2629 C CA . LEU A 1 362 ? 0.971 -10.757 8.565 1.00 98.00 362 LEU A CA 1
ATOM 2630 C C . LEU A 1 362 ? 2.095 -11.539 7.883 1.00 98.00 362 LEU A C 1
ATOM 2632 O O . LEU A 1 362 ? 1.903 -12.657 7.390 1.00 98.00 362 LEU A O 1
ATOM 2636 N N . GLY A 1 363 ? 3.293 -10.955 7.915 1.00 93.19 363 GLY A N 1
ATOM 2637 C CA . GLY A 1 363 ? 4.497 -11.528 7.323 1.00 93.19 363 GLY A CA 1
ATOM 2638 C C . GLY A 1 363 ? 4.900 -12.899 7.901 1.00 93.19 363 GLY A C 1
ATOM 2639 O O . GLY A 1 363 ? 4.500 -13.290 9.006 1.00 93.19 363 GLY A O 1
ATOM 2640 N N . PRO A 1 364 ? 5.735 -13.666 7.174 1.00 91.81 364 PRO A N 1
ATOM 2641 C CA . PRO A 1 364 ? 6.154 -14.999 7.592 1.00 91.81 364 PRO A CA 1
ATOM 2642 C C . PRO A 1 364 ? 6.881 -14.982 8.945 1.00 91.81 364 PRO A C 1
ATOM 2644 O O . PRO A 1 364 ? 7.704 -14.117 9.232 1.00 91.81 364 PRO A O 1
ATOM 2647 N N . GLY A 1 365 ? 6.616 -15.990 9.782 1.00 89.69 365 GLY A N 1
ATOM 2648 C CA . GLY A 1 365 ? 7.231 -16.105 11.112 1.00 89.69 365 GLY A CA 1
ATOM 2649 C C . GLY A 1 365 ? 6.508 -15.342 12.229 1.00 89.69 365 GLY A C 1
ATOM 2650 O O . GLY A 1 365 ? 6.975 -15.367 13.372 1.00 89.69 365 GLY A O 1
ATOM 2651 N N . ILE A 1 366 ? 5.368 -14.715 11.931 1.00 95.25 366 ILE A N 1
ATOM 2652 C CA . ILE A 1 366 ? 4.397 -14.234 12.918 1.00 95.25 366 ILE A CA 1
ATOM 2653 C C . ILE A 1 366 ? 3.248 -15.243 12.959 1.00 95.25 366 ILE A C 1
ATOM 2655 O O . ILE A 1 366 ? 2.516 -15.396 11.987 1.00 95.25 366 ILE A O 1
ATOM 2659 N N . GLY A 1 367 ? 3.118 -15.987 14.058 1.00 95.62 367 GLY A N 1
ATOM 2660 C CA . GLY A 1 367 ? 1.957 -16.851 14.284 1.00 95.62 367 GLY A CA 1
ATOM 2661 C C . GLY A 1 367 ? 0.889 -16.156 15.126 1.00 95.62 367 GLY A C 1
ATOM 2662 O O . GLY A 1 367 ? 1.179 -15.193 15.829 1.00 95.62 367 GLY A O 1
ATOM 2663 N N . ALA A 1 368 ? -0.322 -16.715 15.162 1.00 95.56 368 ALA A N 1
ATOM 2664 C CA . ALA A 1 368 ? -1.434 -16.206 15.979 1.00 95.56 368 ALA A CA 1
ATOM 2665 C C . ALA A 1 368 ? -1.083 -16.004 17.468 1.00 95.56 368 ALA A C 1
ATOM 2667 O O . ALA A 1 368 ? -1.574 -15.089 18.114 1.00 95.56 368 ALA A O 1
ATOM 2668 N N . ARG A 1 369 ? -0.187 -16.835 18.017 1.00 95.25 369 ARG A N 1
ATOM 2669 C CA . ARG A 1 369 ? 0.314 -16.718 19.402 1.00 95.25 369 ARG A CA 1
ATOM 2670 C C . ARG A 1 369 ? 1.302 -15.570 19.627 1.00 95.25 369 ARG A C 1
ATOM 2672 O O . ARG A 1 369 ? 1.629 -15.276 20.770 1.00 95.25 369 ARG A O 1
ATOM 2679 N N . ASP A 1 370 ? 1.844 -15.014 18.551 1.00 96.69 370 ASP A N 1
ATOM 2680 C CA . ASP A 1 370 ? 2.803 -13.917 18.588 1.00 96.69 370 ASP A CA 1
ATOM 2681 C C . ASP A 1 370 ? 2.098 -12.561 18.432 1.00 96.69 370 ASP A C 1
ATOM 2683 O O . ASP A 1 370 ? 2.772 -11.541 18.458 1.00 96.69 370 ASP A O 1
ATOM 2687 N N . VAL A 1 371 ? 0.769 -12.527 18.291 1.00 97.31 371 VAL A N 1
ATOM 2688 C CA . VAL A 1 371 ? -0.019 -11.303 18.110 1.00 97.31 371 VAL A CA 1
ATOM 2689 C C . VAL A 1 371 ? -0.969 -11.129 19.285 1.00 97.31 371 VAL A C 1
ATOM 2691 O O . VAL A 1 371 ? -1.656 -12.069 19.683 1.00 97.31 371 VAL A O 1
ATOM 2694 N N . SER A 1 372 ? -1.027 -9.915 19.823 1.00 95.12 372 SER A N 1
ATOM 2695 C CA . SER A 1 372 ? -2.077 -9.494 20.748 1.00 95.12 372 SER A CA 1
ATOM 2696 C C . SER A 1 372 ? -2.865 -8.345 20.143 1.00 95.12 372 SER A C 1
ATOM 2698 O O . SER A 1 372 ? -2.273 -7.450 19.539 1.00 95.12 372 SER A O 1
ATOM 2700 N N . ILE A 1 373 ? -4.176 -8.340 20.365 1.00 95.00 373 ILE A N 1
ATOM 2701 C CA . ILE A 1 373 ? -5.045 -7.228 19.994 1.00 95.00 373 ILE A CA 1
ATOM 2702 C C . ILE A 1 373 ? -5.634 -6.572 21.231 1.00 95.00 373 ILE A C 1
ATOM 2704 O O . ILE A 1 373 ? -5.848 -7.230 22.248 1.00 95.00 373 ILE A O 1
ATOM 2708 N N . ARG A 1 374 ? -5.894 -5.272 21.142 1.00 92.62 374 ARG A N 1
ATOM 2709 C CA . ARG A 1 374 ? -6.616 -4.521 22.169 1.00 92.62 374 ARG A CA 1
ATOM 2710 C C . ARG A 1 374 ? -7.417 -3.395 21.539 1.00 92.62 374 ARG A C 1
ATOM 2712 O O . ARG A 1 374 ? -7.049 -2.871 20.487 1.00 92.62 374 ARG A O 1
ATOM 2719 N N . ARG A 1 375 ? -8.465 -2.972 22.236 1.00 90.25 375 ARG A N 1
ATOM 2720 C CA . ARG A 1 375 ? -9.203 -1.756 21.909 1.00 90.25 375 ARG A CA 1
ATOM 2721 C C . ARG A 1 375 ? -8.501 -0.540 22.520 1.00 90.25 375 ARG A C 1
ATOM 2723 O O . ARG A 1 375 ? -7.900 -0.621 23.593 1.00 90.25 375 ARG A O 1
ATOM 2730 N N . SER A 1 376 ? -8.535 0.587 21.818 1.00 90.25 376 SER A N 1
ATOM 2731 C CA . SER A 1 376 ? -7.992 1.869 22.273 1.00 90.25 376 SER A CA 1
ATOM 2732 C C . SER A 1 376 ? -8.929 2.992 21.835 1.00 90.25 376 SER A C 1
ATOM 2734 O O . SER A 1 376 ? -8.777 3.534 20.744 1.00 90.25 376 SER A O 1
ATOM 2736 N N . GLY A 1 377 ? -9.935 3.316 22.652 1.00 87.00 377 GLY A N 1
ATOM 2737 C CA . GLY A 1 377 ? -11.059 4.141 22.194 1.00 87.00 377 GLY A CA 1
ATOM 2738 C C . GLY A 1 377 ? -11.852 3.398 21.114 1.00 87.00 377 GLY A C 1
ATOM 2739 O O . GLY A 1 377 ? -12.251 2.256 21.331 1.00 87.00 377 GLY A O 1
ATOM 2740 N N . ASP A 1 378 ? -12.018 3.999 19.937 1.00 85.06 378 ASP A N 1
ATOM 2741 C CA . ASP A 1 378 ? -12.653 3.353 18.774 1.00 85.06 378 ASP A CA 1
ATOM 2742 C C . ASP A 1 378 ? -11.631 2.792 17.770 1.00 85.06 378 ASP A C 1
ATOM 2744 O O . ASP A 1 378 ? -11.930 2.626 16.589 1.00 85.06 378 ASP A O 1
ATOM 2748 N N . HIS A 1 379 ? -10.402 2.535 18.223 1.00 90.38 379 HIS A N 1
ATOM 2749 C CA . HIS A 1 379 ? -9.324 1.982 17.403 1.00 90.38 379 HIS A CA 1
ATOM 2750 C C . HIS A 1 379 ? -9.017 0.543 17.807 1.00 90.38 379 HIS A C 1
ATOM 2752 O O . HIS A 1 379 ? -9.057 0.196 18.996 1.00 90.38 379 HIS A O 1
ATOM 2758 N N . LEU A 1 380 ? -8.658 -0.273 16.821 1.00 92.31 380 LEU A N 1
ATOM 2759 C CA . LEU A 1 380 ? -8.051 -1.580 17.032 1.00 92.31 380 LEU A CA 1
ATOM 2760 C C . LEU A 1 380 ? -6.534 -1.414 17.018 1.00 92.31 380 LEU A C 1
ATOM 2762 O O . LEU A 1 380 ? -5.972 -0.797 16.120 1.00 92.31 380 LEU A O 1
ATOM 2766 N N . VAL A 1 381 ? -5.864 -1.979 18.014 1.00 95.75 381 VAL A N 1
ATOM 2767 C CA . VAL A 1 381 ? -4.405 -2.021 18.068 1.00 95.75 381 VAL A CA 1
ATOM 2768 C C . VAL A 1 381 ? -3.951 -3.470 18.000 1.00 95.75 381 VAL A C 1
ATOM 2770 O O . VAL A 1 381 ? -4.244 -4.242 18.915 1.00 95.75 381 VAL A O 1
ATOM 2773 N N . LEU A 1 382 ? -3.208 -3.815 16.951 1.00 97.19 382 LEU A N 1
ATOM 2774 C CA . LEU A 1 382 ? -2.423 -5.043 16.842 1.00 97.19 382 LEU A CA 1
ATOM 2775 C C . LEU A 1 382 ? -1.005 -4.782 17.346 1.00 97.19 382 LEU A C 1
ATOM 2777 O O . LEU A 1 382 ? -0.392 -3.789 16.972 1.00 97.19 382 LEU A O 1
ATOM 2781 N N . ALA A 1 383 ? -0.459 -5.692 18.148 1.00 97.62 383 ALA A N 1
ATOM 2782 C CA . ALA A 1 383 ? 0.936 -5.654 18.574 1.00 97.62 383 ALA A CA 1
ATOM 2783 C C . ALA A 1 383 ? 1.603 -7.018 18.377 1.00 97.62 383 ALA A C 1
ATOM 2785 O O . ALA A 1 383 ? 1.010 -8.061 18.680 1.00 97.62 383 ALA A O 1
ATOM 2786 N N . VAL A 1 384 ? 2.855 -7.006 17.915 1.00 97.44 384 VAL A N 1
ATOM 2787 C CA . VAL A 1 384 ? 3.658 -8.221 17.741 1.00 97.44 384 VAL A CA 1
ATOM 2788 C C . VAL A 1 384 ? 4.511 -8.465 18.986 1.00 97.44 384 VAL A C 1
ATOM 2790 O O . VAL A 1 384 ? 5.360 -7.677 19.396 1.00 97.44 384 VAL A O 1
ATOM 2793 N N . SER A 1 385 ? 4.298 -9.615 19.611 1.00 94.62 385 SER A N 1
ATOM 2794 C CA . SER A 1 385 ? 4.985 -10.031 20.826 1.00 94.62 385 SER A CA 1
ATOM 2795 C C . SER A 1 385 ? 6.497 -10.134 20.620 1.00 94.62 385 SER A C 1
ATOM 2797 O O . SER A 1 385 ? 7.004 -10.759 19.676 1.00 94.62 385 SER A O 1
ATOM 2799 N N . GLY A 1 386 ? 7.228 -9.560 21.576 1.00 93.44 386 GLY A N 1
ATOM 2800 C CA . GLY A 1 386 ? 8.688 -9.551 21.588 1.00 93.44 386 GLY A CA 1
ATOM 2801 C C . GLY A 1 386 ? 9.327 -8.479 20.703 1.00 93.44 386 GLY A C 1
ATOM 2802 O O . GLY A 1 386 ? 10.554 -8.460 20.619 1.00 93.44 386 GLY A O 1
ATOM 2803 N N . THR A 1 387 ? 8.544 -7.601 20.073 1.00 96.12 387 THR A N 1
ATOM 2804 C CA . THR A 1 387 ? 9.042 -6.443 19.318 1.00 96.12 387 THR A CA 1
ATOM 2805 C C . THR A 1 387 ? 8.334 -5.162 19.752 1.00 96.12 387 THR A C 1
ATOM 2807 O O . THR A 1 387 ? 7.510 -5.174 20.668 1.00 96.12 387 THR A O 1
ATOM 2810 N N . ALA A 1 388 ? 8.724 -4.041 19.146 1.00 95.81 388 ALA A N 1
ATOM 2811 C CA . ALA A 1 388 ? 8.009 -2.778 19.265 1.00 95.81 388 ALA A CA 1
ATOM 2812 C C . ALA A 1 388 ? 6.988 -2.595 18.133 1.00 95.81 388 ALA A C 1
ATOM 2814 O O . ALA A 1 388 ? 6.456 -1.505 18.014 1.00 95.81 388 ALA A O 1
ATOM 2815 N N . ASP A 1 389 ? 6.747 -3.607 17.295 1.00 98.00 389 ASP A N 1
ATOM 2816 C CA . ASP A 1 389 ? 5.895 -3.441 16.119 1.00 98.00 389 ASP A CA 1
ATOM 2817 C C . ASP A 1 389 ? 4.418 -3.382 16.532 1.00 98.00 389 ASP A C 1
ATOM 2819 O O . ASP A 1 389 ? 3.920 -4.269 17.243 1.00 98.00 389 ASP A O 1
ATOM 2823 N N . GLN A 1 390 ? 3.725 -2.335 16.093 1.00 97.94 390 GLN A N 1
ATOM 2824 C CA . GLN A 1 390 ? 2.317 -2.086 16.367 1.00 97.94 390 GLN A CA 1
ATOM 2825 C C . GLN A 1 390 ? 1.625 -1.516 15.125 1.00 97.94 390 GLN A C 1
ATOM 2827 O O . GLN A 1 390 ? 2.142 -0.597 14.506 1.00 97.94 390 GLN A O 1
ATOM 2832 N N . LEU A 1 391 ? 0.423 -2.010 14.834 1.00 97.88 391 LEU A N 1
ATOM 2833 C CA . LEU A 1 391 ? -0.470 -1.457 13.820 1.00 97.88 391 LEU A CA 1
ATOM 2834 C C . LEU A 1 391 ? -1.737 -0.936 14.502 1.00 97.88 391 LEU A C 1
ATOM 2836 O O . LEU A 1 391 ? -2.396 -1.665 15.251 1.00 97.88 391 LEU A O 1
ATOM 2840 N N . THR A 1 392 ? -2.070 0.330 14.265 1.00 96.44 392 THR A N 1
ATOM 2841 C CA . THR A 1 392 ? -3.276 0.975 14.796 1.00 96.44 392 THR A CA 1
ATOM 2842 C C . THR A 1 392 ? -4.277 1.204 13.674 1.00 96.44 392 THR A C 1
ATOM 2844 O O . THR A 1 392 ? -4.080 2.076 12.835 1.00 96.44 392 THR A O 1
ATOM 2847 N N . VAL A 1 393 ? -5.375 0.454 13.692 1.00 93.62 393 VAL A N 1
ATOM 2848 C CA . VAL A 1 393 ? -6.500 0.634 12.773 1.00 93.62 393 VAL A CA 1
ATOM 2849 C C . VAL A 1 393 ? -7.449 1.669 13.365 1.00 93.62 393 VAL A C 1
ATOM 2851 O O . VAL A 1 393 ? -8.120 1.434 14.380 1.00 93.62 393 VAL A O 1
ATOM 2854 N N . TYR A 1 394 ? -7.471 2.844 12.748 1.00 89.38 394 TYR A N 1
ATOM 2855 C CA . TYR A 1 394 ? -8.312 3.955 13.151 1.00 89.38 394 TYR A CA 1
ATOM 2856 C C . TYR A 1 394 ? -9.777 3.679 12.826 1.00 89.38 394 TYR A C 1
ATOM 2858 O O . TYR A 1 394 ? -10.113 3.081 11.816 1.00 89.38 394 TYR A O 1
ATOM 2866 N N . TYR A 1 395 ? -10.653 4.138 13.717 1.00 83.94 395 TYR A N 1
ATOM 2867 C CA . TYR A 1 395 ? -12.111 4.027 13.606 1.00 83.94 395 TYR A CA 1
ATOM 2868 C C . TYR A 1 395 ? -12.690 2.618 13.373 1.00 83.94 395 TYR A C 1
ATOM 2870 O O . TYR A 1 395 ? -13.871 2.524 13.050 1.00 83.94 395 TYR A O 1
ATOM 2878 N N . ALA A 1 396 ? -11.926 1.553 13.651 1.00 82.50 396 ALA A N 1
ATOM 2879 C CA . ALA A 1 396 ? -12.346 0.152 13.519 1.00 82.50 396 ALA A CA 1
ATOM 2880 C C . ALA A 1 396 ? -13.684 -0.192 14.209 1.00 82.50 396 ALA A C 1
ATOM 2882 O O . ALA A 1 396 ? -14.298 -1.205 13.894 1.00 82.50 396 ALA A O 1
ATOM 2883 N N . PHE A 1 397 ? -14.116 0.615 15.187 1.00 77.25 397 PHE A N 1
ATOM 2884 C CA . PHE A 1 397 ? -15.357 0.409 15.946 1.00 77.25 397 PHE A CA 1
ATOM 2885 C C . PHE A 1 397 ? -16.241 1.669 16.038 1.00 77.25 397 PHE A C 1
ATOM 2887 O O . PHE A 1 397 ? -17.053 1.791 16.960 1.00 77.25 397 PHE A O 1
ATOM 2894 N N . GLY A 1 398 ? -16.040 2.653 15.154 1.00 64.38 398 GLY A N 1
ATOM 2895 C CA . GLY A 1 398 ? -16.767 3.925 15.184 1.00 64.38 398 GLY A CA 1
ATOM 2896 C C . GLY A 1 398 ? -18.223 3.803 14.707 1.00 64.38 398 GLY A C 1
ATOM 2897 O O . GLY A 1 398 ? -18.496 3.200 13.677 1.00 64.38 398 GLY A O 1
ATOM 2898 N N . GLN A 1 399 ? -19.151 4.464 15.413 1.00 49.00 399 GLN A N 1
ATOM 2899 C CA . GLN A 1 399 ? -20.616 4.467 15.193 1.00 49.00 399 GLN A CA 1
ATOM 2900 C C . GLN A 1 399 ? -21.117 4.924 13.798 1.00 49.00 399 GLN A C 1
ATOM 2902 O O . GLN A 1 399 ? -22.327 4.973 13.573 1.00 49.00 399 GLN A O 1
ATOM 2907 N N . PHE A 1 400 ? -20.243 5.313 12.860 1.00 41.56 400 PHE A N 1
ATOM 2908 C CA . PHE A 1 400 ? -20.632 6.061 11.652 1.00 41.56 400 PHE A CA 1
ATOM 2909 C C . PHE A 1 400 ? -20.372 5.393 10.303 1.00 41.56 400 PHE A C 1
ATOM 2911 O O . PHE A 1 400 ? -20.608 6.039 9.281 1.00 41.56 400 PHE A O 1
ATOM 2918 N N . SER A 1 401 ? -19.978 4.124 10.241 1.00 47.06 401 SER A N 1
ATOM 2919 C CA . SER A 1 401 ? -19.753 3.511 8.928 1.00 47.06 401 SER A CA 1
ATOM 2920 C C . SER A 1 401 ? -19.690 1.995 8.986 1.00 47.06 401 SER A C 1
ATOM 2922 O O . SER A 1 401 ? -18.639 1.413 9.235 1.00 47.06 401 SER A O 1
ATOM 2924 N N . ALA A 1 402 ? -20.818 1.357 8.668 1.00 53.75 402 ALA A N 1
ATOM 2925 C CA . ALA A 1 402 ? -20.756 0.044 8.043 1.00 53.75 402 ALA A CA 1
ATOM 2926 C C . ALA A 1 402 ? -19.816 0.151 6.828 1.00 53.75 402 ALA A C 1
ATOM 2928 O O . ALA A 1 402 ? -20.088 0.964 5.941 1.00 53.75 402 ALA A O 1
ATOM 2929 N N . GLY A 1 403 ? -18.720 -0.609 6.839 1.00 55.28 403 GLY A N 1
ATOM 2930 C CA . GLY A 1 403 ? -17.732 -0.656 5.761 1.00 55.28 403 GLY A CA 1
ATOM 2931 C C . GLY A 1 403 ? -16.321 -0.173 6.103 1.00 55.28 403 GLY A C 1
ATOM 2932 O O . GLY A 1 403 ? -15.458 -0.449 5.303 1.00 55.28 403 GLY A O 1
ATOM 2933 N N . ASN A 1 404 ? -16.053 0.513 7.228 1.00 59.47 404 ASN A N 1
ATOM 2934 C CA . ASN A 1 404 ? -14.675 0.933 7.598 1.00 59.47 404 ASN A CA 1
ATOM 2935 C C . ASN A 1 404 ? -13.948 -0.110 8.478 1.00 59.47 404 ASN A C 1
ATOM 2937 O O . ASN A 1 404 ? -13.180 0.244 9.382 1.00 59.47 404 ASN A O 1
ATOM 2941 N N . GLU A 1 405 ? -14.331 -1.377 8.367 1.00 67.38 405 GLU A N 1
ATOM 2942 C CA . GLU A 1 405 ? -13.863 -2.426 9.260 1.00 67.38 405 GLU A CA 1
ATOM 2943 C C . GLU A 1 405 ? -12.894 -3.299 8.480 1.00 67.38 405 GLU A C 1
ATOM 2945 O O . GLU A 1 405 ? -13.348 -4.033 7.627 1.00 67.38 405 GLU A O 1
ATOM 2950 N N . VAL A 1 406 ? -11.609 -3.343 8.846 1.00 75.12 406 VAL A N 1
ATOM 2951 C CA . VAL A 1 406 ? -10.751 -4.437 8.362 1.00 75.12 406 VAL A CA 1
ATOM 2952 C C . VAL A 1 406 ? -11.430 -5.771 8.693 1.00 75.12 406 VAL A C 1
ATOM 2954 O O . VAL A 1 406 ? -11.568 -6.132 9.871 1.00 75.12 406 VAL A O 1
ATOM 2957 N N . GLU A 1 407 ? -11.851 -6.515 7.669 1.00 83.94 407 GLU A N 1
ATOM 2958 C CA . GLU A 1 407 ? -12.671 -7.709 7.859 1.00 83.94 407 GLU A CA 1
ATOM 2959 C C . GLU A 1 407 ? -11.867 -8.927 8.310 1.00 83.94 407 GLU A C 1
ATOM 2961 O O . GLU A 1 407 ? -12.440 -9.851 8.909 1.00 83.94 407 GLU A O 1
ATOM 2966 N N . ALA A 1 408 ? -10.559 -8.962 8.035 1.00 91.00 408 ALA A N 1
ATOM 2967 C CA . ALA A 1 408 ? -9.725 -10.101 8.391 1.00 91.00 408 ALA A CA 1
ATOM 2968 C C . ALA A 1 408 ? -8.266 -9.763 8.719 1.00 91.00 408 ALA A C 1
ATOM 2970 O O . ALA A 1 408 ? -7.633 -8.889 8.131 1.00 91.00 408 ALA A O 1
ATOM 2971 N N . ILE A 1 409 ? -7.700 -10.565 9.623 1.00 95.56 409 ILE A N 1
ATOM 2972 C CA . ILE A 1 409 ? -6.255 -10.684 9.827 1.00 95.56 409 ILE A CA 1
ATOM 2973 C C . ILE A 1 409 ? -5.820 -12.075 9.362 1.00 95.56 409 ILE A C 1
ATOM 2975 O O . ILE A 1 409 ? -6.233 -13.093 9.930 1.00 95.56 409 ILE A O 1
ATOM 2979 N N . GLU A 1 410 ? -4.972 -12.123 8.340 1.00 97.25 410 GLU A N 1
ATOM 2980 C CA . GLU A 1 410 ? -4.443 -13.348 7.742 1.00 97.25 410 GLU A CA 1
ATOM 2981 C C . GLU A 1 410 ? -3.008 -13.627 8.192 1.00 97.25 410 GLU A C 1
ATOM 2983 O O . GLU A 1 410 ? -2.148 -12.746 8.214 1.00 97.25 410 GLU A O 1
ATOM 2988 N N . PHE A 1 411 ? -2.724 -14.892 8.493 1.00 97.56 411 PHE A N 1
ATOM 2989 C CA . PHE A 1 411 ? -1.392 -15.369 8.852 1.00 97.56 411 PHE A CA 1
ATOM 2990 C C . PHE A 1 411 ? -0.800 -16.225 7.730 1.00 97.56 411 PHE A C 1
ATOM 2992 O O . PHE A 1 411 ? -1.510 -16.944 7.026 1.00 97.56 411 PHE A O 1
ATOM 2999 N N . ALA A 1 412 ? 0.530 -16.246 7.626 1.00 95.31 412 ALA A N 1
ATOM 3000 C CA . ALA A 1 412 ? 1.246 -17.023 6.610 1.00 95.31 412 ALA A CA 1
ATOM 3001 C C . ALA A 1 412 ? 0.991 -18.550 6.655 1.00 95.31 412 ALA A C 1
ATOM 3003 O O . ALA A 1 412 ? 1.275 -19.248 5.682 1.00 95.31 412 ALA A O 1
ATOM 3004 N N . ASP A 1 413 ? 0.479 -19.092 7.768 1.00 94.69 413 ASP A N 1
ATOM 3005 C CA . ASP A 1 413 ? 0.100 -20.508 7.894 1.00 94.69 413 ASP A CA 1
ATOM 3006 C C . ASP A 1 413 ? -1.341 -20.815 7.437 1.00 94.69 413 ASP A C 1
ATOM 3008 O O . ASP A 1 413 ? -1.769 -21.972 7.490 1.00 94.69 413 ASP A O 1
ATOM 3012 N N . GLY A 1 414 ? -2.071 -19.801 6.962 1.00 94.50 414 GLY A N 1
ATOM 3013 C CA . GLY A 1 414 ? -3.465 -19.889 6.535 1.00 94.50 414 GLY A CA 1
ATOM 3014 C C . GLY A 1 414 ? -4.482 -19.726 7.666 1.00 94.50 414 GLY A C 1
ATOM 3015 O O . GLY A 1 414 ? -5.680 -19.862 7.419 1.00 94.50 414 GLY A O 1
ATOM 3016 N N . THR A 1 415 ? -4.047 -19.457 8.903 1.00 96.50 415 THR A N 1
ATOM 3017 C CA . THR A 1 415 ? -4.956 -19.021 9.971 1.00 96.50 415 THR A CA 1
ATOM 3018 C C . THR A 1 415 ? -5.567 -17.675 9.595 1.00 96.50 415 THR A C 1
ATOM 3020 O O . THR A 1 415 ? -4.869 -16.793 9.100 1.00 96.50 415 THR A O 1
ATOM 3023 N N . VAL A 1 416 ? -6.861 -17.510 9.867 1.00 96.00 416 VAL A N 1
ATOM 3024 C CA . VAL A 1 416 ? -7.592 -16.257 9.652 1.00 96.00 416 VAL A CA 1
ATOM 3025 C C . VAL A 1 416 ? -8.321 -15.891 10.939 1.00 96.00 416 VAL A C 1
ATOM 3027 O O . VAL A 1 416 ? -8.986 -16.740 11.543 1.00 96.00 416 VAL A O 1
ATOM 3030 N N . TRP A 1 417 ? -8.179 -14.643 11.378 1.00 95.19 417 TRP A N 1
ATOM 3031 C CA . TRP A 1 417 ? -9.076 -14.027 12.351 1.00 95.19 417 TRP A CA 1
ATOM 3032 C C . TRP A 1 417 ? -10.040 -13.133 11.588 1.00 95.19 417 TRP A C 1
ATOM 3034 O O . TRP A 1 417 ? -9.655 -12.059 11.142 1.00 95.19 417 TRP A O 1
ATOM 3044 N N . ASP A 1 418 ? -11.270 -13.605 11.415 1.00 90.88 418 ASP A N 1
ATOM 3045 C CA . ASP A 1 418 ? -12.344 -12.785 10.865 1.00 90.88 418 ASP A CA 1
ATOM 3046 C C . ASP A 1 418 ? -12.824 -11.743 11.889 1.00 90.88 418 ASP A C 1
ATOM 3048 O O . ASP A 1 418 ? -12.523 -11.822 13.087 1.00 90.88 418 ASP A O 1
ATOM 3052 N N . LEU A 1 419 ? -13.602 -10.772 11.418 1.00 85.06 419 LEU A N 1
ATOM 3053 C CA . LEU A 1 419 ? -14.164 -9.712 12.251 1.00 85.06 419 LEU A CA 1
ATOM 3054 C C . LEU A 1 419 ? -14.916 -10.252 13.478 1.00 85.06 419 LEU A C 1
ATOM 3056 O O . LEU A 1 419 ? -14.764 -9.723 14.577 1.00 85.06 419 LEU A O 1
ATOM 3060 N N . ALA A 1 420 ? -15.684 -11.336 13.326 1.00 86.88 420 ALA A N 1
ATOM 3061 C CA . ALA A 1 420 ? -16.418 -11.950 14.433 1.00 86.88 420 ALA A CA 1
ATOM 3062 C C . ALA A 1 420 ? -15.467 -12.483 15.518 1.00 86.88 420 ALA A C 1
ATOM 3064 O O . ALA A 1 420 ? -15.685 -12.276 16.715 1.00 86.88 420 ALA A O 1
ATOM 3065 N N . ARG A 1 421 ? -14.376 -13.138 15.113 1.00 92.31 421 ARG A N 1
ATOM 3066 C CA . ARG A 1 421 ? -13.342 -13.628 16.023 1.00 92.31 421 ARG A CA 1
ATOM 3067 C C . ARG A 1 421 ? -12.584 -12.482 16.684 1.00 92.31 421 ARG A C 1
ATOM 3069 O O . ARG A 1 421 ? -12.317 -12.584 17.882 1.00 92.31 421 ARG A O 1
ATOM 3076 N N . ILE A 1 422 ? -12.237 -11.433 15.936 1.00 91.50 422 ILE A N 1
ATOM 3077 C CA . ILE A 1 422 ? -11.577 -10.224 16.454 1.00 91.50 422 ILE A CA 1
ATOM 3078 C C . ILE A 1 422 ? -12.453 -9.586 17.531 1.00 91.50 422 ILE A C 1
ATOM 3080 O O . ILE A 1 422 ? -11.983 -9.395 18.652 1.00 91.50 422 ILE A O 1
ATOM 3084 N N . LYS A 1 423 ? -13.735 -9.350 17.228 1.00 89.12 423 LYS A N 1
ATOM 3085 C CA . LYS A 1 423 ? -14.702 -8.773 18.166 1.00 89.12 423 LYS A CA 1
ATOM 3086 C C . LYS A 1 423 ? -14.820 -9.605 19.447 1.00 89.12 423 LYS A C 1
ATOM 3088 O O . LYS A 1 423 ? -14.613 -9.091 20.541 1.00 89.12 423 LYS A O 1
ATOM 3093 N N . ALA A 1 424 ? -14.982 -10.924 19.319 1.00 91.19 424 ALA A N 1
ATOM 3094 C CA . ALA A 1 424 ? -15.057 -11.829 20.469 1.00 91.19 424 ALA A CA 1
ATOM 3095 C C . ALA A 1 424 ? -13.793 -11.837 21.356 1.00 91.19 424 ALA A C 1
ATOM 3097 O O . ALA A 1 424 ? -13.882 -12.103 22.550 1.00 91.19 424 ALA A O 1
ATOM 3098 N N . MET A 1 425 ? -12.606 -11.584 20.793 1.00 92.31 425 MET A N 1
ATOM 3099 C CA . MET A 1 425 ? -11.363 -11.493 21.574 1.00 92.31 425 MET A CA 1
ATOM 3100 C C . MET A 1 425 ? -11.235 -10.174 22.346 1.00 92.31 425 MET A C 1
ATOM 3102 O O . MET A 1 425 ? -10.529 -10.143 23.349 1.00 92.31 425 MET A O 1
ATOM 3106 N N . LEU A 1 426 ? -11.879 -9.096 21.891 1.00 92.75 426 LEU A N 1
ATOM 3107 C CA . LEU A 1 426 ? -11.765 -7.761 22.492 1.00 92.75 426 LEU A CA 1
ATOM 3108 C C . LEU A 1 426 ? -12.692 -7.543 23.690 1.00 92.75 426 LEU A C 1
ATOM 3110 O O . LEU A 1 426 ? -12.421 -6.657 24.495 1.00 92.75 426 LEU A O 1
ATOM 3114 N N . ILE A 1 427 ? -13.748 -8.348 23.810 1.00 93.06 427 ILE A N 1
ATOM 3115 C CA . ILE A 1 427 ? -14.718 -8.309 24.917 1.00 93.06 427 ILE A CA 1
ATOM 3116 C C . ILE A 1 427 ? -14.514 -9.455 25.922 1.00 93.06 427 ILE A C 1
ATOM 3118 O O . ILE A 1 427 ? -15.404 -9.779 26.703 1.00 93.06 427 ILE A O 1
ATOM 3122 N N . GLN A 1 428 ? -13.354 -10.115 25.886 1.00 93.81 428 GLN A N 1
ATOM 3123 C CA . GLN A 1 428 ? -13.048 -11.223 26.782 1.00 93.81 428 GLN A CA 1
ATOM 3124 C C . GLN A 1 428 ? -12.455 -10.705 28.105 1.00 93.81 428 GLN A C 1
ATOM 3126 O O . GLN A 1 428 ? -11.332 -10.203 28.107 1.00 93.81 428 GLN A O 1
ATOM 3131 N N . GLY A 1 429 ? -13.180 -10.883 29.215 1.00 93.69 429 GLY A N 1
ATOM 3132 C CA . GLY A 1 429 ? -12.697 -10.578 30.567 1.00 93.69 429 GLY A CA 1
ATOM 3133 C C . GLY A 1 429 ? -11.573 -11.499 31.056 1.00 93.69 429 GLY A C 1
ATOM 3134 O O . GLY A 1 429 ? -11.262 -12.542 30.453 1.00 93.69 429 GLY A O 1
ATOM 3135 N N . SER A 1 430 ? -10.935 -11.107 32.156 1.00 94.31 430 SER A N 1
ATOM 3136 C CA . SER A 1 430 ? -9.822 -11.806 32.795 1.00 94.31 430 SER A CA 1
ATOM 3137 C C . SER A 1 430 ? -9.952 -11.778 34.325 1.00 94.31 430 SER A C 1
ATOM 3139 O O . SER A 1 430 ? -11.009 -11.518 34.853 1.00 94.31 430 SER A O 1
ATOM 3141 N N . ALA A 1 431 ? -8.910 -12.155 35.070 1.00 94.88 431 ALA A N 1
ATOM 3142 C CA . ALA A 1 431 ? -8.952 -12.090 36.540 1.00 94.88 431 ALA A CA 1
ATOM 3143 C C . ALA A 1 431 ? -8.459 -10.732 37.096 1.00 94.88 431 ALA A C 1
ATOM 3145 O O . ALA A 1 431 ? -8.030 -10.643 38.252 1.00 94.88 431 ALA A O 1
ATOM 3146 N N . GLY A 1 432 ? -8.339 -9.731 36.225 1.00 96.00 432 GLY A N 1
ATOM 3147 C CA . GLY A 1 432 ? -7.861 -8.390 36.528 1.00 96.00 432 GLY A CA 1
ATOM 3148 C C . GLY A 1 432 ? -8.966 -7.361 36.295 1.00 96.00 432 GLY A C 1
ATOM 3149 O O . GLY A 1 432 ? -10.034 -7.716 35.840 1.00 96.00 432 GLY A O 1
ATOM 3150 N N . PRO A 1 433 ? -8.732 -6.084 36.637 1.00 96.44 433 PRO A N 1
ATOM 3151 C CA . PRO A 1 433 ? -9.675 -5.025 36.310 1.00 96.44 433 PRO A CA 1
ATOM 3152 C C . PRO A 1 433 ? -9.576 -4.638 34.828 1.00 96.44 433 PRO A C 1
ATOM 3154 O O . PRO A 1 433 ? -8.530 -4.156 34.369 1.00 96.44 433 PRO A O 1
ATOM 3157 N N . GLU A 1 434 ? -10.686 -4.757 34.113 1.00 94.56 434 GLU A N 1
ATOM 3158 C CA . GLU A 1 434 ? -10.813 -4.470 32.693 1.00 94.56 434 GLU A CA 1
ATOM 3159 C C . GLU A 1 434 ? -11.780 -3.317 32.382 1.00 94.56 434 GLU A C 1
ATOM 3161 O O . GLU A 1 434 ? -12.598 -2.867 33.182 1.00 94.56 434 GLU A O 1
ATOM 3166 N N . THR A 1 435 ? -11.664 -2.797 31.161 1.00 95.00 435 THR A N 1
ATOM 3167 C CA . THR A 1 435 ? -12.702 -1.966 30.547 1.00 95.00 435 THR A CA 1
ATOM 3168 C C . THR A 1 435 ? -13.154 -2.673 29.281 1.00 95.00 435 THR A C 1
ATOM 3170 O O . THR A 1 435 ? -12.422 -2.689 28.288 1.00 95.00 435 THR A O 1
ATOM 3173 N N . LEU A 1 436 ? -14.331 -3.287 29.343 1.00 95.06 436 LEU A N 1
ATOM 3174 C CA . LEU A 1 436 ? -14.940 -4.049 28.262 1.00 95.06 436 LEU A CA 1
ATOM 3175 C C . LEU A 1 436 ? -16.043 -3.204 27.628 1.00 95.06 436 LEU A C 1
ATOM 3177 O O . LEU A 1 436 ? -16.842 -2.576 28.315 1.00 95.06 436 LEU A O 1
ATOM 3181 N N . ILE A 1 437 ? -16.050 -3.147 26.302 1.00 93.81 437 ILE A N 1
ATOM 3182 C CA . ILE A 1 437 ? -17.007 -2.344 25.544 1.00 93.81 437 ILE A CA 1
ATOM 3183 C C . ILE A 1 437 ? -17.524 -3.217 24.411 1.00 93.81 437 ILE A C 1
ATOM 3185 O O . ILE A 1 437 ? -16.729 -3.611 23.548 1.00 93.81 437 ILE A O 1
ATOM 3189 N N . GLY A 1 438 ? -18.825 -3.479 24.427 1.00 92.81 438 GLY A N 1
ATOM 3190 C CA . GLY A 1 438 ? -19.558 -4.171 23.383 1.00 92.81 438 GLY A CA 1
ATOM 3191 C C . GLY A 1 438 ? -19.673 -3.365 22.090 1.00 92.81 438 GLY A C 1
ATOM 3192 O O . GLY A 1 438 ? -18.869 -2.470 21.764 1.00 92.81 438 GLY A O 1
ATOM 3193 N N . TYR A 1 439 ? -20.674 -3.736 21.317 1.00 89.81 439 TYR A N 1
ATOM 3194 C CA . TYR A 1 439 ? -20.971 -3.278 19.975 1.00 89.81 439 TYR A CA 1
ATOM 3195 C C . TYR A 1 439 ? -22.441 -2.855 19.897 1.00 89.81 439 TYR A C 1
ATOM 3197 O O . TYR A 1 439 ? -23.211 -3.045 20.822 1.00 89.81 439 TYR A O 1
ATOM 3205 N N . ASP A 1 440 ? -22.863 -2.287 18.767 1.00 89.00 440 ASP A N 1
ATOM 3206 C CA . ASP A 1 440 ? -24.287 -1.991 18.539 1.00 89.00 440 ASP A CA 1
ATOM 3207 C C . ASP A 1 440 ? -25.067 -3.272 18.123 1.00 89.00 440 ASP A C 1
ATOM 3209 O O . ASP A 1 440 ? -25.881 -3.260 17.190 1.00 89.00 440 ASP A O 1
ATOM 3213 N N . THR A 1 441 ? -24.755 -4.408 18.756 1.00 91.06 441 THR A N 1
ATOM 3214 C CA . THR A 1 441 ? -25.405 -5.714 18.601 1.00 91.06 441 THR A CA 1
ATOM 3215 C C . THR A 1 441 ? -25.607 -6.371 19.960 1.00 91.06 441 THR A C 1
ATOM 3217 O O . THR A 1 441 ? -24.766 -6.195 20.817 1.00 91.06 441 THR A O 1
ATOM 3220 N N . ALA A 1 442 ? -26.618 -7.238 20.090 1.00 94.56 442 ALA A N 1
ATOM 3221 C CA . ALA A 1 442 ? -26.825 -8.044 21.297 1.00 94.56 442 ALA A CA 1
ATOM 3222 C C . ALA A 1 442 ? -25.580 -8.879 21.660 1.00 94.56 442 ALA A C 1
ATOM 3224 O O . ALA A 1 442 ? -25.282 -9.893 21.006 1.00 94.56 442 ALA A O 1
ATOM 3225 N N . ASP A 1 443 ? -24.887 -8.457 22.709 1.00 95.25 443 ASP A N 1
ATOM 3226 C CA . ASP A 1 443 ? -23.625 -8.998 23.180 1.00 95.25 443 ASP A CA 1
ATOM 3227 C C . ASP A 1 443 ? -23.789 -9.788 24.485 1.00 95.25 443 ASP A C 1
ATOM 3229 O O . ASP A 1 443 ? -24.768 -9.707 25.226 1.00 95.25 443 ASP A O 1
ATOM 3233 N N . THR A 1 444 ? -22.801 -10.632 24.776 1.00 97.00 444 THR A N 1
ATOM 3234 C CA . THR A 1 444 ? -22.693 -11.313 26.069 1.00 97.00 444 THR A CA 1
ATOM 3235 C C . THR A 1 444 ? -21.283 -11.128 26.594 1.00 97.00 444 THR A C 1
ATOM 3237 O O . THR A 1 444 ? -20.334 -11.667 26.018 1.00 97.00 444 THR A O 1
ATOM 3240 N N . ILE A 1 445 ? -21.152 -10.373 27.682 1.00 97.88 445 ILE A N 1
ATOM 3241 C CA . ILE A 1 445 ? -19.868 -9.949 28.239 1.00 97.88 445 ILE A CA 1
ATOM 3242 C C . ILE A 1 445 ? -19.786 -10.399 29.696 1.00 97.88 445 ILE A C 1
ATOM 3244 O O . ILE A 1 445 ? -20.731 -10.226 30.459 1.00 97.88 445 ILE A O 1
ATOM 3248 N N . SER A 1 446 ? -18.648 -10.983 30.072 1.00 97.62 446 SER A N 1
ATOM 3249 C CA . SER A 1 446 ? -18.352 -11.377 31.449 1.00 97.62 446 SER A CA 1
ATOM 3250 C C . SER A 1 446 ? -17.008 -10.786 31.866 1.00 97.62 446 SER A C 1
ATOM 3252 O O . SER A 1 446 ? -16.009 -11.038 31.181 1.00 97.62 446 SER A O 1
ATOM 3254 N N . GLY A 1 447 ? -17.007 -10.003 32.947 1.00 97.06 447 GLY A N 1
ATOM 3255 C CA . GLY A 1 447 ? -15.819 -9.409 33.568 1.00 97.06 447 GLY A CA 1
ATOM 3256 C C . GLY A 1 447 ? -14.913 -10.463 34.201 1.00 97.06 447 GLY A C 1
ATOM 3257 O O . GLY A 1 447 ? -13.718 -10.492 33.924 1.00 97.06 447 GLY A O 1
ATOM 3258 N N . LEU A 1 448 ? -15.534 -11.464 34.840 1.00 97.44 448 LEU A N 1
ATOM 3259 C CA . LEU A 1 448 ? -14.914 -12.516 35.655 1.00 97.44 448 LEU A CA 1
ATOM 3260 C C . LEU A 1 448 ? -14.484 -11.968 37.025 1.00 97.44 448 LEU A C 1
ATOM 3262 O O . LEU A 1 448 ? -15.338 -11.476 37.741 1.00 97.44 448 LEU A O 1
ATOM 3266 N N . ASP A 1 449 ? -13.233 -12.165 37.459 1.00 96.69 449 ASP A N 1
ATOM 3267 C CA . ASP A 1 449 ? -12.774 -11.602 38.736 1.00 96.69 449 ASP A CA 1
ATOM 3268 C C . ASP A 1 449 ? -12.133 -10.246 38.429 1.00 96.69 449 ASP A C 1
ATOM 3270 O O . ASP A 1 449 ? -11.252 -10.187 37.579 1.00 96.69 449 ASP A O 1
ATOM 3274 N N . GLY A 1 450 ? -12.413 -9.192 39.180 1.00 97.50 450 GLY A N 1
ATOM 3275 C CA . GLY A 1 450 ? -11.850 -7.890 38.837 1.00 97.50 450 GLY A CA 1
ATOM 3276 C C . GLY A 1 450 ? -12.679 -6.761 39.400 1.00 97.50 450 GLY A C 1
ATOM 3277 O O . GLY A 1 450 ? -13.635 -6.990 40.108 1.00 97.50 450 GLY A O 1
ATOM 3278 N N . ASN A 1 451 ? -12.259 -5.526 39.161 1.00 98.25 451 ASN A N 1
ATOM 3279 C CA . ASN A 1 451 ? -13.176 -4.401 39.307 1.00 98.25 451 ASN A CA 1
ATOM 3280 C C . ASN A 1 451 ? -13.330 -3.843 37.902 1.00 98.25 451 ASN A C 1
ATOM 3282 O O . ASN A 1 451 ? -12.461 -3.084 37.447 1.00 98.25 451 ASN A O 1
ATOM 3286 N N . ASP A 1 452 ? -14.375 -4.276 37.225 1.00 98.31 452 ASP A N 1
ATOM 3287 C CA . ASP A 1 452 ? -14.547 -4.111 35.797 1.00 98.31 452 ASP A CA 1
ATOM 3288 C C . ASP A 1 452 ? -15.461 -2.937 35.469 1.00 98.31 452 ASP A C 1
ATOM 3290 O O . ASP A 1 452 ? -16.326 -2.523 36.242 1.00 98.31 452 ASP A O 1
ATOM 3294 N N . VAL A 1 453 ? -15.245 -2.366 34.289 1.00 98.00 453 VAL A N 1
ATOM 3295 C CA . VAL A 1 453 ? -16.169 -1.417 33.671 1.00 98.00 453 VAL A CA 1
ATOM 3296 C C . VAL A 1 453 ? -16.648 -2.040 32.372 1.00 98.00 453 VAL A C 1
ATOM 3298 O O . VAL A 1 453 ? -15.852 -2.206 31.449 1.00 98.00 453 VAL A O 1
ATOM 3301 N N . ILE A 1 454 ? -17.929 -2.381 32.300 1.00 98.19 454 ILE A N 1
ATOM 3302 C CA . ILE A 1 454 ? -18.543 -3.046 31.152 1.00 98.19 454 ILE A CA 1
ATOM 3303 C C . ILE A 1 454 ? -19.628 -2.137 30.574 1.00 98.19 454 ILE A C 1
ATOM 3305 O O . ILE A 1 454 ? -20.525 -1.718 31.299 1.00 98.19 454 ILE A O 1
ATOM 3309 N N . SER A 1 455 ? -19.546 -1.839 29.279 1.00 96.88 455 SER A N 1
ATOM 3310 C CA . SER A 1 455 ? -20.580 -1.120 28.520 1.00 96.88 455 SER A CA 1
ATOM 3311 C C . SER A 1 455 ? -21.075 -2.012 27.380 1.00 96.88 455 SER A C 1
ATOM 3313 O O . SER A 1 455 ? -20.251 -2.520 26.616 1.00 96.88 455 SER A O 1
ATOM 3315 N N . GLY A 1 456 ? -22.387 -2.245 27.307 1.00 95.56 456 GLY A N 1
ATOM 3316 C CA . GLY A 1 456 ? -23.050 -3.049 26.272 1.00 95.56 456 GLY A CA 1
ATOM 3317 C C . GLY A 1 456 ? -23.151 -2.309 24.937 1.00 95.56 456 GLY A C 1
ATOM 3318 O O . GLY A 1 456 ? -22.678 -2.803 23.917 1.00 95.56 456 GLY A O 1
ATOM 3319 N N . ARG A 1 457 ? -23.546 -1.031 25.008 1.00 93.31 457 ARG A N 1
ATOM 3320 C CA . ARG A 1 457 ? -23.830 -0.106 23.899 1.00 93.31 457 ARG A CA 1
ATOM 3321 C C . ARG A 1 457 ? -25.229 -0.268 23.321 1.00 93.31 457 ARG A C 1
ATOM 3323 O O . ARG A 1 457 ? -26.126 0.468 23.709 1.00 93.31 457 ARG A O 1
ATOM 3330 N N . GLY A 1 458 ? -25.391 -1.036 22.256 1.00 92.38 458 GLY A N 1
ATOM 3331 C CA . GLY A 1 458 ? -26.633 -1.050 21.498 1.00 92.38 458 GLY A CA 1
ATOM 3332 C C . GLY A 1 458 ? -27.090 -2.471 21.253 1.00 92.38 458 GLY A C 1
ATOM 3333 O O . GLY A 1 458 ? -26.310 -3.280 20.783 1.00 92.38 458 GLY A O 1
ATOM 3334 N N . GLY A 1 459 ? -28.380 -2.737 21.402 1.00 95.94 459 GLY A N 1
ATOM 3335 C CA . GLY A 1 459 ? -28.915 -4.093 21.299 1.00 95.94 459 GLY A CA 1
ATOM 3336 C C . GLY A 1 459 ? -29.168 -4.683 22.679 1.00 95.94 459 GLY A C 1
ATOM 3337 O O . GLY A 1 459 ? -28.834 -4.077 23.675 1.00 95.94 459 GLY A O 1
ATOM 3338 N N . ASP A 1 460 ? -29.835 -5.835 22.711 1.00 98.19 460 ASP A N 1
ATOM 3339 C CA . ASP A 1 460 ? -30.269 -6.454 23.965 1.00 98.19 460 ASP A CA 1
ATOM 3340 C C . ASP A 1 460 ? -29.103 -7.257 24.569 1.00 98.19 460 ASP A C 1
ATOM 3342 O O . ASP A 1 460 ? -28.841 -8.398 24.156 1.00 98.19 460 ASP A O 1
ATOM 3346 N N . ASP A 1 461 ? -28.383 -6.659 25.512 1.00 98.50 461 ASP A N 1
ATOM 3347 C CA . ASP A 1 461 ? -27.112 -7.164 26.019 1.00 98.50 461 ASP A CA 1
ATOM 3348 C C . ASP A 1 461 ? -27.268 -8.023 27.280 1.00 98.50 461 ASP A C 1
ATOM 3350 O O . ASP A 1 461 ? -28.225 -7.937 28.049 1.00 98.50 461 ASP A O 1
ATOM 3354 N N . THR A 1 462 ? -26.306 -8.913 27.521 1.00 98.56 462 THR A N 1
ATOM 3355 C CA . THR A 1 462 ? -26.163 -9.624 28.800 1.00 98.56 462 THR A CA 1
ATOM 3356 C C . THR A 1 462 ? -24.780 -9.365 29.377 1.00 98.56 462 THR A C 1
ATOM 3358 O O . THR A 1 462 ? -23.780 -9.862 28.854 1.00 98.56 462 THR A O 1
ATOM 3361 N N . LEU A 1 463 ? -24.731 -8.610 30.471 1.00 98.69 463 LEU A N 1
ATOM 3362 C CA . LEU A 1 463 ? -23.513 -8.171 31.143 1.00 98.69 463 LEU A CA 1
ATOM 3363 C C . LEU A 1 463 ? -23.408 -8.841 32.518 1.00 98.69 463 LEU A C 1
ATOM 3365 O O . LEU A 1 463 ? -24.334 -8.763 33.323 1.00 98.69 463 LEU A O 1
ATOM 3369 N N . ASP A 1 464 ? -22.284 -9.497 32.785 1.00 98.56 464 ASP A N 1
ATOM 3370 C CA . ASP A 1 464 ? -21.979 -10.178 34.048 1.00 98.56 464 ASP A CA 1
ATOM 3371 C C . ASP A 1 464 ? -20.667 -9.619 34.613 1.00 98.56 464 ASP A C 1
ATOM 3373 O O . ASP A 1 464 ? -19.612 -9.834 34.014 1.00 98.56 464 ASP A O 1
ATOM 3377 N N . GLY A 1 465 ? -20.733 -8.864 35.712 1.00 98.00 465 GLY A N 1
ATOM 3378 C CA . GLY A 1 465 ? -19.556 -8.311 36.392 1.00 98.00 465 GLY A CA 1
ATOM 3379 C C . GLY A 1 465 ? -18.705 -9.435 36.966 1.00 98.00 465 GLY A C 1
ATOM 3380 O O . GLY A 1 465 ? -17.597 -9.691 36.494 1.00 98.00 465 GLY A O 1
ATOM 3381 N N . GLY A 1 466 ? -19.313 -10.225 37.848 1.00 98.19 466 GLY A N 1
ATOM 3382 C CA . GLY A 1 466 ? -18.677 -11.355 38.508 1.00 98.19 466 GLY A CA 1
ATOM 3383 C C . GLY A 1 466 ? -18.142 -10.947 39.882 1.00 98.19 466 GLY A C 1
ATOM 3384 O O . GLY A 1 466 ? -18.780 -10.184 40.604 1.00 98.19 466 GLY A O 1
ATOM 3385 N N . PRO A 1 467 ? -17.055 -11.564 40.377 1.00 97.75 467 PRO A N 1
ATOM 3386 C CA . PRO A 1 467 ? -16.480 -11.130 41.640 1.00 97.75 467 PRO A CA 1
ATOM 3387 C C . PRO A 1 467 ? -15.682 -9.823 41.562 1.00 97.75 467 PRO A C 1
ATOM 3389 O O . PRO A 1 467 ? -14.568 -9.799 41.045 1.00 97.75 467 PRO A O 1
ATOM 3392 N N . GLY A 1 468 ? -16.138 -8.828 42.315 1.00 98.06 468 GLY A N 1
ATOM 3393 C CA . GLY A 1 468 ? -15.433 -7.598 42.649 1.00 98.06 468 GLY A CA 1
ATOM 3394 C C . GLY A 1 468 ? -16.361 -6.399 42.518 1.00 98.06 468 GLY A C 1
ATOM 3395 O O . GLY A 1 468 ? -17.562 -6.571 42.539 1.00 98.06 468 GLY A O 1
ATOM 3396 N N . ALA A 1 469 ? -15.829 -5.179 42.596 1.00 98.50 469 ALA A N 1
ATOM 3397 C CA . ALA A 1 469 ? -16.685 -3.987 42.598 1.00 98.50 469 ALA A CA 1
ATOM 3398 C C . ALA A 1 469 ? -16.770 -3.418 41.182 1.00 98.50 469 ALA A C 1
ATOM 3400 O O . ALA A 1 469 ? -15.871 -2.667 40.771 1.00 98.50 469 ALA A O 1
ATOM 3401 N N . ASP A 1 470 ? -17.844 -3.767 40.488 1.00 98.69 470 ASP A N 1
ATOM 3402 C CA . ASP A 1 470 ? -18.003 -3.596 39.052 1.00 98.69 470 ASP A CA 1
ATOM 3403 C C . ASP A 1 470 ? -18.930 -2.429 38.699 1.00 98.69 470 ASP A C 1
ATOM 3405 O O . ASP A 1 470 ? -19.737 -1.935 39.494 1.00 98.69 470 ASP A O 1
ATOM 3409 N N . ARG A 1 471 ? -18.792 -1.944 37.466 1.00 98.69 471 ARG A N 1
ATOM 3410 C CA . ARG A 1 471 ? -19.683 -0.958 36.856 1.00 98.69 471 ARG A CA 1
ATOM 3411 C C . ARG A 1 471 ? -20.190 -1.496 35.526 1.00 98.69 471 ARG A C 1
ATOM 3413 O O . ARG A 1 471 ? -19.403 -1.644 34.596 1.00 98.69 471 ARG A O 1
ATOM 3420 N N . LEU A 1 472 ? -21.496 -1.711 35.427 1.00 98.81 472 LEU A N 1
ATOM 3421 C CA . LEU A 1 472 ? -22.174 -2.225 34.240 1.00 98.81 472 LEU A CA 1
ATOM 3422 C C . LEU A 1 472 ? -23.106 -1.156 33.661 1.00 98.81 472 LEU A C 1
ATOM 3424 O O . LEU A 1 472 ? -23.895 -0.559 34.394 1.00 98.81 472 LEU A O 1
ATOM 3428 N N . GLU A 1 473 ? -23.016 -0.918 32.358 1.00 98.62 473 GLU A N 1
ATOM 3429 C CA . GLU A 1 473 ? -23.846 0.025 31.602 1.00 98.62 473 GLU A CA 1
ATOM 3430 C C . GLU A 1 473 ? -24.466 -0.708 30.402 1.00 98.62 473 GLU A C 1
ATOM 3432 O O . GLU A 1 473 ? -23.733 -1.091 29.494 1.00 98.62 473 GLU A O 1
ATOM 3437 N N . GLY A 1 474 ? -25.784 -0.921 30.396 1.00 97.94 474 GLY A N 1
ATOM 3438 C CA . GLY A 1 474 ? -26.503 -1.522 29.262 1.00 97.94 474 GLY A CA 1
ATOM 3439 C C . GLY A 1 474 ? -26.547 -0.587 28.048 1.00 97.94 474 GLY A C 1
ATOM 3440 O O . GLY A 1 474 ? -26.099 -0.937 26.962 1.00 97.94 474 GLY A O 1
ATOM 3441 N N . GLU A 1 475 ? -26.870 0.683 28.304 1.00 97.44 475 GLU A N 1
ATOM 3442 C CA . GLU A 1 475 ? -27.039 1.768 27.330 1.00 97.44 475 GLU A CA 1
ATOM 3443 C C . GLU A 1 475 ? -28.353 1.713 26.536 1.00 97.44 475 GLU A C 1
ATOM 3445 O O . GLU A 1 475 ? -29.309 2.349 26.966 1.00 97.44 475 GLU A O 1
ATOM 3450 N N . ARG A 1 476 ? -28.410 1.127 25.336 1.00 97.19 476 ARG A N 1
ATOM 3451 C CA . ARG A 1 476 ? -29.644 1.058 24.529 1.00 97.19 476 ARG A CA 1
ATOM 3452 C C . ARG A 1 476 ? -29.992 -0.390 24.232 1.00 97.19 476 ARG A C 1
ATOM 3454 O O . ARG A 1 476 ? -29.306 -0.997 23.419 1.00 97.19 476 ARG A O 1
ATOM 3461 N N . GLY A 1 477 ? -31.180 -0.820 24.618 1.00 98.00 477 GLY A N 1
ATOM 3462 C CA . GLY A 1 477 ? -31.647 -2.182 24.371 1.00 98.00 477 GLY A CA 1
ATOM 3463 C C . GLY A 1 477 ? -32.369 -2.713 25.592 1.00 98.00 477 GLY A C 1
ATOM 3464 O O . GLY A 1 477 ? -32.383 -2.053 26.615 1.00 98.00 477 GLY A O 1
ATOM 3465 N N . ASP A 1 478 ? -33.029 -3.862 25.471 1.00 98.56 478 ASP A N 1
ATOM 3466 C CA . ASP A 1 478 ? -33.594 -4.532 26.646 1.00 98.56 478 ASP A CA 1
ATOM 3467 C C . ASP A 1 478 ? -32.491 -5.400 27.292 1.00 98.56 478 ASP A C 1
ATOM 3469 O O . ASP A 1 478 ? -32.267 -6.542 26.872 1.00 98.56 478 ASP A O 1
ATOM 3473 N N . ASP A 1 479 ? -31.805 -4.871 28.306 1.00 98.75 479 ASP A N 1
ATOM 3474 C CA . ASP A 1 479 ? -30.546 -5.427 28.811 1.00 98.75 479 ASP A CA 1
ATOM 3475 C C . ASP A 1 479 ? -30.707 -6.314 30.058 1.00 98.75 479 ASP A C 1
ATOM 3477 O O . ASP A 1 479 ? -31.646 -6.203 30.850 1.00 98.75 479 ASP A O 1
ATOM 3481 N N . ILE A 1 480 ? -29.755 -7.224 30.275 1.00 98.88 480 ILE A N 1
ATOM 3482 C CA . ILE A 1 480 ? -29.629 -8.033 31.495 1.00 98.88 480 ILE A CA 1
ATOM 3483 C C . ILE A 1 480 ? -28.279 -7.744 32.146 1.00 98.88 480 ILE A C 1
ATOM 3485 O O . ILE A 1 480 ? -27.242 -8.131 31.615 1.00 98.88 480 ILE A O 1
ATOM 3489 N N . LEU A 1 481 ? -28.292 -7.142 33.333 1.00 98.81 481 LEU A N 1
ATOM 3490 C CA . LEU A 1 481 ? -27.096 -6.811 34.109 1.00 98.81 481 LEU A CA 1
ATOM 3491 C C . LEU A 1 481 ? -27.044 -7.653 35.391 1.00 98.81 481 LEU A C 1
ATOM 3493 O O . LEU A 1 481 ? -27.995 -7.660 36.178 1.00 98.81 481 LEU A O 1
ATOM 3497 N N . LEU A 1 482 ? -25.929 -8.349 35.609 1.00 98.81 482 LEU A N 1
ATOM 3498 C CA . LEU A 1 482 ? -25.639 -9.164 36.791 1.00 98.81 482 LEU A CA 1
ATOM 3499 C C . LEU A 1 482 ? -24.394 -8.590 37.483 1.00 98.81 482 LEU A C 1
ATOM 3501 O O . LEU A 1 482 ? -23.310 -8.685 36.921 1.00 98.81 482 LEU A O 1
ATOM 3505 N N . GLY A 1 483 ? -24.552 -7.976 38.659 1.00 98.12 483 GLY A N 1
ATOM 3506 C CA . GLY A 1 483 ? -23.453 -7.366 39.422 1.00 98.12 483 GLY A CA 1
ATOM 3507 C C . GLY A 1 483 ? -22.453 -8.417 39.879 1.00 98.12 483 GLY A C 1
ATOM 3508 O O . GLY A 1 483 ? -21.319 -8.440 39.416 1.00 98.12 483 GLY A O 1
ATOM 3509 N N . GLY A 1 484 ? -22.936 -9.384 40.658 1.00 98.38 484 GLY A N 1
ATOM 3510 C CA . GLY A 1 484 ? -22.139 -10.517 41.096 1.00 98.38 484 GLY A CA 1
ATOM 3511 C C . GLY A 1 484 ? -21.863 -10.451 42.589 1.00 98.38 484 GLY A C 1
ATOM 3512 O O . GLY A 1 484 ? -22.748 -10.689 43.415 1.00 98.38 484 GLY A O 1
ATOM 3513 N N . SER A 1 485 ? -20.607 -10.258 42.979 1.00 97.44 485 SER A N 1
ATOM 3514 C CA . SER A 1 485 ? -20.272 -10.162 44.401 1.00 97.44 485 SER A CA 1
ATOM 3515 C C . SER A 1 485 ? -19.412 -8.957 44.710 1.00 97.44 485 SER A C 1
ATOM 3517 O O . SER A 1 485 ? -18.388 -8.797 44.067 1.00 97.44 485 SER A O 1
ATOM 3519 N N . ALA A 1 486 ? -19.667 -8.331 45.860 1.00 98.25 486 ALA A N 1
ATOM 3520 C CA . ALA A 1 486 ? -19.181 -7.015 46.273 1.00 98.25 486 ALA A CA 1
ATOM 3521 C C . ALA A 1 486 ? -20.113 -5.913 45.769 1.00 98.25 486 ALA A C 1
ATOM 3523 O O . ALA A 1 486 ? -21.264 -6.194 45.508 1.00 98.25 486 ALA A O 1
ATOM 3524 N N . ASN A 1 487 ? -19.688 -4.657 45.874 1.00 98.56 487 ASN A N 1
ATOM 3525 C CA . ASN A 1 487 ? -20.599 -3.526 45.762 1.00 98.56 487 ASN A CA 1
ATOM 3526 C C . ASN A 1 487 ? -20.542 -2.963 44.346 1.00 98.56 487 ASN A C 1
ATOM 3528 O O . ASN A 1 487 ? -19.565 -2.277 44.010 1.00 98.56 487 ASN A O 1
ATOM 3532 N N . ASP A 1 488 ? -21.605 -3.185 43.590 1.00 98.75 488 ASP A N 1
ATOM 3533 C CA . ASP A 1 488 ? -21.650 -2.946 42.154 1.00 98.75 488 ASP A CA 1
ATOM 3534 C C . ASP A 1 488 ? -22.494 -1.723 41.786 1.00 98.75 488 ASP A C 1
ATOM 3536 O O . ASP A 1 488 ? -23.308 -1.209 42.563 1.00 98.75 488 ASP A O 1
ATOM 3540 N N . GLN A 1 489 ? -22.269 -1.207 40.578 1.00 98.81 489 GLN A N 1
ATOM 3541 C CA . GLN A 1 489 ? -23.061 -0.135 39.983 1.00 98.81 489 GLN A CA 1
ATOM 3542 C C . GLN A 1 489 ? -23.638 -0.597 38.651 1.00 98.81 489 GLN A C 1
ATOM 3544 O O . GLN A 1 489 ? -22.898 -0.785 37.690 1.00 98.81 489 GLN A O 1
ATOM 3549 N N . LEU A 1 490 ? -24.955 -0.734 38.580 1.00 98.81 490 LEU A N 1
ATOM 3550 C CA . LEU A 1 490 ? -25.673 -1.199 37.400 1.00 98.81 490 LEU A CA 1
ATOM 3551 C C . LEU A 1 490 ? -26.533 -0.061 36.848 1.00 98.81 490 LEU A C 1
ATOM 3553 O O . LEU A 1 490 ? -27.322 0.534 37.584 1.00 98.81 490 LEU A O 1
ATOM 3557 N N . TYR A 1 491 ? -26.389 0.219 35.557 1.00 98.75 491 TYR A N 1
ATOM 3558 C CA . TYR A 1 491 ? -27.175 1.203 34.817 1.00 98.75 491 TYR A CA 1
ATOM 3559 C C . TYR A 1 491 ? -27.787 0.512 33.600 1.00 98.75 491 TYR A C 1
ATOM 3561 O O . TYR A 1 491 ? -27.029 0.105 32.725 1.00 98.75 491 TYR A O 1
ATOM 3569 N N . GLY A 1 492 ? -29.112 0.371 33.554 1.00 98.12 492 GLY A N 1
ATOM 3570 C CA . GLY A 1 492 ? -29.828 -0.219 32.419 1.00 98.12 492 GLY A CA 1
ATOM 3571 C C . GLY A 1 492 ? -29.703 0.674 31.191 1.00 98.12 492 GLY A C 1
ATOM 3572 O O . GLY A 1 492 ? -28.878 0.421 30.322 1.00 98.12 492 GLY A O 1
ATOM 3573 N N . GLY A 1 493 ? -30.351 1.834 31.223 1.00 98.00 493 GLY A N 1
ATOM 3574 C CA . GLY A 1 493 ? -30.307 2.810 30.144 1.00 98.00 493 GLY A CA 1
ATOM 3575 C C . GLY A 1 493 ? -31.672 2.964 29.486 1.00 98.00 493 GLY A C 1
ATOM 3576 O O . GLY A 1 493 ? -32.680 3.045 30.175 1.00 98.00 493 GLY A O 1
ATOM 3577 N N . ASP A 1 494 ? -31.692 3.149 28.167 1.00 97.62 494 ASP A N 1
ATOM 3578 C CA . ASP A 1 494 ? -32.922 3.196 27.379 1.00 97.62 494 ASP A CA 1
ATOM 3579 C C . ASP A 1 494 ? -33.353 1.758 27.030 1.00 97.62 494 ASP A C 1
ATOM 3581 O O . ASP A 1 494 ? -32.725 1.138 26.171 1.00 97.62 494 ASP A O 1
ATOM 3585 N N . GLY A 1 495 ? -34.486 1.285 27.544 1.00 97.75 495 GLY A N 1
ATOM 3586 C CA . GLY A 1 495 ? -34.970 -0.068 27.248 1.00 97.75 495 GLY A CA 1
ATOM 3587 C C . GLY A 1 495 ? -35.772 -0.659 28.392 1.00 97.75 495 GLY A C 1
ATOM 3588 O O . GLY A 1 495 ? -36.149 0.059 29.298 1.00 97.75 495 GLY A O 1
ATOM 3589 N N . ASN A 1 496 ? -36.159 -1.930 28.322 1.00 98.25 496 ASN A N 1
ATOM 3590 C CA . ASN A 1 496 ? -36.758 -2.627 29.463 1.00 98.25 496 ASN A CA 1
ATOM 3591 C C . ASN A 1 496 ? -35.713 -3.557 30.068 1.00 98.25 496 ASN A C 1
ATOM 3593 O O . ASN A 1 496 ? -35.527 -4.684 29.594 1.00 98.25 496 ASN A O 1
ATOM 3597 N N . ASP A 1 497 ? -35.086 -3.100 31.140 1.00 98.62 497 ASP A N 1
ATOM 3598 C CA . ASP A 1 497 ? -33.873 -3.725 31.637 1.00 98.62 497 ASP A CA 1
ATOM 3599 C C . ASP A 1 497 ? -34.141 -4.653 32.822 1.00 98.62 497 ASP A C 1
ATOM 3601 O O . ASP A 1 497 ? -35.106 -4.527 33.578 1.00 98.62 497 ASP A O 1
ATOM 3605 N N . THR A 1 498 ? -33.272 -5.640 33.004 1.00 98.75 498 THR A N 1
ATOM 3606 C CA . THR A 1 498 ? -33.246 -6.517 34.175 1.00 98.75 498 THR A CA 1
ATOM 3607 C C . THR A 1 498 ? -31.916 -6.368 34.891 1.00 98.75 498 THR A C 1
ATOM 3609 O O . THR A 1 498 ? -30.901 -6.900 34.447 1.00 98.75 498 THR A O 1
ATOM 3612 N N . LEU A 1 499 ? -31.931 -5.711 36.046 1.00 98.75 499 LEU A N 1
ATOM 3613 C CA . LEU A 1 499 ? -30.753 -5.460 36.870 1.00 98.75 499 LEU A CA 1
ATOM 3614 C C . LEU A 1 499 ? -30.792 -6.347 38.114 1.00 98.75 499 LEU A C 1
ATOM 3616 O O . LEU A 1 499 ? -31.771 -6.340 38.865 1.00 98.75 499 LEU A O 1
ATOM 3620 N N . LYS A 1 500 ? -29.711 -7.090 38.354 1.00 98.56 500 LYS A N 1
ATOM 3621 C CA . LYS A 1 500 ? -29.526 -7.913 39.552 1.00 98.56 500 LYS A CA 1
ATOM 3622 C C . LYS A 1 500 ? -28.212 -7.557 40.231 1.00 98.56 500 LYS A C 1
ATOM 3624 O O . LYS A 1 500 ? -27.166 -7.881 39.682 1.00 98.56 500 LYS A O 1
ATOM 3629 N N . GLY A 1 501 ? -28.270 -6.935 41.408 1.00 97.88 501 GLY A N 1
ATOM 3630 C CA . GLY A 1 501 ? -27.076 -6.638 42.215 1.00 97.88 501 GLY A CA 1
ATOM 3631 C C . GLY A 1 501 ? -26.371 -7.914 42.678 1.00 97.88 501 GLY A C 1
ATOM 3632 O O . GLY A 1 501 ? -25.161 -8.050 42.574 1.00 97.88 501 GLY A O 1
ATOM 3633 N N . GLU A 1 502 ? -27.165 -8.932 43.015 1.00 97.94 502 GLU A N 1
ATOM 3634 C CA . GLU A 1 502 ? -26.690 -10.168 43.630 1.00 97.94 502 GLU A CA 1
ATOM 3635 C C . GLU A 1 502 ? -26.139 -9.926 45.046 1.00 97.94 502 GLU A C 1
ATOM 3637 O O . GLU A 1 502 ? -26.947 -9.669 45.927 1.00 97.94 502 GLU A O 1
ATOM 3642 N N . SER A 1 503 ? -24.859 -10.149 45.356 1.00 97.75 503 SER A N 1
ATOM 3643 C CA . SER A 1 503 ? -24.364 -10.050 46.745 1.00 97.75 503 SER A CA 1
ATOM 3644 C C . SER A 1 503 ? -23.518 -8.804 46.966 1.00 97.75 503 SER A C 1
ATOM 3646 O O . SER A 1 503 ? -22.343 -8.827 46.625 1.00 97.75 503 SER A O 1
ATOM 3648 N N . GLY A 1 504 ? -23.990 -7.819 47.715 1.00 97.81 504 GLY A N 1
ATOM 3649 C CA . GLY A 1 504 ? -23.258 -6.557 47.831 1.00 97.81 504 GLY A CA 1
ATOM 3650 C C . GLY A 1 504 ? -24.006 -5.515 48.625 1.00 97.81 504 GLY A C 1
ATOM 3651 O O . GLY A 1 504 ? -25.039 -5.813 49.182 1.00 97.81 504 GLY A O 1
ATOM 3652 N N . ASP A 1 505 ? -23.469 -4.306 48.759 1.00 98.50 505 ASP A N 1
ATOM 3653 C CA . ASP A 1 505 ? -24.338 -3.133 48.911 1.00 98.50 505 ASP A CA 1
ATOM 3654 C C . ASP A 1 505 ? -24.319 -2.400 47.558 1.00 98.50 505 ASP A C 1
ATOM 3656 O O . ASP A 1 505 ? -23.374 -1.646 47.284 1.00 98.50 505 ASP A O 1
ATOM 3660 N N . ASP A 1 506 ? -25.332 -2.641 46.729 1.00 98.56 506 ASP A N 1
ATOM 3661 C CA . ASP A 1 506 ? -25.316 -2.313 45.299 1.00 98.56 506 ASP A CA 1
ATOM 3662 C C . ASP A 1 506 ? -26.087 -1.032 44.965 1.00 98.56 506 ASP A C 1
ATOM 3664 O O . ASP A 1 506 ? -26.973 -0.579 45.699 1.00 98.56 506 ASP A O 1
ATOM 3668 N N . TYR A 1 507 ? -25.749 -0.423 43.830 1.00 98.56 507 TYR A N 1
ATOM 3669 C CA . TYR A 1 507 ? -26.501 0.680 43.238 1.00 98.56 507 TYR A CA 1
ATOM 3670 C C . TYR A 1 507 ? -27.061 0.264 41.877 1.00 98.56 507 TYR A C 1
ATOM 3672 O O . TYR A 1 507 ? -26.298 -0.030 40.961 1.00 98.56 507 TYR A O 1
ATOM 3680 N N . LEU A 1 508 ? -28.386 0.276 41.734 1.00 98.62 508 LEU A N 1
ATOM 3681 C CA . LEU A 1 508 ? -29.093 -0.079 40.504 1.00 98.62 508 LEU A CA 1
ATOM 3682 C C . LEU A 1 508 ? -29.896 1.128 40.005 1.00 98.62 508 LEU A C 1
ATOM 3684 O O . LEU A 1 508 ? -30.676 1.714 40.762 1.00 98.62 508 LEU A O 1
ATOM 3688 N N . ASN A 1 509 ? -29.734 1.469 38.731 1.00 98.06 509 ASN A N 1
ATOM 3689 C CA . ASN A 1 509 ? -30.496 2.497 38.031 1.00 98.06 509 ASN A CA 1
ATOM 3690 C C . ASN A 1 509 ? -31.082 1.902 36.742 1.00 98.06 509 ASN A C 1
ATOM 3692 O O . ASN A 1 509 ? -30.308 1.527 35.866 1.00 98.06 509 ASN A O 1
ATOM 3696 N N . GLY A 1 510 ? -32.408 1.782 36.650 1.00 96.94 510 GLY A N 1
ATOM 3697 C CA . GLY A 1 510 ? -33.090 1.236 35.470 1.00 96.94 510 GLY A CA 1
ATOM 3698 C C . GLY A 1 510 ? -32.917 2.152 34.262 1.00 96.94 510 GLY A C 1
ATOM 3699 O O . GLY A 1 510 ? -32.270 1.778 33.297 1.00 96.94 510 GLY A O 1
ATOM 3700 N N . GLY A 1 511 ? -33.329 3.409 34.395 1.00 95.75 511 GLY A N 1
ATOM 3701 C CA . GLY A 1 511 ? -33.304 4.388 33.316 1.00 95.75 511 GLY A CA 1
ATOM 3702 C C . GLY A 1 511 ? -34.697 4.565 32.707 1.00 95.75 511 GLY A C 1
ATOM 3703 O O . GLY A 1 511 ? -35.702 4.416 33.398 1.00 95.75 511 GLY A O 1
ATOM 3704 N N . PRO A 1 512 ? -34.810 5.073 31.468 1.00 94.81 512 PRO A N 1
ATOM 3705 C CA . PRO A 1 512 ? -36.084 5.106 30.760 1.00 94.81 512 PRO A CA 1
ATOM 3706 C C . PRO A 1 512 ? -36.526 3.708 30.319 1.00 94.81 512 PRO A C 1
ATOM 3708 O O . PRO A 1 512 ? -35.938 3.150 29.397 1.00 94.81 512 PRO A O 1
ATOM 3711 N N . GLY A 1 513 ? -37.640 3.209 30.857 1.00 94.56 513 GLY A N 1
ATOM 3712 C CA . GLY A 1 513 ? -37.936 1.801 30.643 1.00 94.56 513 GLY A CA 1
ATOM 3713 C C . GLY A 1 513 ? -39.145 1.219 31.339 1.00 94.56 513 GLY A C 1
ATOM 3714 O O . GLY A 1 513 ? -40.037 1.917 31.800 1.00 94.56 513 GLY A O 1
ATOM 3715 N N . THR A 1 514 ? -39.246 -0.101 31.317 1.00 95.88 514 THR A N 1
ATOM 3716 C CA . THR A 1 514 ? -40.052 -0.863 32.278 1.00 95.88 514 THR A CA 1
ATOM 3717 C C . THR A 1 514 ? -39.099 -1.845 32.914 1.00 95.88 514 THR A C 1
ATOM 3719 O O . THR A 1 514 ? -38.913 -2.952 32.399 1.00 95.88 514 THR A O 1
ATOM 3722 N N . ASP A 1 515 ? -38.509 -1.431 34.025 1.00 97.38 515 ASP A N 1
ATOM 3723 C CA . ASP A 1 515 ? -37.305 -2.084 34.508 1.00 97.38 515 ASP A CA 1
ATOM 3724 C C . ASP A 1 515 ? -37.611 -3.046 35.652 1.00 97.38 515 ASP A C 1
ATOM 3726 O O . ASP A 1 515 ? -38.535 -2.866 36.452 1.00 97.38 515 ASP A O 1
ATOM 3730 N N . LEU A 1 516 ? -36.829 -4.117 35.728 1.00 98.12 516 LEU A N 1
ATOM 3731 C CA . LEU A 1 516 ? -36.848 -5.084 36.812 1.00 98.12 516 LEU A CA 1
ATOM 3732 C C . LEU A 1 516 ? -35.553 -4.963 37.612 1.00 98.12 516 LEU A C 1
ATOM 3734 O O . LEU A 1 516 ? -34.498 -5.389 37.153 1.00 98.12 516 LEU A O 1
ATOM 3738 N N . LEU A 1 517 ? -35.652 -4.446 38.834 1.00 98.19 517 LEU A N 1
ATOM 3739 C CA . LEU A 1 517 ? -34.522 -4.244 39.735 1.00 98.19 517 LEU A CA 1
ATOM 3740 C C . LEU A 1 517 ? -34.598 -5.233 40.906 1.00 98.19 517 LEU A C 1
ATOM 3742 O O . LEU A 1 517 ? -35.581 -5.262 41.651 1.00 98.19 517 LEU A O 1
ATOM 3746 N N . ASP A 1 518 ? -33.554 -6.038 41.085 1.00 97.69 518 ASP A N 1
ATOM 3747 C CA . ASP A 1 518 ? -33.368 -6.956 42.213 1.00 97.69 518 ASP A CA 1
ATOM 3748 C C . ASP A 1 518 ? -32.017 -6.683 42.881 1.00 97.69 518 ASP A C 1
ATOM 3750 O O . ASP A 1 518 ? -30.974 -7.064 42.356 1.00 97.69 518 ASP A O 1
ATOM 3754 N N . GLY A 1 519 ? -32.027 -6.030 44.046 1.00 96.94 519 GLY A N 1
ATOM 3755 C CA . GLY A 1 519 ? -30.798 -5.767 44.805 1.00 96.94 519 GLY A CA 1
ATOM 3756 C C . GLY A 1 519 ? -30.087 -7.047 45.255 1.00 96.94 519 GLY A C 1
ATOM 3757 O O . GLY A 1 519 ? -28.868 -7.103 45.263 1.00 96.94 519 GLY A O 1
ATOM 3758 N N . GLY A 1 520 ? -30.827 -8.135 45.508 1.00 96.81 520 GLY A N 1
ATOM 3759 C CA . GLY A 1 520 ? -30.255 -9.331 46.127 1.00 96.81 520 GLY A CA 1
ATOM 3760 C C . GLY A 1 520 ? -29.882 -9.093 47.600 1.00 96.81 520 GLY A C 1
ATOM 3761 O O . GLY A 1 520 ? -30.506 -8.256 48.246 1.00 96.81 520 GLY A O 1
ATOM 3762 N N . PRO A 1 521 ? -29.017 -9.922 48.223 1.00 96.56 521 PRO A N 1
ATOM 3763 C CA . PRO A 1 521 ? -28.577 -9.695 49.599 1.00 96.56 521 PRO A CA 1
ATOM 3764 C C . PRO A 1 521 ? -27.641 -8.494 49.775 1.00 96.56 521 PRO A C 1
ATOM 3766 O O . PRO A 1 521 ? -26.514 -8.536 49.294 1.00 96.56 521 PRO A O 1
ATOM 3769 N N . GLY A 1 522 ? -28.027 -7.542 50.627 1.00 96.94 522 GLY A N 1
ATOM 3770 C CA . GLY A 1 522 ? -27.277 -6.302 50.741 1.00 96.94 522 GLY A CA 1
ATOM 3771 C C . GLY A 1 522 ? -27.914 -5.200 51.565 1.00 96.94 522 GLY A C 1
ATOM 3772 O O . GLY A 1 522 ? -28.767 -5.432 52.416 1.00 96.94 522 GLY A O 1
ATOM 3773 N N . ASN A 1 523 ? -27.452 -3.971 51.388 1.00 97.69 523 ASN A N 1
ATOM 3774 C CA . ASN A 1 523 ? -28.251 -2.784 51.673 1.00 97.69 523 ASN A CA 1
ATOM 3775 C C . ASN A 1 523 ? -28.192 -1.915 50.425 1.00 97.69 523 ASN A C 1
ATOM 3777 O O . ASN A 1 523 ? -27.324 -1.045 50.300 1.00 97.69 523 ASN A O 1
ATOM 3781 N N . ASP A 1 524 ? -29.123 -2.169 49.519 1.00 98.19 524 ASP A N 1
ATOM 3782 C CA . ASP A 1 524 ? -28.992 -1.689 48.150 1.00 98.19 524 ASP A CA 1
ATOM 3783 C C . ASP A 1 524 ? -29.693 -0.348 47.952 1.00 98.19 524 ASP A C 1
ATOM 3785 O O . ASP A 1 524 ? -30.559 0.072 48.729 1.00 98.19 524 ASP A O 1
ATOM 3789 N N . SER A 1 525 ? -29.320 0.351 46.889 1.00 97.69 525 SER A N 1
ATOM 3790 C CA . SER A 1 525 ? -29.951 1.585 46.445 1.00 97.69 525 SER A CA 1
ATOM 3791 C C . SER A 1 525 ? -30.487 1.387 45.036 1.00 97.69 525 SER A C 1
ATOM 3793 O O . SER A 1 525 ? -29.715 1.184 44.109 1.00 97.69 525 SER A O 1
ATOM 3795 N N . MET A 1 526 ? -31.801 1.502 44.865 1.00 97.56 526 MET A N 1
ATOM 3796 C CA . MET A 1 526 ? -32.474 1.291 43.583 1.00 97.56 526 MET A CA 1
ATOM 3797 C C . MET A 1 526 ? -33.211 2.554 43.125 1.00 97.56 526 MET A C 1
ATOM 3799 O O . MET A 1 526 ? -33.899 3.203 43.919 1.00 97.56 526 MET A O 1
ATOM 3803 N N . GLU A 1 527 ? -33.089 2.872 41.842 1.00 96.31 527 GLU A N 1
ATOM 3804 C CA . GLU A 1 527 ? -33.794 3.949 41.142 1.00 96.31 527 GLU A CA 1
ATOM 3805 C C . GLU A 1 527 ? -34.328 3.384 39.823 1.00 96.31 527 GLU A C 1
ATOM 3807 O O . GLU A 1 527 ? -33.541 3.009 38.966 1.00 96.31 527 GLU A O 1
ATOM 3812 N N . GLY A 1 528 ? -35.648 3.268 39.681 1.00 93.06 528 GLY A N 1
ATOM 3813 C CA . GLY A 1 528 ? -36.276 2.752 38.462 1.00 93.06 528 GLY A CA 1
ATOM 3814 C C . GLY A 1 528 ? -36.059 3.711 37.298 1.00 93.06 528 GLY A C 1
ATOM 3815 O O . GLY A 1 528 ? -35.290 3.414 36.401 1.00 93.06 528 GLY A O 1
ATOM 3816 N N . GLY A 1 529 ? -36.562 4.939 37.421 1.00 92.75 529 GLY A N 1
ATOM 3817 C CA . GLY A 1 529 ? -36.402 5.969 36.398 1.00 92.75 529 GLY A CA 1
ATOM 3818 C C . GLY A 1 529 ? -37.744 6.261 35.729 1.00 92.75 529 GLY A C 1
ATOM 3819 O O . GLY A 1 529 ? -38.783 6.074 36.351 1.00 92.75 529 GLY A O 1
ATOM 3820 N N . PRO A 1 530 ? -37.773 6.866 34.529 1.00 92.19 530 PRO A N 1
ATOM 3821 C CA . PRO A 1 530 ? -39.028 7.115 33.829 1.00 92.19 530 PRO A CA 1
ATOM 3822 C C . PRO A 1 530 ? -39.674 5.831 33.292 1.00 92.19 530 PRO A C 1
ATOM 3824 O O . PRO A 1 530 ? -39.127 5.212 32.383 1.00 92.19 530 PRO A O 1
ATOM 3827 N N . GLY A 1 531 ? -40.913 5.551 33.700 1.00 91.31 531 GLY A N 1
ATOM 3828 C CA . GLY A 1 531 ? -41.657 4.371 33.254 1.00 91.31 531 GLY A CA 1
ATOM 3829 C C . GLY A 1 531 ? -42.185 3.534 34.419 1.00 91.31 531 GLY A C 1
ATOM 3830 O O . GLY A 1 531 ? -42.129 3.988 35.551 1.00 91.31 531 GLY A O 1
ATOM 3831 N N . PRO A 1 532 ? -42.892 2.417 34.163 1.00 93.44 532 PRO A N 1
ATOM 3832 C CA . PRO A 1 532 ? -43.425 1.579 35.230 1.00 93.44 532 PRO A CA 1
ATOM 3833 C C . PRO A 1 532 ? -42.413 0.512 35.657 1.00 93.44 532 PRO A C 1
ATOM 3835 O O . PRO A 1 532 ? -42.231 -0.470 34.937 1.00 93.44 532 PRO A O 1
ATOM 3838 N N . ASP A 1 533 ? -41.882 0.628 36.872 1.00 95.12 533 ASP A N 1
ATOM 3839 C CA . ASP A 1 533 ? -40.778 -0.234 37.313 1.00 95.12 533 ASP A CA 1
ATOM 3840 C C . ASP A 1 533 ? -41.179 -1.279 38.361 1.00 95.12 533 ASP A C 1
ATOM 3842 O O . ASP A 1 533 ? -42.173 -1.155 39.091 1.00 95.12 533 ASP A O 1
ATOM 3846 N N . ILE A 1 534 ? -40.398 -2.356 38.444 1.00 96.31 534 ILE A N 1
ATOM 3847 C CA . ILE A 1 534 ? -40.574 -3.451 39.397 1.00 96.31 534 ILE A CA 1
ATOM 3848 C C . ILE A 1 534 ? -39.328 -3.587 40.268 1.00 96.31 534 ILE A C 1
ATOM 3850 O O . ILE A 1 534 ? -38.271 -3.995 39.802 1.00 96.31 534 ILE A O 1
ATOM 3854 N N . TYR A 1 535 ? -39.495 -3.377 41.572 1.00 96.50 535 TYR A N 1
ATOM 3855 C CA . TYR A 1 535 ? -38.462 -3.610 42.581 1.00 96.50 535 TYR A CA 1
ATOM 3856 C C . TYR A 1 535 ? -38.735 -4.935 43.302 1.00 96.50 535 TYR A C 1
ATOM 3858 O O . TYR A 1 535 ? -39.768 -5.084 43.970 1.00 96.50 535 TYR A O 1
ATOM 3866 N N . LEU A 1 536 ? -37.842 -5.915 43.175 1.00 95.12 536 LEU A N 1
ATOM 3867 C CA . LEU A 1 536 ? -37.974 -7.215 43.827 1.00 95.12 536 LEU A CA 1
ATOM 3868 C C . LEU A 1 536 ? -37.454 -7.153 45.271 1.00 95.12 536 LEU A C 1
ATOM 3870 O O . LEU A 1 536 ? -36.364 -6.661 45.535 1.00 95.12 536 LEU A O 1
ATOM 3874 N N . PHE A 1 537 ? -38.236 -7.674 46.219 1.00 92.75 537 PHE A N 1
ATOM 3875 C CA . PHE A 1 537 ? -37.839 -7.748 47.629 1.00 92.75 537 PHE A CA 1
ATOM 3876 C C . PHE A 1 537 ? -38.199 -9.105 48.246 1.00 92.75 537 PHE A C 1
ATOM 3878 O O . PHE A 1 537 ? -39.353 -9.547 48.181 1.00 92.75 537 PHE A O 1
ATOM 3885 N N . GLY A 1 538 ? -37.229 -9.761 48.886 1.00 90.31 538 GLY A N 1
ATOM 3886 C CA . GLY A 1 538 ? -37.358 -11.108 49.449 1.00 90.31 538 GLY A CA 1
ATOM 3887 C C . GLY A 1 538 ? -36.727 -11.263 50.834 1.00 90.31 538 GLY A C 1
ATOM 3888 O O . GLY A 1 538 ? -36.257 -10.307 51.458 1.00 90.31 538 GLY A O 1
ATOM 3889 N N . ARG A 1 539 ? -36.725 -12.487 51.385 1.00 89.62 539 ARG A N 1
ATOM 3890 C CA . ARG A 1 539 ? -35.960 -12.741 52.616 1.00 89.62 539 ARG A CA 1
ATOM 3891 C C . ARG A 1 539 ? -34.475 -12.669 52.308 1.00 89.62 539 ARG A C 1
ATOM 3893 O O . ARG A 1 539 ? -33.965 -13.423 51.491 1.00 89.62 539 ARG A O 1
ATOM 3900 N N . GLY A 1 540 ? -33.779 -11.867 53.102 1.00 88.81 540 GLY A N 1
ATOM 3901 C CA . GLY A 1 540 ? -32.336 -11.726 52.989 1.00 88.81 540 GLY A CA 1
ATOM 3902 C C . GLY A 1 540 ? -31.902 -10.578 52.091 1.00 88.81 540 GLY A C 1
ATOM 3903 O O . GLY A 1 540 ? -30.700 -10.373 52.057 1.00 88.81 540 GLY A O 1
ATOM 3904 N N . SER A 1 541 ? -32.835 -9.827 51.481 1.00 91.81 541 SER A N 1
ATOM 3905 C CA . SER A 1 541 ? -32.497 -8.633 50.694 1.00 91.81 541 SER A CA 1
ATOM 3906 C C . SER A 1 541 ? -31.781 -7.574 51.530 1.00 91.81 541 SER A C 1
ATOM 3908 O O . SER A 1 541 ? -30.762 -7.061 51.133 1.00 91.81 541 SER A O 1
ATOM 3910 N N . GLY A 1 542 ? -32.200 -7.401 52.788 1.00 93.00 542 GLY A N 1
ATOM 3911 C CA . GLY A 1 542 ? -31.494 -6.571 53.763 1.00 93.00 542 GLY A CA 1
ATOM 3912 C C . GLY A 1 542 ? -32.179 -5.227 53.985 1.00 93.00 542 GLY A C 1
ATOM 3913 O O . GLY A 1 542 ? -33.377 -5.233 54.295 1.00 93.00 542 GLY A O 1
ATOM 3914 N N . GLN A 1 543 ? -31.441 -4.111 54.000 1.00 94.88 543 GLN A N 1
ATOM 3915 C CA . GLN A 1 543 ? -32.014 -2.770 54.232 1.00 94.88 543 GLN A CA 1
ATOM 3916 C C . GLN A 1 543 ? -31.909 -1.890 52.991 1.00 94.88 543 GLN A C 1
ATOM 3918 O O . GLN A 1 543 ? -31.103 -0.961 52.942 1.00 94.88 543 GLN A O 1
ATOM 3923 N N . ASP A 1 544 ? -32.798 -2.146 52.045 1.00 95.62 544 ASP A N 1
ATOM 3924 C CA . ASP A 1 544 ? -32.732 -1.500 50.740 1.00 95.62 544 ASP A CA 1
ATOM 3925 C C . ASP A 1 544 ? -33.443 -0.147 50.751 1.00 95.62 544 ASP A C 1
ATOM 3927 O O . ASP A 1 544 ? -34.396 0.104 51.504 1.00 95.62 544 ASP A O 1
ATOM 3931 N N . THR A 1 545 ? -32.966 0.746 49.895 1.00 95.81 545 THR A N 1
ATOM 3932 C CA . THR A 1 545 ? -33.488 2.092 49.692 1.00 95.81 545 THR A CA 1
ATOM 3933 C C . THR A 1 545 ? -33.932 2.238 48.247 1.00 95.81 545 THR A C 1
ATOM 3935 O O . THR A 1 545 ? -33.122 2.147 47.336 1.00 95.81 545 THR A O 1
ATOM 3938 N N . ILE A 1 546 ? -35.213 2.534 48.038 1.00 94.69 546 ILE A N 1
ATOM 3939 C CA . ILE A 1 546 ? -35.747 2.877 46.717 1.00 94.69 546 ILE A CA 1
ATOM 3940 C C . ILE A 1 546 ? -35.916 4.394 46.650 1.00 94.69 546 ILE A C 1
ATOM 3942 O O . ILE A 1 546 ? -36.579 4.988 47.511 1.00 94.69 546 ILE A O 1
ATOM 3946 N N . GLN A 1 547 ? -35.305 5.020 45.648 1.00 88.56 547 GLN A N 1
ATOM 3947 C CA . GLN A 1 547 ? -35.488 6.431 45.324 1.00 88.56 547 GLN A CA 1
ATOM 3948 C C . GLN A 1 547 ? -36.157 6.538 43.964 1.00 88.56 547 GLN A C 1
ATOM 3950 O O . GLN A 1 547 ? -35.496 6.525 42.936 1.00 88.56 547 GLN A O 1
ATOM 3955 N N . ASP A 1 548 ? -37.477 6.674 43.991 1.00 81.19 548 ASP A N 1
ATOM 3956 C CA . ASP A 1 548 ? -38.269 6.874 42.788 1.00 81.19 548 ASP A CA 1
ATOM 3957 C C . ASP A 1 548 ? -38.713 8.334 42.694 1.00 81.19 548 ASP A C 1
ATOM 3959 O O . ASP A 1 548 ? -39.276 8.898 43.646 1.00 81.19 548 ASP A O 1
ATOM 3963 N N . THR A 1 549 ? -38.400 8.970 41.569 1.00 75.75 549 THR A N 1
ATOM 3964 C CA . THR A 1 549 ? -38.744 10.370 41.314 1.00 75.75 549 THR A CA 1
ATOM 3965 C C . THR A 1 549 ? -39.615 10.557 40.078 1.00 75.75 549 THR A C 1
ATOM 3967 O O . THR A 1 549 ? -39.905 11.713 39.736 1.00 75.75 549 THR A O 1
ATOM 3970 N N . ASP A 1 550 ? -40.091 9.472 39.451 1.00 76.94 550 ASP A N 1
ATOM 3971 C CA . ASP A 1 550 ? -40.981 9.601 38.305 1.00 76.94 550 ASP A CA 1
ATOM 3972 C C . ASP A 1 550 ? -42.328 10.208 38.729 1.00 76.94 550 ASP A C 1
ATOM 3974 O O . ASP A 1 550 ? -42.991 9.828 39.696 1.00 76.94 550 ASP A O 1
ATOM 3978 N N . ALA A 1 551 ? -42.721 11.246 37.998 1.00 71.75 551 ALA A N 1
ATOM 3979 C CA . ALA A 1 551 ? -43.980 11.953 38.179 1.00 71.75 551 ALA A CA 1
ATOM 3980 C C . ALA A 1 551 ? -44.935 11.724 36.997 1.00 71.75 551 ALA A C 1
ATOM 3982 O O . ALA A 1 551 ? -45.963 12.410 36.897 1.00 71.75 551 ALA A O 1
ATOM 3983 N N . THR A 1 552 ? -44.594 10.809 36.083 1.00 78.00 552 THR A N 1
ATOM 3984 C CA . THR A 1 552 ? -45.339 10.543 34.855 1.00 78.00 552 THR A CA 1
ATOM 3985 C C . THR A 1 552 ? -46.693 9.899 35.173 1.00 78.00 552 THR A C 1
ATOM 3987 O O . THR A 1 552 ? -46.771 8.789 35.695 1.00 78.00 552 THR A O 1
ATOM 3990 N N . PRO A 1 553 ? -47.827 10.564 34.867 1.00 73.38 553 PRO A N 1
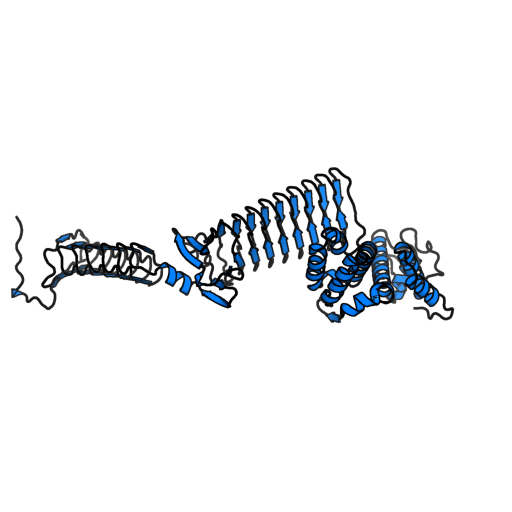ATOM 3991 C CA . PRO A 1 553 ? -49.134 10.046 35.258 1.00 73.38 553 PRO A CA 1
ATOM 3992 C C . PRO A 1 553 ? -49.486 8.729 34.553 1.00 73.38 553 PRO A C 1
ATOM 3994 O O . PRO A 1 553 ? -49.665 8.703 33.337 1.00 73.38 553 PRO A O 1
ATOM 3997 N N . GLY A 1 554 ? -49.710 7.671 35.334 1.00 74.56 554 GLY A N 1
ATOM 3998 C CA . GLY A 1 554 ? -50.176 6.370 34.837 1.00 74.56 554 GLY A CA 1
ATOM 3999 C C . GLY A 1 554 ? -49.081 5.318 34.671 1.00 74.56 554 GLY A C 1
ATOM 4000 O O . GLY A 1 554 ? -49.432 4.167 34.419 1.00 74.56 554 GLY A O 1
ATOM 4001 N N . MET A 1 555 ? -47.818 5.693 34.869 1.00 81.88 555 MET A N 1
ATOM 4002 C CA . MET A 1 555 ? -46.732 4.755 35.136 1.00 81.88 555 MET A CA 1
ATOM 4003 C C . MET A 1 555 ? -46.761 4.472 36.637 1.00 81.88 555 MET A C 1
ATOM 4005 O O . MET A 1 555 ? -46.810 5.406 37.435 1.00 81.88 555 MET A O 1
ATOM 4009 N N . ILE A 1 556 ? -46.977 3.210 37.008 1.00 85.06 556 ILE A N 1
ATOM 4010 C CA . ILE A 1 556 ? -47.116 2.804 38.408 1.00 85.06 556 ILE A CA 1
ATOM 4011 C C . ILE A 1 556 ? -46.011 1.816 38.704 1.00 85.06 556 ILE A C 1
ATOM 4013 O O . ILE A 1 556 ? -46.034 0.709 38.164 1.00 85.06 556 ILE A O 1
ATOM 4017 N N . ASP A 1 557 ? -45.180 2.190 39.658 1.00 90.25 557 ASP A N 1
ATOM 4018 C CA . ASP A 1 557 ? -44.095 1.356 40.144 1.00 90.25 557 ASP A CA 1
ATOM 4019 C C . ASP A 1 557 ? -44.612 0.361 41.179 1.00 90.25 557 ASP A C 1
ATOM 4021 O O . ASP A 1 557 ? -45.561 0.616 41.942 1.00 90.25 557 ASP A O 1
ATOM 4025 N N . ALA A 1 558 ? -44.000 -0.815 41.200 1.00 92.94 558 ALA A N 1
ATOM 4026 C CA . ALA A 1 558 ? -44.420 -1.920 42.035 1.00 92.94 558 ALA A CA 1
ATOM 4027 C C . ALA A 1 558 ? -43.246 -2.492 42.822 1.00 92.94 558 ALA A C 1
ATOM 4029 O O . ALA A 1 558 ? -42.255 -2.950 42.269 1.00 92.94 558 ALA A O 1
ATOM 4030 N N . ILE A 1 559 ? -43.417 -2.591 44.140 1.00 93.19 559 ILE A N 1
ATOM 4031 C CA . ILE A 1 559 ? -42.590 -3.494 44.940 1.00 93.19 559 ILE A CA 1
ATOM 4032 C C . ILE A 1 559 ? -43.190 -4.891 44.805 1.00 93.19 559 ILE A C 1
ATOM 4034 O O . ILE A 1 559 ? -44.274 -5.176 45.336 1.00 93.19 559 ILE A O 1
ATOM 4038 N N . GLN A 1 560 ? -42.489 -5.768 44.095 1.00 94.19 560 GLN A N 1
ATOM 4039 C CA . GLN A 1 560 ? -42.849 -7.168 43.986 1.00 94.19 560 GLN A CA 1
ATOM 4040 C C . GLN A 1 560 ? -42.225 -7.943 45.141 1.00 94.19 560 GLN A C 1
ATOM 4042 O O . GLN A 1 560 ? -41.014 -8.073 45.274 1.00 94.19 560 GLN A O 1
ATOM 4047 N N . VAL A 1 561 ? -43.082 -8.502 45.988 1.00 91.38 561 VAL A N 1
ATOM 4048 C CA . VAL A 1 561 ? -42.632 -9.336 47.098 1.00 91.38 561 VAL A CA 1
ATOM 4049 C C . VAL A 1 561 ? -42.379 -10.753 46.583 1.00 91.38 561 VAL A C 1
ATOM 4051 O O . VAL A 1 561 ? -43.264 -11.363 45.973 1.00 91.38 561 VAL A O 1
ATOM 4054 N N . ALA A 1 562 ? -41.187 -11.282 46.844 1.00 87.06 562 ALA A N 1
ATOM 4055 C CA . ALA A 1 562 ? -40.802 -12.627 46.450 1.00 87.06 562 ALA A CA 1
ATOM 4056 C C . ALA A 1 562 ? -41.675 -13.709 47.119 1.00 87.06 562 ALA A C 1
ATOM 4058 O O . ALA A 1 562 ? -42.297 -13.526 48.169 1.00 87.06 562 ALA A O 1
ATOM 4059 N N . SER A 1 563 ? -41.752 -14.875 46.469 1.00 89.31 563 SER A N 1
ATOM 4060 C CA . SER A 1 563 ? -42.677 -15.963 46.844 1.00 89.31 563 SER A CA 1
ATOM 4061 C C . SER A 1 563 ? -42.416 -16.605 48.219 1.00 89.31 563 SER A C 1
ATOM 4063 O O . SER A 1 563 ? -43.230 -17.391 48.707 1.00 89.31 563 SER A O 1
ATOM 4065 N N . ASP A 1 564 ? -41.285 -16.285 48.838 1.00 87.88 564 ASP A N 1
ATOM 4066 C CA . ASP A 1 564 ? -40.828 -16.742 50.150 1.00 87.88 564 ASP A CA 1
ATOM 4067 C C . ASP A 1 564 ? -41.355 -15.889 51.324 1.00 87.88 564 ASP A C 1
ATOM 4069 O O . ASP A 1 564 ? -41.133 -16.223 52.499 1.00 87.88 564 ASP A O 1
ATOM 4073 N N . LEU A 1 565 ? -42.081 -14.813 51.020 1.00 88.06 565 LEU A N 1
ATOM 4074 C CA . LEU A 1 565 ? -42.749 -13.943 51.979 1.00 88.06 565 LEU A CA 1
ATOM 4075 C C . LEU A 1 565 ? -44.272 -14.051 51.834 1.00 88.06 565 LEU A C 1
ATOM 4077 O O . LEU A 1 565 ? -44.849 -13.902 50.757 1.00 88.06 565 LEU A O 1
ATOM 4081 N N . ALA A 1 566 ? -44.956 -14.287 52.954 1.00 89.12 566 ALA A N 1
ATOM 4082 C CA . ALA A 1 566 ? -46.410 -14.185 53.018 1.00 89.12 566 ALA A CA 1
ATOM 4083 C C . ALA A 1 566 ? -46.832 -12.743 53.360 1.00 89.12 566 ALA A C 1
ATOM 4085 O O . ALA A 1 566 ? -46.090 -12.038 54.042 1.00 89.12 566 ALA A O 1
ATOM 4086 N N . PRO A 1 567 ? -48.067 -12.305 53.039 1.00 88.00 567 PRO A N 1
ATOM 4087 C CA . PRO A 1 567 ? -48.554 -10.984 53.451 1.00 88.00 567 PRO A CA 1
ATOM 4088 C C . PRO A 1 567 ? -48.478 -10.722 54.966 1.00 88.00 567 PRO A C 1
ATOM 4090 O O . PRO A 1 567 ? -48.402 -9.576 55.394 1.00 88.00 567 PRO A O 1
ATOM 4093 N N . SER A 1 568 ? -48.496 -11.777 55.791 1.00 91.38 568 SER A N 1
ATOM 4094 C CA . SER A 1 568 ? -48.322 -11.684 57.247 1.00 91.38 568 SER A CA 1
ATOM 4095 C C . SER A 1 568 ? -46.894 -11.368 57.696 1.00 91.38 568 SER A C 1
ATOM 4097 O O . SER A 1 568 ? -46.709 -11.001 58.855 1.00 91.38 568 SER A O 1
ATOM 4099 N N . ASP A 1 569 ? -45.906 -11.535 56.816 1.00 90.50 569 ASP A N 1
ATOM 4100 C CA . ASP A 1 569 ? -44.491 -11.273 57.094 1.00 90.50 569 ASP A CA 1
ATOM 4101 C C . ASP A 1 569 ? -44.133 -9.786 56.901 1.00 90.50 569 ASP A C 1
ATOM 4103 O O . ASP A 1 569 ? -43.066 -9.347 57.325 1.00 90.50 569 ASP A O 1
ATOM 4107 N N . ILE A 1 570 ? -45.036 -8.993 56.310 1.00 88.19 570 ILE A N 1
ATOM 4108 C CA . ILE A 1 570 ? -44.806 -7.593 55.939 1.00 88.19 570 ILE A CA 1
ATOM 4109 C C . ILE A 1 570 ? -45.465 -6.655 56.953 1.00 88.19 570 ILE A C 1
ATOM 4111 O O . ILE A 1 570 ? -46.632 -6.808 57.320 1.00 88.19 570 ILE A O 1
ATOM 4115 N N . SER A 1 571 ? -44.735 -5.619 57.370 1.00 89.50 571 SER A N 1
ATOM 4116 C CA . SER A 1 571 ? -45.296 -4.509 58.142 1.00 89.50 571 SER A CA 1
ATOM 4117 C C . SER A 1 571 ? -44.809 -3.174 57.594 1.00 89.50 571 SER A C 1
ATOM 4119 O O . SER A 1 571 ? -43.610 -2.997 57.416 1.00 89.50 571 SER A O 1
ATOM 4121 N N . ALA A 1 572 ? -45.719 -2.224 57.381 1.00 86.25 572 ALA A N 1
ATOM 4122 C CA . ALA A 1 572 ? -45.382 -0.875 56.937 1.00 86.25 572 ALA A CA 1
ATOM 4123 C C . ALA A 1 572 ? -45.350 0.097 58.126 1.00 86.25 572 ALA A C 1
ATOM 4125 O O . ALA A 1 572 ? -46.240 0.078 58.984 1.00 86.25 572 ALA A O 1
ATOM 4126 N N . ARG A 1 573 ? -44.331 0.960 58.183 1.00 88.44 573 ARG A N 1
ATOM 4127 C CA . ARG A 1 573 ? -44.205 2.036 59.178 1.00 88.44 573 ARG A CA 1
ATOM 4128 C C . ARG A 1 573 ? -43.698 3.296 58.484 1.00 88.44 573 ARG A C 1
ATOM 4130 O O . ARG A 1 573 ? -42.703 3.229 57.781 1.00 88.44 573 ARG A O 1
ATOM 4137 N N . GLY A 1 574 ? -44.357 4.431 58.706 1.00 78.62 574 GLY A N 1
ATOM 4138 C CA . GLY A 1 574 ? -43.838 5.726 58.263 1.00 78.62 574 GLY A CA 1
ATOM 4139 C C . GLY A 1 574 ? -42.820 6.271 59.263 1.00 78.62 574 GLY A C 1
ATOM 4140 O O . GLY A 1 574 ? -43.080 6.247 60.471 1.00 78.62 574 GLY A O 1
ATOM 4141 N N . SER A 1 575 ? -41.682 6.767 58.782 1.00 70.12 575 SER A N 1
ATOM 4142 C CA . SER A 1 575 ? -40.805 7.643 59.562 1.00 70.12 575 SER A CA 1
ATOM 4143 C C . SER A 1 575 ? -41.392 9.057 59.571 1.00 70.12 575 SER A C 1
ATOM 4145 O O . SER A 1 575 ? -41.817 9.550 58.528 1.00 70.12 575 SER A O 1
ATOM 4147 N N . ALA A 1 576 ? -41.479 9.663 60.757 1.00 48.09 576 ALA A N 1
ATOM 4148 C CA . ALA A 1 576 ? -42.045 10.997 60.965 1.00 48.09 576 ALA A CA 1
ATOM 4149 C C . ALA A 1 576 ? -41.067 12.123 60.621 1.00 48.09 576 ALA A C 1
ATOM 4151 O O . ALA A 1 576 ? -39.850 11.911 60.834 1.00 48.09 576 ALA A O 1
#

Sequence (576 aa):
MVHDMAGTLKGLVQSFATSTDPAQRGVLVEQILVRWTGSDGINPTSRGALMDARQVAVLEAFMGQGYVGYAGATNPYHTSAPILQQAFTDLKELVYAGLMAQTHLSDLYARVGLTWNDAQGLVGDLTAAAAELQHRLATDPVKARTDLAEFARGLRAFGAEQAPDYWAFRDMLVAQDPTLEWIIDSLGRNPITGTAGRDVLSGTAGADALRGGPGDDVLRGGAGNDVIYGDEGVDALWGHDGDDVLVGGAGNDQLFGENGRDRLEGADGDDLLSGDGGDDTLLAGAGNDRLNGGAGDDVLRGDEGADQLFGGDGADVLEGGPGSDSLQGNRGGDVYLFGRGSGQDSLQDIGDTSGAPDVIRLGPGIGARDVSIRRSGDHLVLAVSGTADQLTVYYAFGQFSAGNEVEAIEFADGTVWDLARIKAMLIQGSAGPETLIGYDTADTISGLDGNDVISGRGGDDTLDGGPGADRLEGERGDDILLGGSANDQLYGGDGNDTLKGESGDDYLNGGPGTDLLDGGPGNDSMEGGPGPDIYLFGRGSGQDTIQDTDATPGMIDAIQVASDLAPSDISARGSA

Radius of gyration: 37.81 Å; chains: 1; bounding box: 83×43×119 Å

pLDDT: mean 90.49, std 9.78, range [41.56, 98.88]